Protein AF-A0A257AAZ3-F1 (afdb_monomer)

Secondary structure (DSSP, 8-state):
--------------PPP--S--HHHHHHHHHHHHHTT---EEEEEEEEEE-TTTTTTSHHHHHHSSPTT--STTSS-EEEEEEEEEEEEEEEEE-SSTT-EEEEBGGGTB-SSS-EEEEEEEETTEEEEEEE-GGG-EEEE--S---TTTHHHIIIIIIT---SEEEEEEE--HHHHHTTSSHHHHHHHHHHHHHHHHHT----HHHHHHHHHHIIIIIS-----SHHHHHHHH-SEEEEEE-HHHHSS--EEEEE---HHHHHHHHTT-------S---SSSPPP---HHHHHHHHHHHHHTT-HHHHHHHHHHHHHHHHHHHHHHTT-HHHHHHHHHHHHHHHHHHHHHHHHHHTT--TTS-HHHHHHHHHHHHH-HHHHHHHHHHTTHHHHT--STTTTHHHHHHHHHHHTT-------

Sequence (422 aa):
MADLITGYLFEPSLKPLRPKRWGDEVRKLLRRAEEEGLELAIIAHLRGLDGPGSSLDLPSFKRKLTKPGANLLREVPSTVTFTSNFYIKVSFSLAEDPDSIVYVAPWYGIDEDEPYVIKPCRKGGKVELRVLGDRGKLVRELSNKLSYREAPALVFSELFGIKGVKVTCKEIPLMALAGGMESSNAFVIALIAAASMLSGANLTWSDIFEKALYLENDLLGTSTGGQGHLAAILGGVHRHIWLLGLKGVESAFSIPLLDRETTEYFEDHVLIVQAGKKYSNGKPAEPRTSRLVNNLWVDLLVDEDPVGLRLHGEKVKLAYEYAEALKYKDLAKVVGLVNRYVDIRNELCKRWFAIALGLARDAKISLREKYKRKLEEDPDLSYYYEKEGRALAEDLSLYAYGPLGELIREAREEGIAIMPLG

Foldseek 3Di:
DDDDPPDPPDDPPLPAQPFPDALVQLQVVQVVCVVVVHWAKAKFWFWFDWFLQQLCLFLLNQALQQDVPDPDLLSFRKTKTATDPWTWIKTKHFAPDSQWEWEAEVLVPQHPVFIFIWGFDDDPNATFIFTAGPPRDGDDGDDQADALSCLLCCQQCSRHNYGRMYMYRDDGPPLCSFDCRPNVLLVQLRSNVSSCVSRVVVDDLFRSQQVSCCCAVPHNVHTDSRSRNCCRVPHGIWMWGFCCNPPVGGGTDIDRQDDPVLVVVVVVVDDDDRPGPFPPPVHPTQPADPVVLSVLLSLCSVVVPVLSSVLSNVSSNLNVQLSVCSNVVVLLSNQVSRLSSLVSSQQSQLVLVCLCVVVPVVDDPVSNVVSVVVCVPPPSSVVVCVVQPNCRNPPDPSQCPDVSVVVQVVCVVVSHHDHDDD

Nearest PDB structures (foldseek):
  4usm-assembly1_B  TM=7.848E-01  e=2.778E-08  Burkholderia pseudomallei K96243
  4usk-assembly1_B  TM=7.699E-01  e=4.029E-08  Burkholderia pseudomallei K96243
  3k85-assembly1_A  TM=6.778E-01  e=5.944E-06  Bacteroides thetaiotaomicron
  8zsp-assembly1_R  TM=2.225E-01  e=7.735E+00  Escherichia coli

pLDDT: mean 86.17, std 15.08, range [21.3, 98.12]

Structure (mmCIF, N/CA/C/O backbone):
data_AF-A0A257AAZ3-F1
#
_entry.id   AF-A0A257AAZ3-F1
#
loop_
_atom_site.group_PDB
_atom_site.id
_atom_site.type_symbol
_atom_site.label_atom_id
_atom_site.label_alt_id
_atom_site.label_comp_id
_atom_site.label_asym_id
_atom_site.label_entity_id
_atom_site.label_seq_id
_atom_site.pdbx_PDB_ins_code
_atom_site.Cartn_x
_atom_site.Cartn_y
_atom_site.Cartn_z
_atom_site.occupancy
_atom_site.B_iso_or_equiv
_atom_site.auth_seq_id
_atom_site.auth_comp_id
_atom_site.auth_asym_id
_atom_site.auth_atom_id
_atom_site.pdbx_PDB_model_num
ATOM 1 N N . MET A 1 1 ? 3.548 35.632 -18.646 1.00 25.67 1 MET A N 1
ATOM 2 C CA . MET A 1 1 ? 3.087 36.146 -17.342 1.00 25.67 1 MET A CA 1
ATOM 3 C C . MET A 1 1 ? 2.127 35.101 -16.799 1.00 25.67 1 MET A C 1
ATOM 5 O O . MET A 1 1 ? 0.988 35.089 -17.225 1.00 25.67 1 MET A O 1
ATOM 9 N N . ALA A 1 2 ? 2.567 34.010 -16.171 1.00 30.31 2 ALA A N 1
ATOM 10 C CA . ALA A 1 2 ? 3.485 33.896 -15.034 1.00 30.31 2 ALA A CA 1
ATOM 11 C C . ALA A 1 2 ? 2.963 34.640 -13.798 1.00 30.31 2 ALA A C 1
ATOM 13 O O . ALA A 1 2 ? 3.553 35.632 -13.407 1.00 30.31 2 ALA A O 1
ATOM 14 N N . ASP A 1 3 ? 1.876 34.111 -13.235 1.00 21.30 3 ASP A N 1
ATOM 15 C CA . ASP A 1 3 ? 1.557 34.147 -11.806 1.00 21.30 3 ASP A CA 1
ATOM 16 C C . ASP A 1 3 ? 1.302 32.675 -11.420 1.00 21.30 3 ASP A C 1
ATOM 18 O O . ASP A 1 3 ? 0.304 32.077 -11.810 1.00 21.30 3 ASP A O 1
ATOM 22 N N . LEU A 1 4 ? 2.319 31.920 -10.991 1.00 24.16 4 LEU A N 1
ATOM 23 C CA . LEU A 1 4 ? 2.669 31.756 -9.575 1.00 24.16 4 LEU A CA 1
ATOM 24 C C . LEU A 1 4 ? 1.428 31.576 -8.684 1.00 24.16 4 LEU A C 1
ATOM 26 O O . LEU A 1 4 ? 1.133 32.385 -7.813 1.00 24.16 4 LEU A O 1
ATOM 30 N N . ILE A 1 5 ? 0.755 30.430 -8.838 1.00 25.31 5 ILE A N 1
ATOM 31 C CA . ILE A 1 5 ? 0.037 29.799 -7.722 1.00 25.31 5 ILE A CA 1
ATOM 32 C C . ILE A 1 5 ? 1.103 29.180 -6.806 1.00 25.31 5 ILE A C 1
ATOM 34 O O . ILE A 1 5 ? 1.340 27.975 -6.772 1.00 25.31 5 ILE A O 1
ATOM 38 N N . THR A 1 6 ? 1.825 30.053 -6.112 1.00 24.09 6 THR A N 1
ATOM 39 C CA . THR A 1 6 ? 2.531 29.733 -4.876 1.00 24.09 6 THR A CA 1
ATOM 40 C C . THR A 1 6 ? 1.515 29.669 -3.749 1.00 24.09 6 THR A C 1
ATOM 42 O O . THR A 1 6 ? 0.795 30.632 -3.513 1.00 24.09 6 THR A O 1
ATOM 45 N N . GLY A 1 7 ? 1.514 28.560 -3.012 1.00 24.81 7 GLY A N 1
ATOM 46 C CA . GLY A 1 7 ? 1.095 28.578 -1.615 1.00 24.81 7 GLY A CA 1
ATOM 47 C C . GLY A 1 7 ? -0.396 28.397 -1.344 1.00 24.81 7 GLY A C 1
ATOM 48 O O . GLY A 1 7 ? -0.993 29.206 -0.651 1.00 24.81 7 GLY A O 1
ATOM 49 N N . TYR A 1 8 ? -0.954 27.256 -1.739 1.00 23.55 8 TYR A N 1
ATOM 50 C CA . TYR A 1 8 ? -1.711 26.485 -0.752 1.00 23.55 8 TYR A CA 1
ATOM 51 C C . TYR A 1 8 ? -0.932 25.198 -0.497 1.00 23.55 8 TYR A C 1
ATOM 53 O O . TYR A 1 8 ? -1.180 24.156 -1.098 1.00 23.55 8 TYR A O 1
ATOM 61 N N . LEU A 1 9 ? 0.066 25.300 0.385 1.00 27.03 9 LEU A N 1
ATOM 62 C CA . LEU A 1 9 ? 0.441 24.166 1.219 1.00 27.03 9 LEU A CA 1
ATOM 63 C C . LEU A 1 9 ? -0.823 23.830 2.012 1.00 27.03 9 LEU A C 1
ATOM 65 O O . LEU A 1 9 ? -1.151 24.499 2.989 1.00 27.03 9 LEU A O 1
ATOM 69 N N . PHE A 1 10 ? -1.596 22.867 1.517 1.00 33.16 10 PHE A N 1
ATOM 70 C CA . PHE A 1 10 ? -2.600 22.205 2.330 1.00 33.1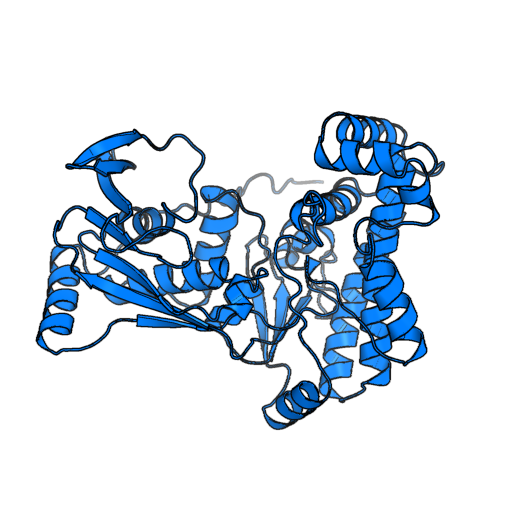6 10 PHE A CA 1
ATOM 71 C C . PHE A 1 10 ? -1.831 21.561 3.483 1.00 33.16 10 PHE A C 1
ATOM 73 O O . PHE A 1 10 ? -1.110 20.592 3.274 1.00 33.16 10 PHE A O 1
ATOM 80 N N . GLU A 1 11 ? -1.947 22.121 4.683 1.00 35.31 11 GLU A N 1
ATOM 81 C CA . GLU A 1 11 ? -1.868 21.303 5.883 1.00 35.31 11 GLU A CA 1
ATOM 82 C C . GLU A 1 11 ? -3.159 20.481 5.890 1.00 35.31 11 GLU A C 1
ATOM 84 O O . GLU A 1 11 ? -4.240 21.071 6.023 1.00 35.31 11 GLU A O 1
ATOM 89 N N . PRO A 1 12 ? -3.119 19.142 5.792 1.00 41.72 12 PRO A N 1
ATOM 90 C CA . PRO A 1 12 ? -4.199 18.323 6.307 1.00 41.72 12 PRO A CA 1
ATOM 91 C C . PRO A 1 12 ? -4.119 18.505 7.820 1.00 41.72 12 PRO A C 1
ATOM 93 O O . PRO A 1 12 ? -3.512 17.725 8.546 1.00 41.72 12 PRO A O 1
ATOM 96 N N . SER A 1 13 ? -4.611 19.639 8.318 1.00 42.16 13 SER A N 1
ATOM 97 C CA . SER A 1 13 ? -4.579 19.893 9.742 1.00 42.16 13 SER A CA 1
ATOM 98 C C . SER A 1 13 ? -5.432 18.792 10.362 1.00 42.16 13 SER A C 1
ATOM 100 O O . SER A 1 13 ? -6.621 18.690 10.032 1.00 42.16 13 SER A O 1
ATOM 102 N N . LEU A 1 14 ? -4.866 18.001 11.276 1.00 50.69 14 LEU A N 1
ATOM 103 C CA . LEU A 1 14 ? -5.625 17.261 12.286 1.00 50.69 14 LEU A CA 1
ATOM 104 C C . LEU A 1 14 ? -6.321 18.273 13.202 1.00 50.69 14 LEU A C 1
ATOM 106 O O . LEU A 1 14 ? -6.120 18.279 14.411 1.00 50.69 14 LEU A O 1
ATOM 110 N N . LYS A 1 15 ? -7.113 19.192 12.640 1.00 57.16 15 LYS A N 1
ATOM 111 C CA . LYS A 1 15 ? -8.028 19.990 13.432 1.00 57.16 15 LYS A CA 1
ATOM 112 C C . LYS A 1 15 ? -8.887 18.965 14.152 1.00 57.16 15 LYS A C 1
ATOM 114 O O . LYS A 1 15 ? -9.513 18.152 13.460 1.00 57.16 15 LYS A O 1
ATOM 119 N N . PRO A 1 16 ? -8.884 18.977 15.496 1.00 58.78 16 PRO A N 1
ATOM 120 C CA . PRO A 1 16 ? -9.745 18.103 16.259 1.00 58.78 16 PRO A CA 1
ATOM 121 C C . PRO A 1 16 ? -11.141 18.208 15.665 1.00 58.78 16 PRO A C 1
ATOM 123 O O . PRO A 1 16 ? -11.657 19.317 15.457 1.00 58.78 16 PRO A O 1
ATOM 126 N N . LEU A 1 17 ? -11.716 17.063 15.305 1.00 68.62 17 LEU A N 1
ATOM 127 C CA . LEU A 1 17 ? -13.089 17.056 14.828 1.00 68.62 17 LEU A CA 1
ATOM 128 C C . LEU A 1 17 ? -13.966 17.606 15.952 1.00 68.62 17 LEU A C 1
ATOM 130 O O . LEU A 1 17 ? -13.598 17.516 17.119 1.00 68.62 17 LEU A O 1
ATOM 134 N N . ARG A 1 18 ? -15.104 18.217 15.612 1.00 67.50 18 ARG A N 1
ATOM 135 C CA . ARG A 1 18 ? -16.124 18.610 16.595 1.00 67.50 18 ARG A CA 1
ATOM 136 C C . ARG A 1 18 ? -17.086 17.432 16.734 1.00 67.50 18 ARG A C 1
ATOM 138 O O . ARG A 1 18 ? -18.088 17.402 16.018 1.00 67.50 18 ARG A O 1
ATOM 145 N N . PRO A 1 19 ? -16.764 16.418 17.549 1.00 70.38 19 PRO A N 1
ATOM 146 C CA . PRO A 1 19 ? -17.558 15.214 17.610 1.00 70.38 19 PRO A CA 1
ATOM 147 C C . PRO A 1 19 ? -18.847 15.506 18.381 1.00 70.38 19 PRO A C 1
ATOM 149 O O . PRO A 1 19 ? -18.907 16.414 19.218 1.00 70.38 19 PRO A O 1
ATOM 152 N N . LYS A 1 20 ? -19.895 14.734 18.099 1.00 73.88 20 LYS A N 1
ATOM 153 C CA . LYS A 1 20 ? -21.178 14.881 18.798 1.00 73.88 20 LYS A CA 1
ATOM 154 C C . LYS A 1 20 ? -21.137 14.259 20.195 1.00 73.88 20 LYS A C 1
ATOM 156 O O . LYS A 1 20 ? -21.894 14.692 21.053 1.00 73.88 20 LYS A O 1
ATOM 161 N N . ARG A 1 21 ? -20.250 13.279 20.404 1.00 76.50 21 ARG A N 1
ATOM 162 C CA . ARG A 1 21 ? -20.059 12.524 21.647 1.00 76.50 21 ARG A CA 1
ATOM 163 C C . ARG A 1 21 ? -18.604 12.575 22.095 1.00 76.50 21 ARG A C 1
ATOM 165 O O . ARG A 1 21 ? -17.700 12.505 21.265 1.00 76.50 21 ARG A O 1
ATOM 172 N N . TRP A 1 22 ? -18.383 12.656 23.404 1.00 76.38 22 TRP A N 1
ATOM 173 C CA . TRP A 1 22 ? -17.051 12.727 24.018 1.00 76.38 22 TRP A CA 1
ATOM 174 C C . TRP A 1 22 ? -16.937 11.711 25.151 1.00 76.38 22 TRP A C 1
ATOM 176 O O . TRP A 1 22 ? -17.952 11.385 25.764 1.00 76.38 22 TRP A O 1
ATOM 186 N N . GLY A 1 23 ? -15.709 11.250 25.427 1.00 78.62 23 GLY A N 1
ATOM 187 C CA . GLY A 1 23 ? -15.294 10.442 26.587 1.00 78.62 23 GLY A CA 1
ATOM 188 C C . GLY A 1 23 ? -16.397 9.637 27.283 1.00 78.62 23 GLY A C 1
ATOM 189 O O . GLY A 1 23 ? -16.597 8.466 26.983 1.00 78.62 23 GLY A O 1
ATOM 190 N N . ASP A 1 24 ? -17.109 10.267 28.216 1.00 84.88 24 ASP A N 1
ATOM 191 C CA . ASP A 1 24 ? -18.166 9.680 29.045 1.00 84.88 24 ASP A CA 1
ATOM 192 C C . ASP A 1 24 ? -19.276 8.980 28.251 1.00 84.88 24 ASP A C 1
ATOM 194 O O . ASP A 1 24 ? -19.700 7.886 28.621 1.00 84.88 24 ASP A O 1
ATOM 198 N N . GLU A 1 25 ? -19.751 9.579 27.158 1.00 88.81 25 GLU A N 1
ATOM 199 C CA . GLU A 1 25 ? -20.791 8.972 26.322 1.00 88.81 25 GLU A CA 1
ATOM 200 C C . GLU A 1 25 ? -20.264 7.762 25.557 1.00 88.81 25 GLU A C 1
ATOM 202 O O . GLU A 1 25 ? -20.948 6.744 25.468 1.00 88.81 25 GLU A O 1
ATOM 207 N N . VAL A 1 26 ? -19.027 7.842 25.058 1.00 91.00 26 VAL A N 1
ATOM 208 C CA . VAL A 1 26 ? -18.366 6.706 24.405 1.00 91.00 26 VAL A CA 1
ATOM 209 C C . VAL A 1 26 ? -18.185 5.565 25.400 1.00 91.00 26 VAL A C 1
ATOM 211 O O . VAL A 1 26 ? -18.545 4.433 25.097 1.00 91.00 26 VAL A O 1
ATOM 214 N N . ARG A 1 27 ? -17.723 5.850 26.622 1.00 91.38 27 ARG A N 1
ATOM 215 C CA . ARG A 1 27 ? -17.569 4.830 27.668 1.00 91.38 27 ARG A CA 1
ATOM 216 C C . ARG A 1 27 ? -18.900 4.195 28.066 1.00 91.38 27 ARG A C 1
ATOM 218 O O . ARG A 1 27 ? -18.937 2.990 28.285 1.00 91.38 27 ARG A O 1
ATOM 225 N N . LYS A 1 28 ? -19.996 4.962 28.122 1.00 92.81 28 LYS A N 1
ATOM 226 C CA . LYS A 1 28 ? -21.345 4.405 28.339 1.00 92.81 28 LYS A CA 1
ATOM 227 C C . LYS A 1 28 ? -21.750 3.446 27.219 1.00 92.81 28 LYS A C 1
ATOM 229 O O . LYS A 1 28 ? -22.315 2.401 27.513 1.00 92.81 28 LYS A O 1
ATOM 234 N N . LEU A 1 29 ? -21.454 3.782 25.961 1.00 93.06 29 LEU A N 1
ATOM 235 C CA . LEU A 1 29 ? -21.732 2.904 24.819 1.00 93.06 29 LEU A CA 1
ATOM 236 C C . LEU A 1 29 ? -20.910 1.615 24.880 1.00 93.06 29 LEU A C 1
ATOM 238 O O . LEU A 1 29 ? -21.475 0.542 24.705 1.00 93.06 29 LEU A O 1
ATOM 242 N N . LEU A 1 30 ? -19.608 1.719 25.159 1.00 94.75 30 LEU A N 1
ATOM 243 C CA . LEU A 1 30 ? -18.722 0.559 25.282 1.00 94.75 30 LEU A CA 1
ATOM 244 C C . LEU A 1 30 ? -19.151 -0.350 26.439 1.00 94.75 30 LEU A C 1
ATOM 246 O O . LEU A 1 30 ? -19.296 -1.549 26.243 1.00 94.75 30 LEU A O 1
ATOM 250 N N . ARG A 1 31 ? -19.449 0.227 27.610 1.00 95.50 31 ARG A N 1
ATOM 251 C CA . ARG A 1 31 ? -19.954 -0.524 28.766 1.00 95.50 31 ARG A CA 1
ATOM 252 C C . ARG A 1 31 ? -21.267 -1.233 28.453 1.00 95.50 31 ARG A C 1
ATOM 254 O O . ARG A 1 31 ? -21.418 -2.401 28.772 1.00 95.50 31 ARG A O 1
ATOM 261 N N . ARG A 1 32 ? -22.207 -0.536 27.813 1.00 94.75 32 ARG A N 1
ATOM 262 C CA . ARG A 1 32 ? -23.481 -1.134 27.411 1.00 94.75 32 ARG A CA 1
ATOM 263 C C . ARG A 1 32 ? -23.269 -2.301 26.445 1.00 94.75 32 ARG A C 1
ATOM 265 O O . ARG A 1 32 ? -23.925 -3.321 26.589 1.00 94.75 32 ARG A O 1
ATOM 272 N N .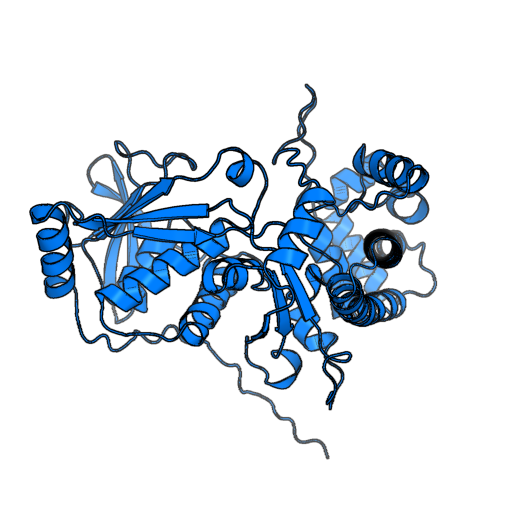 ALA A 1 33 ? -22.360 -2.158 25.480 1.00 94.00 33 ALA A N 1
ATOM 273 C CA . ALA A 1 33 ? -22.025 -3.246 24.570 1.00 94.00 33 ALA A CA 1
ATOM 274 C C . ALA A 1 33 ? -21.447 -4.455 25.326 1.00 94.00 33 ALA A C 1
ATOM 276 O O . ALA A 1 33 ? -21.862 -5.577 25.062 1.00 94.00 33 ALA A O 1
ATOM 277 N N . GLU A 1 34 ? -20.568 -4.236 26.309 1.00 93.75 34 GLU A N 1
ATOM 278 C CA . GLU A 1 34 ? -20.051 -5.302 27.181 1.00 93.75 34 GLU A CA 1
ATOM 279 C C . GLU A 1 34 ? -21.159 -5.974 28.010 1.00 93.75 34 GLU A C 1
ATOM 281 O O . GLU A 1 34 ? -21.238 -7.200 28.035 1.00 93.75 34 GLU A O 1
ATOM 286 N N . GLU A 1 35 ? -22.047 -5.194 28.635 1.00 95.69 35 GLU A N 1
ATOM 287 C CA . GLU A 1 35 ? -23.194 -5.687 29.416 1.00 95.69 35 GLU A CA 1
ATOM 288 C C . GLU A 1 35 ? -24.179 -6.504 28.560 1.00 95.69 35 GLU A C 1
ATOM 290 O O . GLU A 1 35 ? -24.756 -7.482 29.035 1.00 95.69 35 GLU A O 1
ATOM 295 N N . GLU A 1 36 ? -24.356 -6.124 27.293 1.00 96.56 36 GLU A N 1
ATOM 296 C CA . GLU A 1 36 ? -25.218 -6.813 26.325 1.00 96.56 36 GLU A CA 1
ATOM 297 C C . GLU A 1 36 ? -24.499 -7.964 25.585 1.00 96.56 36 GLU A C 1
ATOM 299 O O . GLU A 1 36 ? -25.116 -8.641 24.762 1.00 96.56 36 GLU A O 1
ATOM 304 N N . GLY A 1 37 ? -23.210 -8.209 25.854 1.00 93.75 37 GLY A N 1
ATOM 305 C CA . GLY A 1 37 ? -22.420 -9.240 25.168 1.00 93.75 37 GLY A CA 1
ATOM 306 C C . GLY A 1 37 ? -22.182 -8.958 23.677 1.00 93.75 37 GLY A C 1
ATOM 307 O O . GLY A 1 37 ? -21.951 -9.883 22.897 1.00 93.75 37 GLY A O 1
ATOM 308 N N . LEU A 1 38 ? -22.257 -7.692 23.265 1.00 93.75 38 LEU A N 1
ATOM 309 C CA . LEU A 1 38 ? -22.062 -7.244 21.891 1.00 93.75 38 LEU A CA 1
ATOM 310 C C . LEU A 1 38 ? -20.586 -6.939 21.627 1.00 93.75 38 LEU A C 1
ATOM 312 O O . LEU A 1 38 ? -19.997 -6.037 22.223 1.00 93.75 38 LEU A O 1
ATOM 316 N N . GLU A 1 39 ? -19.989 -7.646 20.670 1.00 93.69 39 GLU A N 1
ATOM 317 C CA . GLU A 1 39 ? -18.637 -7.332 20.218 1.00 93.69 39 GLU A CA 1
ATOM 318 C C . GLU A 1 39 ? -18.654 -6.151 19.242 1.00 93.69 39 GLU A C 1
ATOM 320 O O . GLU A 1 39 ? -19.198 -6.230 18.140 1.00 93.69 39 GLU A O 1
ATOM 325 N N . LEU A 1 40 ? -17.996 -5.058 19.626 1.00 95.44 40 LEU A N 1
ATOM 326 C CA . LEU A 1 40 ? -17.747 -3.936 18.730 1.00 95.44 40 LEU A CA 1
ATOM 327 C C . LEU A 1 40 ? -16.438 -4.181 17.985 1.00 95.44 40 LEU A C 1
ATOM 329 O O . LEU A 1 40 ? -15.354 -4.061 18.557 1.00 95.44 40 LEU A O 1
ATOM 333 N N . ALA A 1 41 ? -16.531 -4.528 16.705 1.00 96.44 41 ALA A N 1
ATOM 334 C CA . ALA A 1 41 ? -15.367 -4.786 15.871 1.00 96.44 41 ALA A CA 1
ATOM 335 C C . ALA A 1 41 ? -15.545 -4.268 14.444 1.00 96.44 41 ALA A C 1
ATOM 337 O O . ALA A 1 41 ? -16.655 -4.205 13.918 1.00 96.44 41 ALA A O 1
ATOM 338 N N . ILE A 1 42 ? -14.421 -3.937 13.812 1.00 96.12 42 ILE A N 1
ATOM 339 C CA . ILE A 1 42 ? -14.324 -3.702 12.375 1.00 96.12 42 ILE A CA 1
ATOM 340 C C . ILE A 1 42 ? -13.554 -4.869 11.762 1.00 96.12 42 ILE A C 1
ATOM 342 O O . ILE A 1 42 ? -12.450 -5.197 12.206 1.00 96.12 42 ILE A O 1
ATOM 346 N N . ILE A 1 43 ? -14.146 -5.480 10.738 1.00 95.44 43 ILE A N 1
ATOM 347 C CA . ILE A 1 43 ? -13.475 -6.436 9.859 1.00 95.44 43 ILE A CA 1
ATOM 348 C C . ILE A 1 43 ? -13.048 -5.657 8.621 1.00 95.44 43 ILE A C 1
ATOM 350 O O . ILE A 1 43 ? -13.890 -5.119 7.905 1.00 95.44 43 ILE A O 1
ATOM 354 N N . ALA A 1 44 ? -11.742 -5.559 8.405 1.00 94.44 44 ALA A N 1
ATOM 355 C CA . ALA A 1 44 ? -11.169 -4.829 7.286 1.00 94.44 44 ALA A CA 1
ATOM 356 C C . ALA A 1 44 ? -10.426 -5.806 6.377 1.00 94.44 44 ALA A C 1
ATOM 358 O O . ALA A 1 44 ? -9.482 -6.474 6.809 1.00 94.44 44 ALA A O 1
ATOM 359 N N . HIS A 1 45 ? -10.868 -5.896 5.125 1.00 92.88 45 HIS A N 1
ATOM 360 C CA . HIS A 1 45 ? -10.242 -6.771 4.145 1.00 92.88 45 HIS A CA 1
ATOM 361 C C . HIS A 1 45 ? -8.851 -6.276 3.751 1.00 92.88 45 HIS A C 1
ATOM 363 O O . HIS A 1 45 ? -8.569 -5.077 3.736 1.00 92.88 45 HIS A O 1
ATOM 369 N N . LEU A 1 46 ? -7.985 -7.223 3.408 1.00 92.19 46 LEU A N 1
ATOM 370 C CA . LEU A 1 46 ? -6.610 -6.959 3.009 1.00 92.19 46 LEU A CA 1
ATOM 371 C C . LEU A 1 46 ? -6.472 -6.939 1.495 1.00 92.19 46 LEU A C 1
ATOM 373 O O . LEU A 1 46 ? -7.204 -7.626 0.778 1.00 92.19 46 LEU A O 1
ATOM 377 N N . ARG A 1 47 ? -5.492 -6.187 0.997 1.00 90.12 47 ARG A N 1
ATOM 378 C CA . ARG A 1 47 ? -5.155 -6.181 -0.428 1.00 90.12 47 ARG A CA 1
ATOM 379 C C . ARG A 1 47 ? -4.626 -7.561 -0.831 1.00 90.12 47 ARG A C 1
ATOM 381 O O . ARG A 1 47 ? -3.690 -8.055 -0.213 1.00 90.12 47 ARG A O 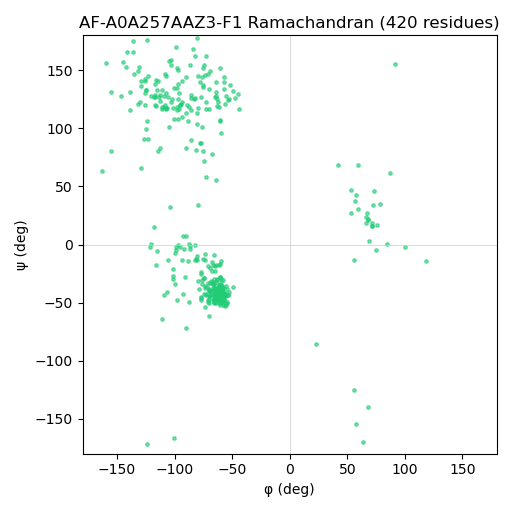1
ATOM 388 N N . GLY A 1 48 ? -5.210 -8.155 -1.868 1.00 84.69 48 GLY A N 1
ATOM 389 C CA . GLY A 1 48 ? -4.845 -9.471 -2.387 1.00 84.69 48 GLY A CA 1
ATOM 390 C C . GLY A 1 48 ? -3.777 -9.421 -3.469 1.00 84.69 48 GLY A C 1
ATOM 391 O O . GLY A 1 48 ? -2.640 -9.813 -3.226 1.00 84.69 48 GLY A O 1
ATOM 392 N N . LEU A 1 49 ? -4.151 -8.948 -4.658 1.00 85.38 49 LEU A N 1
ATOM 393 C CA . LEU A 1 49 ? -3.300 -8.975 -5.850 1.00 85.38 49 LEU A CA 1
ATOM 394 C C . LEU A 1 49 ? -2.957 -7.556 -6.317 1.00 85.38 49 LEU A C 1
ATOM 396 O O . LEU A 1 49 ? -3.857 -6.728 -6.483 1.00 85.38 49 LEU A O 1
ATOM 400 N N . ASP A 1 50 ? -1.675 -7.320 -6.612 1.00 80.81 50 ASP A N 1
ATOM 401 C CA . ASP A 1 50 ? -1.255 -6.181 -7.429 1.00 80.81 50 ASP A CA 1
ATOM 402 C C . ASP A 1 50 ? -1.227 -6.561 -8.910 1.00 80.81 50 ASP A C 1
ATOM 404 O O . ASP A 1 50 ? -0.782 -7.643 -9.292 1.00 80.81 50 ASP A O 1
ATOM 408 N N . GLY A 1 51 ? -1.588 -5.605 -9.758 1.00 87.88 51 GLY A N 1
ATOM 409 C CA . GLY A 1 51 ? -1.326 -5.671 -11.190 1.00 87.88 51 GLY A CA 1
ATOM 410 C C . GLY A 1 51 ? -0.537 -4.466 -11.699 1.00 87.88 51 GLY A C 1
ATOM 411 O O . GLY A 1 51 ? -0.080 -3.617 -10.919 1.00 87.88 51 GLY A O 1
ATOM 412 N N . PRO A 1 52 ? -0.394 -4.351 -13.030 1.00 94.38 52 PRO A N 1
ATOM 413 C CA . PRO A 1 52 ? 0.029 -3.120 -13.674 1.00 94.38 52 PRO A CA 1
ATOM 414 C C . PRO A 1 52 ? -0.689 -1.903 -13.080 1.00 94.38 52 PRO A C 1
ATOM 416 O O . PRO A 1 52 ? -1.911 -1.783 -13.132 1.00 94.38 52 PRO A O 1
ATOM 419 N N . GLY A 1 53 ? 0.096 -1.010 -12.477 1.00 91.19 53 GLY A N 1
ATOM 420 C CA . GLY A 1 53 ? -0.397 0.182 -11.790 1.00 91.19 53 GLY A CA 1
ATOM 421 C C . GLY A 1 53 ? -0.080 0.253 -10.297 1.00 91.19 53 GLY A C 1
ATOM 422 O O . GLY A 1 53 ? -0.136 1.347 -9.755 1.00 91.19 53 GLY A O 1
ATOM 423 N N . SER A 1 54 ? 0.350 -0.825 -9.632 1.00 88.88 54 SER A N 1
ATOM 424 C CA . SER A 1 54 ? 0.465 -0.831 -8.157 1.00 88.88 54 SER A CA 1
ATOM 425 C C . SER A 1 54 ? 1.505 0.100 -7.522 1.00 88.88 54 SER A C 1
ATOM 427 O O . SER A 1 54 ? 1.510 0.258 -6.311 1.00 88.88 54 SER A O 1
ATOM 429 N N . SER A 1 55 ? 2.379 0.733 -8.316 1.00 88.25 55 SER A N 1
ATOM 430 C CA . SER A 1 55 ? 3.271 1.810 -7.843 1.00 88.25 55 SER A CA 1
ATOM 431 C C . SER A 1 55 ? 2.765 3.217 -8.190 1.00 88.25 55 SER A C 1
ATOM 433 O O . SER A 1 55 ? 3.434 4.202 -7.889 1.00 88.25 55 SER A O 1
ATOM 435 N N . LEU A 1 56 ? 1.692 3.323 -8.978 1.00 92.94 56 LEU A N 1
ATOM 436 C CA . LEU A 1 56 ? 1.177 4.591 -9.506 1.00 92.94 56 LEU A CA 1
ATOM 437 C C . LEU A 1 56 ? 0.323 5.347 -8.484 1.00 92.94 56 LEU A C 1
ATOM 439 O O . LEU A 1 56 ? -0.023 6.504 -8.716 1.00 92.94 56 LEU A O 1
ATOM 443 N N . ASP A 1 57 ? 0.001 4.698 -7.370 1.00 91.44 57 ASP A N 1
ATOM 444 C CA . ASP A 1 57 ? -0.711 5.259 -6.232 1.00 91.44 57 ASP A CA 1
ATOM 445 C C . ASP A 1 57 ? 0.212 6.073 -5.306 1.00 91.44 57 ASP A C 1
ATOM 447 O O . ASP A 1 57 ? -0.258 6.857 -4.487 1.00 91.44 57 ASP A O 1
ATOM 451 N N . LEU A 1 58 ? 1.533 5.977 -5.449 1.00 89.94 58 LEU A N 1
ATOM 452 C CA . LEU A 1 58 ? 2.456 6.802 -4.670 1.00 89.94 58 LEU A CA 1
ATOM 453 C C . LEU A 1 58 ? 2.291 8.304 -4.999 1.00 89.94 58 LEU A C 1
ATOM 455 O O . LEU A 1 58 ? 2.171 8.661 -6.177 1.00 89.94 58 LEU A O 1
ATOM 459 N N . PRO A 1 59 ? 2.352 9.218 -4.008 1.00 87.69 59 PRO A N 1
ATOM 460 C CA . PRO A 1 59 ? 2.091 10.648 -4.220 1.00 87.69 59 PRO A CA 1
ATOM 461 C C . PRO A 1 59 ? 2.914 11.295 -5.345 1.00 87.69 59 PRO A C 1
ATOM 463 O O . PRO A 1 59 ? 2.389 12.078 -6.141 1.00 87.69 59 PRO A O 1
ATOM 466 N N . SER A 1 60 ? 4.201 10.950 -5.459 1.00 89.81 60 SER A N 1
ATOM 467 C CA . SER A 1 60 ? 5.079 11.457 -6.523 1.00 89.81 60 SER A CA 1
ATOM 468 C C . SER A 1 60 ? 4.619 11.009 -7.913 1.00 89.81 60 SER A C 1
ATOM 470 O O . SER A 1 60 ? 4.578 11.827 -8.833 1.00 89.81 60 SER A O 1
ATOM 472 N N . PHE A 1 61 ? 4.196 9.750 -8.053 1.00 93.25 61 PHE A N 1
ATOM 473 C CA . PHE A 1 61 ? 3.668 9.177 -9.291 1.00 93.25 61 PHE A CA 1
ATOM 474 C C . PHE A 1 61 ? 2.353 9.832 -9.685 1.00 93.25 61 PHE A C 1
ATOM 476 O O . PHE A 1 61 ? 2.229 10.319 -10.810 1.00 93.25 61 PHE A O 1
ATOM 483 N N . LYS A 1 62 ? 1.407 9.931 -8.745 1.00 92.31 62 LYS A N 1
ATOM 484 C CA . LYS A 1 62 ? 0.120 10.587 -8.980 1.00 92.31 62 LYS A CA 1
ATOM 485 C C . LYS A 1 62 ? 0.298 12.024 -9.487 1.00 92.31 62 LYS A C 1
ATOM 487 O O . LYS A 1 62 ? -0.402 12.425 -10.411 1.00 92.31 62 LYS A O 1
ATOM 492 N N . ARG A 1 63 ? 1.235 12.803 -8.925 1.00 91.06 63 ARG A N 1
ATOM 493 C CA . ARG A 1 63 ? 1.493 14.191 -9.363 1.00 91.06 63 ARG A CA 1
ATOM 494 C C . ARG A 1 63 ? 2.215 14.259 -10.705 1.00 91.06 63 ARG A C 1
ATOM 496 O O . ARG A 1 63 ? 1.741 14.939 -11.605 1.00 91.06 63 ARG A O 1
ATOM 503 N N . LYS A 1 64 ? 3.359 13.581 -10.840 1.00 92.75 64 LYS A N 1
ATOM 504 C CA . LYS A 1 64 ? 4.251 13.728 -12.005 1.00 92.75 64 LYS A CA 1
ATOM 505 C C . LYS A 1 64 ? 3.727 13.046 -13.268 1.00 92.75 64 LYS A C 1
ATOM 507 O O . LYS A 1 64 ? 4.049 13.496 -14.360 1.00 92.75 64 LYS A O 1
ATOM 512 N N . LEU A 1 65 ? 2.951 11.969 -13.133 1.00 94.69 65 LEU A N 1
ATOM 513 C CA . LEU A 1 65 ? 2.458 11.192 -14.277 1.00 94.69 65 LEU A CA 1
ATOM 514 C C . LEU A 1 65 ? 1.029 11.543 -14.689 1.00 94.69 65 LEU A C 1
ATOM 516 O O . LEU A 1 65 ? 0.552 11.039 -15.703 1.00 94.69 65 LEU A O 1
ATOM 520 N N . THR A 1 66 ? 0.348 12.412 -13.941 1.00 92.56 66 THR A N 1
ATOM 521 C CA . THR A 1 66 ? -0.899 13.003 -14.426 1.00 92.56 66 THR A CA 1
ATOM 522 C C . THR A 1 66 ? -0.566 14.019 -15.505 1.00 92.56 66 THR A C 1
ATOM 524 O O . THR A 1 66 ? 0.084 15.032 -15.246 1.00 92.56 66 THR A O 1
ATOM 527 N N . LYS A 1 67 ? -1.024 13.757 -16.729 1.00 88.31 67 LYS A N 1
ATOM 528 C CA . LYS A 1 67 ? -0.828 14.680 -17.844 1.00 88.31 67 LYS A CA 1
ATOM 529 C C . LYS A 1 67 ? -1.572 16.001 -17.568 1.00 88.31 67 LYS A C 1
ATOM 531 O O . LYS A 1 67 ? -2.757 15.963 -17.226 1.00 88.31 67 LYS A O 1
ATOM 536 N N . PRO A 1 68 ? -0.929 17.172 -17.739 1.00 85.38 68 PRO A N 1
ATOM 537 C CA . PRO A 1 68 ? -1.614 18.455 -17.623 1.00 85.38 68 PRO A CA 1
ATOM 538 C C . PRO A 1 68 ? -2.826 18.526 -18.559 1.00 85.38 68 PRO A C 1
ATOM 540 O O . PRO A 1 68 ? -2.710 18.242 -19.751 1.00 85.38 68 PRO A O 1
ATOM 543 N N . GLY A 1 69 ? -3.989 18.881 -18.011 1.00 85.44 69 GLY A N 1
ATOM 544 C CA . GLY A 1 69 ? -5.242 18.943 -18.770 1.00 85.44 69 GLY A CA 1
ATOM 545 C C . GLY A 1 69 ? -5.828 17.583 -19.168 1.00 85.44 69 GLY A C 1
ATOM 546 O O . GLY A 1 69 ? -6.680 17.549 -20.053 1.00 85.44 69 GLY A O 1
ATOM 547 N N . ALA A 1 70 ? -5.389 16.477 -18.551 1.00 87.56 70 ALA A N 1
ATOM 548 C CA . ALA A 1 70 ? -5.957 15.154 -18.802 1.00 87.56 70 ALA A CA 1
ATOM 549 C C . ALA A 1 70 ? -7.482 15.160 -18.627 1.00 87.56 70 ALA A C 1
ATOM 551 O O . ALA A 1 70 ? -8.007 15.533 -17.577 1.00 87.56 70 ALA A O 1
ATOM 552 N N . ASN A 1 71 ? -8.182 14.711 -19.666 1.00 87.19 71 ASN A N 1
ATOM 553 C CA . ASN A 1 71 ? -9.641 14.600 -19.699 1.00 87.19 71 ASN A CA 1
ATOM 554 C C . ASN A 1 71 ? -10.114 13.162 -19.973 1.00 87.19 71 ASN A C 1
ATOM 556 O O . ASN A 1 71 ? -11.315 12.897 -19.963 1.00 87.19 71 ASN A O 1
ATOM 560 N N . LEU A 1 72 ? -9.183 12.223 -20.178 1.00 89.25 72 LEU A N 1
ATOM 561 C CA . LEU A 1 72 ? -9.465 10.803 -20.367 1.00 89.25 72 LEU A CA 1
ATOM 562 C C . LEU A 1 72 ? -8.895 9.964 -19.217 1.00 89.25 72 LEU A C 1
ATOM 564 O O . LEU A 1 72 ? -7.752 10.141 -18.805 1.00 89.25 72 LEU A O 1
ATOM 568 N N . LEU A 1 73 ? -9.639 8.941 -18.780 1.00 86.62 73 LEU A N 1
ATOM 569 C CA . LEU A 1 73 ? -9.213 8.025 -17.705 1.00 86.62 73 LEU A CA 1
ATOM 570 C C . LEU A 1 73 ? -7.929 7.234 -18.009 1.00 86.62 73 LEU A C 1
ATOM 572 O O . LEU A 1 73 ? -7.339 6.655 -17.102 1.00 86.62 73 LEU A O 1
ATOM 576 N N . ARG A 1 74 ? -7.516 7.142 -19.276 1.00 89.31 74 ARG A N 1
ATOM 577 C CA . ARG A 1 74 ? -6.258 6.491 -19.692 1.00 89.31 74 ARG A CA 1
ATOM 578 C C . ARG A 1 74 ? -5.027 7.390 -19.538 1.00 89.31 74 ARG A C 1
ATOM 580 O O . ARG A 1 74 ? -3.910 6.915 -19.683 1.00 89.31 74 ARG A O 1
ATOM 587 N N . GLU A 1 75 ? -5.234 8.685 -19.306 1.00 89.75 75 GLU A N 1
ATOM 588 C CA . GLU A 1 75 ? -4.172 9.687 -19.142 1.00 89.75 75 GLU A CA 1
ATOM 589 C C . GLU A 1 75 ? -3.882 9.997 -17.667 1.00 89.75 75 GLU A C 1
ATOM 591 O O . GLU A 1 75 ? -3.000 10.798 -17.359 1.00 89.75 75 GLU A O 1
ATOM 596 N N . VAL A 1 76 ? -4.641 9.379 -16.760 1.00 93.00 76 VAL A N 1
ATOM 597 C CA . VAL A 1 76 ? -4.545 9.579 -15.316 1.00 93.00 76 VAL A CA 1
ATOM 598 C C . VAL A 1 76 ? -3.984 8.302 -14.689 1.00 93.00 76 VAL A C 1
ATOM 600 O O . VAL A 1 76 ? -4.468 7.212 -15.015 1.00 93.00 76 VAL A O 1
ATOM 603 N N . PRO A 1 77 ? -2.989 8.401 -13.790 1.00 95.56 77 PRO A N 1
ATOM 604 C CA . PRO A 1 77 ? -2.497 7.269 -13.022 1.00 95.56 77 PRO A CA 1
ATOM 605 C C . PRO A 1 77 ? -3.647 6.500 -12.371 1.00 95.56 77 PRO A C 1
ATOM 607 O O . PRO A 1 77 ? -4.533 7.080 -11.740 1.00 95.56 77 PRO A O 1
ATOM 610 N N . SER A 1 78 ? -3.627 5.179 -12.521 1.00 95.75 78 SER A N 1
ATOM 611 C CA . SER A 1 78 ? -4.629 4.312 -11.918 1.00 95.75 78 SER A CA 1
ATOM 612 C C . SER A 1 78 ? -4.036 2.989 -11.483 1.00 95.75 78 SER A C 1
ATOM 614 O O . SER A 1 78 ? -3.048 2.534 -12.057 1.00 95.75 78 SER A O 1
ATOM 616 N N . THR A 1 79 ? -4.705 2.356 -10.534 1.00 95.12 79 THR A N 1
ATOM 617 C CA . THR A 1 79 ? -4.344 1.047 -10.000 1.00 95.12 79 THR A CA 1
ATOM 618 C C . THR A 1 79 ? -5.563 0.141 -10.034 1.00 95.12 79 THR A C 1
ATOM 620 O O . THR A 1 79 ? -6.667 0.597 -9.743 1.00 95.12 79 THR A O 1
ATOM 623 N N . VAL A 1 80 ? -5.375 -1.131 -10.376 1.00 94.19 80 VAL A N 1
ATOM 624 C CA . VAL A 1 80 ? -6.383 -2.167 -10.134 1.00 94.19 80 VAL A CA 1
ATOM 625 C C . VAL A 1 80 ? -6.041 -2.881 -8.835 1.00 94.19 80 VAL A C 1
ATOM 627 O O . VAL A 1 80 ? -4.904 -3.313 -8.665 1.00 94.19 80 VAL A O 1
ATOM 630 N N . THR A 1 81 ? -7.030 -3.021 -7.962 1.00 92.12 81 THR A N 1
ATOM 631 C CA . THR A 1 81 ? -6.913 -3.732 -6.692 1.00 92.12 81 THR A CA 1
ATOM 632 C C . THR A 1 81 ? -7.872 -4.907 -6.688 1.00 92.12 81 THR A C 1
ATOM 634 O O . THR A 1 81 ? -9.071 -4.713 -6.892 1.00 92.12 81 THR A O 1
ATOM 637 N N . PHE A 1 82 ? -7.353 -6.101 -6.406 1.00 92.44 82 PHE A N 1
ATOM 638 C CA . PHE A 1 82 ? -8.167 -7.232 -5.965 1.00 92.44 82 PHE A CA 1
ATOM 639 C C . PHE A 1 82 ? -8.078 -7.306 -4.451 1.00 92.44 82 PHE A C 1
ATOM 641 O O . PHE A 1 82 ? -6.991 -7.496 -3.897 1.00 92.44 82 PHE A O 1
ATOM 648 N N . THR A 1 83 ? -9.204 -7.154 -3.774 1.00 91.81 83 THR A N 1
ATOM 649 C CA . THR A 1 83 ? -9.272 -7.390 -2.338 1.00 91.81 83 THR A CA 1
ATOM 650 C C . THR A 1 83 ? -9.261 -8.891 -2.059 1.00 91.81 83 THR A C 1
ATOM 652 O O . THR A 1 83 ? -9.935 -9.660 -2.734 1.00 91.81 83 THR A O 1
ATOM 655 N N . SER A 1 84 ? -8.470 -9.317 -1.076 1.00 88.50 84 SER A N 1
ATOM 656 C CA . SER A 1 84 ? -8.400 -10.718 -0.658 1.00 88.50 84 SER A CA 1
ATOM 657 C C . SER A 1 84 ? -9.524 -11.097 0.304 1.00 88.50 84 SER A C 1
ATOM 659 O O . SER A 1 84 ? -10.097 -10.252 0.996 1.00 88.50 84 SER A O 1
ATOM 661 N N . ASN A 1 85 ? -9.744 -12.405 0.434 1.00 88.06 85 ASN A N 1
ATOM 662 C CA . ASN A 1 85 ? -10.551 -12.973 1.512 1.00 88.06 85 ASN A CA 1
ATOM 663 C C . ASN A 1 85 ? -9.839 -12.940 2.876 1.00 88.06 85 ASN A C 1
ATOM 665 O O . ASN A 1 85 ? -10.466 -13.224 3.894 1.00 88.06 85 ASN A O 1
ATOM 669 N N . PHE A 1 86 ? -8.553 -12.570 2.933 1.00 91.00 86 PHE A N 1
ATOM 670 C CA . PHE A 1 86 ? -7.910 -12.277 4.208 1.00 91.00 86 PHE A CA 1
ATOM 671 C C . PHE A 1 86 ? -8.395 -10.936 4.752 1.00 91.00 86 PHE A C 1
ATOM 673 O O . PHE A 1 86 ? -8.643 -9.977 4.019 1.00 91.00 86 PHE A O 1
ATOM 680 N N . TYR A 1 87 ? -8.483 -10.864 6.071 1.00 93.00 87 TYR A N 1
ATOM 681 C CA . TYR A 1 87 ? -8.927 -9.685 6.794 1.00 93.00 87 TYR A CA 1
ATOM 682 C C . TYR A 1 87 ? -8.106 -9.507 8.064 1.00 93.00 87 TYR A C 1
ATOM 684 O O . TYR A 1 87 ? -7.421 -10.423 8.521 1.00 93.00 87 TYR A O 1
ATOM 692 N N . ILE A 1 88 ? -8.214 -8.325 8.656 1.00 94.25 88 ILE A N 1
ATOM 693 C CA . ILE A 1 88 ? -7.970 -8.155 10.083 1.00 94.25 88 ILE A CA 1
ATOM 694 C C . ILE A 1 88 ? -9.285 -7.900 10.801 1.00 94.25 88 ILE A C 1
ATOM 696 O O . ILE A 1 88 ? -10.184 -7.246 10.265 1.00 94.25 88 ILE A O 1
ATOM 700 N N . LYS A 1 89 ? -9.377 -8.386 12.034 1.00 96.12 89 LYS A N 1
ATOM 701 C CA . LYS A 1 89 ? -10.458 -8.040 12.952 1.00 96.12 89 LYS A CA 1
ATOM 702 C C . LYS A 1 89 ? -9.899 -7.193 14.083 1.00 96.12 89 LYS A C 1
ATOM 704 O O . LYS A 1 89 ? -9.078 -7.661 14.874 1.00 96.12 89 LYS A O 1
ATOM 709 N N . VAL A 1 90 ? -10.367 -5.953 14.168 1.00 97.75 90 VAL A N 1
ATOM 710 C CA . VAL A 1 90 ? -9.996 -5.016 15.231 1.00 97.75 90 VAL A CA 1
ATOM 711 C C . VAL A 1 90 ? -11.210 -4.795 16.114 1.00 97.75 90 VAL A C 1
ATOM 713 O O . VAL A 1 90 ? -12.236 -4.326 15.627 1.00 97.75 90 VAL A O 1
ATOM 716 N N . SER A 1 91 ? -11.110 -5.144 17.394 1.00 97.31 91 SER A N 1
ATOM 717 C CA . SER A 1 91 ? -12.177 -4.939 18.372 1.00 97.31 91 SER A CA 1
ATOM 718 C C . SER A 1 91 ? -11.902 -3.743 19.275 1.00 97.31 91 SER A C 1
ATOM 720 O O . SER A 1 91 ? -10.748 -3.394 19.534 1.00 97.31 91 SER A O 1
ATOM 722 N N . PHE A 1 92 ? -12.977 -3.171 19.804 1.00 97.44 92 PHE A N 1
ATOM 723 C CA . PHE A 1 92 ? -12.970 -1.985 20.646 1.00 97.44 92 PHE A CA 1
ATOM 724 C C . PHE A 1 92 ? -13.794 -2.262 21.901 1.00 97.44 92 PHE A C 1
ATOM 726 O O . PHE A 1 92 ? -14.972 -2.597 21.806 1.00 97.44 92 PHE A O 1
ATOM 733 N N . SER A 1 93 ? -13.185 -2.125 23.072 1.00 96.94 93 SER A N 1
ATOM 734 C CA . SER A 1 93 ? -13.845 -2.343 24.362 1.00 96.94 93 SER A CA 1
ATOM 735 C C . SER A 1 93 ? -13.481 -1.239 25.350 1.00 96.94 93 SER A C 1
ATOM 737 O O . SER A 1 93 ? -12.684 -0.343 25.040 1.00 96.94 93 SER A O 1
ATOM 739 N N . LEU A 1 94 ? -14.085 -1.262 26.534 1.00 96.38 94 LEU A N 1
ATOM 740 C CA . LEU A 1 94 ? -13.756 -0.315 27.587 1.00 96.38 94 LEU A CA 1
ATOM 741 C C . LEU A 1 94 ? -12.348 -0.621 28.125 1.00 96.38 94 LEU A C 1
ATOM 743 O O . LEU A 1 94 ? -11.998 -1.774 28.372 1.00 96.38 94 LEU A O 1
ATOM 747 N N . ALA A 1 95 ? -11.518 0.411 28.285 1.00 94.81 95 ALA A N 1
ATOM 748 C CA . ALA A 1 95 ? -10.274 0.275 29.041 1.00 94.81 95 ALA A CA 1
ATOM 749 C C . ALA A 1 95 ? -10.561 0.351 30.547 1.00 94.81 95 ALA A C 1
ATOM 751 O O . ALA A 1 95 ? -11.409 1.137 30.971 1.00 94.81 95 ALA A O 1
ATOM 752 N N . GLU A 1 96 ? -9.809 -0.405 31.352 1.00 91.94 96 GLU A N 1
ATOM 753 C CA . GLU A 1 96 ? -9.914 -0.354 32.819 1.00 91.94 96 GLU A CA 1
ATOM 754 C C . GLU A 1 96 ? -9.633 1.054 33.363 1.00 91.94 96 GLU A C 1
ATOM 756 O O . GLU A 1 96 ? -10.365 1.560 34.214 1.00 91.94 96 GLU A O 1
ATOM 761 N N . ASP A 1 97 ? -8.600 1.714 32.829 1.00 91.12 97 ASP A N 1
ATOM 762 C CA . ASP A 1 97 ? -8.299 3.111 33.127 1.00 91.12 97 ASP A CA 1
ATOM 763 C C . ASP A 1 97 ? -9.026 4.039 32.127 1.00 91.12 97 ASP A C 1
ATOM 765 O O . ASP A 1 97 ? -8.672 4.059 30.937 1.00 91.12 97 ASP A O 1
ATOM 769 N N . PRO A 1 98 ? -10.003 4.851 32.586 1.00 89.81 98 PRO A N 1
ATOM 770 C CA . PRO A 1 98 ? -10.833 5.696 31.727 1.00 89.81 98 PRO A CA 1
ATOM 771 C C . PRO A 1 98 ? -10.069 6.837 31.042 1.00 89.81 98 PRO A C 1
ATOM 773 O O . PRO A 1 98 ? -10.594 7.434 30.097 1.00 89.81 98 PRO A O 1
ATOM 776 N N . ASP A 1 99 ? -8.854 7.147 31.496 1.00 88.88 99 ASP A N 1
ATOM 777 C CA . ASP A 1 99 ? -7.989 8.178 30.922 1.00 88.88 99 ASP A CA 1
ATOM 778 C C . ASP A 1 99 ? -6.943 7.621 29.953 1.00 88.88 99 ASP A C 1
ATOM 780 O O . ASP A 1 99 ? -6.161 8.387 29.385 1.00 88.88 99 ASP A O 1
ATOM 784 N N . SER A 1 100 ? -6.925 6.305 29.745 1.00 91.56 100 SER A N 1
ATOM 785 C CA . SER A 1 100 ? -5.948 5.628 28.898 1.00 91.56 100 SER A CA 1
ATOM 786 C C . SER A 1 100 ? -6.512 5.221 27.537 1.00 91.56 100 SER A C 1
ATOM 788 O O . SER A 1 100 ? -7.722 5.096 27.339 1.00 91.56 100 SER A O 1
ATOM 790 N N . ILE A 1 101 ? -5.609 5.011 26.585 1.00 94.25 101 ILE A N 1
ATOM 791 C CA . ILE A 1 101 ? -5.846 4.212 25.388 1.00 94.25 101 ILE A CA 1
ATOM 792 C C . ILE A 1 101 ? -4.961 2.977 25.515 1.00 94.25 101 ILE A C 1
ATOM 794 O O . ILE A 1 101 ? -3.747 3.102 25.683 1.00 94.25 101 ILE A O 1
ATOM 798 N N . VAL A 1 102 ? -5.573 1.801 25.456 1.00 95.44 102 VAL A N 1
ATOM 799 C CA . VAL A 1 102 ? -4.886 0.514 25.592 1.00 95.44 102 VAL A CA 1
ATOM 800 C C . VAL A 1 102 ? -4.835 -0.143 24.223 1.00 95.44 102 VAL A C 1
ATOM 802 O O . VAL A 1 102 ? -5.858 -0.229 23.550 1.00 95.44 102 VAL A O 1
ATOM 805 N N . TYR A 1 103 ? -3.665 -0.605 23.799 1.00 96.38 103 TYR A N 1
ATOM 806 C CA . TYR A 1 103 ? -3.493 -1.327 22.546 1.00 96.38 103 TYR A CA 1
ATOM 807 C C . TYR A 1 103 ? -2.937 -2.726 22.800 1.00 96.38 103 TYR A C 1
ATOM 809 O O . TYR A 1 103 ? -1.922 -2.885 23.472 1.00 96.38 103 TYR A O 1
ATOM 817 N N . VAL A 1 104 ? -3.614 -3.727 22.242 1.00 96.38 104 VAL A N 1
ATOM 818 C CA . VAL A 1 104 ? -3.238 -5.140 22.291 1.00 96.38 104 VAL A CA 1
ATOM 819 C C . VAL A 1 104 ? -3.173 -5.674 20.864 1.00 96.38 104 VAL A C 1
ATOM 821 O O . VAL A 1 104 ? -4.097 -5.490 20.070 1.00 96.38 104 VAL A O 1
ATOM 824 N N . ALA A 1 105 ? -2.084 -6.349 20.531 1.00 94.31 105 ALA A N 1
ATOM 825 C CA . ALA A 1 105 ? -1.852 -6.949 19.228 1.00 94.31 105 ALA A CA 1
ATOM 826 C C . ALA A 1 105 ? -0.868 -8.123 19.368 1.00 94.31 105 ALA A C 1
ATOM 828 O O . ALA A 1 105 ? 0.318 -7.961 19.064 1.00 94.31 105 ALA A O 1
ATOM 829 N N . PRO A 1 106 ? -1.339 -9.309 19.798 1.00 90.00 106 PRO A N 1
ATOM 830 C CA . PRO A 1 106 ? -0.461 -10.428 20.155 1.00 90.00 106 PRO A CA 1
ATOM 831 C C . PRO A 1 106 ? 0.387 -10.886 18.961 1.00 90.00 106 PRO A C 1
ATOM 833 O O . PRO A 1 106 ? 1.589 -11.107 19.063 1.00 90.00 106 PRO A O 1
ATOM 836 N N . TRP A 1 107 ? -0.205 -10.864 17.763 1.00 86.06 107 TRP A N 1
ATOM 837 C CA . TRP A 1 107 ? 0.459 -11.151 16.484 1.00 86.06 107 TRP A CA 1
ATOM 838 C C . TRP A 1 107 ? 1.631 -10.215 16.140 1.00 86.06 107 TRP A C 1
ATOM 840 O O . TRP 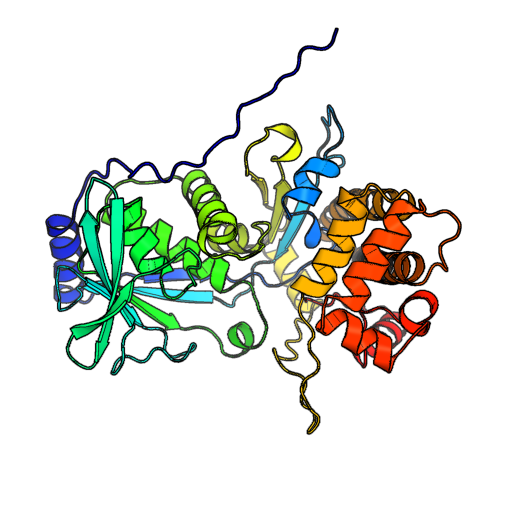A 1 107 ? 2.412 -10.500 15.232 1.00 86.06 107 TRP A O 1
ATOM 850 N N . TYR A 1 108 ? 1.755 -9.096 16.853 1.00 85.50 108 TYR A N 1
ATOM 851 C CA . TYR A 1 108 ? 2.824 -8.110 16.721 1.00 85.50 108 TYR A CA 1
ATOM 852 C C . TYR A 1 108 ? 3.652 -7.967 18.015 1.00 85.50 108 TYR A C 1
ATOM 854 O O . TYR A 1 108 ? 4.413 -7.004 18.143 1.00 85.50 108 TYR A O 1
ATOM 862 N N . GLY A 1 109 ? 3.520 -8.917 18.951 1.00 88.50 109 GLY A N 1
ATOM 863 C CA . GLY A 1 109 ? 4.251 -8.957 20.221 1.00 88.50 109 GLY A CA 1
ATOM 864 C C . GLY A 1 109 ? 3.785 -7.915 21.238 1.00 88.50 109 GLY A C 1
ATOM 865 O O . GLY A 1 109 ? 4.618 -7.335 21.929 1.00 88.50 109 GLY A O 1
ATOM 866 N N . ILE A 1 110 ? 2.487 -7.600 21.255 1.00 90.38 110 ILE A N 1
ATOM 867 C CA . ILE A 1 110 ? 1.850 -6.747 22.269 1.00 90.38 110 ILE A CA 1
ATOM 868 C C . ILE A 1 110 ? 0.721 -7.566 22.891 1.00 90.38 110 ILE A C 1
ATOM 870 O O . ILE A 1 110 ? -0.394 -7.596 22.361 1.00 90.38 110 ILE A O 1
ATOM 874 N N . ASP A 1 111 ? 1.035 -8.279 23.961 1.00 91.50 111 ASP A N 1
ATOM 875 C CA . ASP A 1 111 ? 0.144 -9.271 24.557 1.00 91.50 111 ASP A CA 1
ATOM 876 C C . ASP A 1 111 ? -0.871 -8.644 25.523 1.00 91.50 111 ASP A C 1
ATOM 878 O O . ASP A 1 111 ? -0.791 -7.464 25.867 1.00 91.50 111 ASP A O 1
ATOM 882 N N . GLU A 1 112 ? -1.876 -9.420 25.939 1.00 91.00 112 GLU A N 1
ATOM 883 C CA . GLU A 1 112 ? -2.886 -8.935 26.891 1.00 91.00 112 GLU A CA 1
ATOM 884 C C . GLU A 1 112 ? -2.319 -8.669 28.284 1.00 91.00 112 GLU A C 1
ATOM 886 O O . GLU A 1 112 ? -2.773 -7.732 28.940 1.00 91.00 112 GLU A O 1
ATOM 891 N N . ASP A 1 113 ? -1.322 -9.452 28.701 1.00 89.69 113 ASP A N 1
ATOM 892 C CA . ASP A 1 113 ? -0.668 -9.319 30.006 1.00 89.69 113 ASP A CA 1
ATOM 893 C C . ASP A 1 113 ? 0.325 -8.144 30.046 1.00 89.69 113 ASP A C 1
ATOM 895 O O . ASP A 1 113 ? 0.602 -7.593 31.112 1.00 89.69 113 ASP A O 1
ATOM 899 N N . GLU A 1 114 ? 0.829 -7.723 28.881 1.00 89.69 114 GLU A N 1
ATOM 900 C CA . GLU A 1 114 ? 1.731 -6.578 28.716 1.00 89.69 114 GLU A CA 1
ATOM 901 C C . GLU A 1 114 ? 1.206 -5.638 27.612 1.00 89.69 114 GLU A C 1
ATOM 903 O O . GLU A 1 114 ? 1.804 -5.497 26.536 1.00 89.69 114 GLU A O 1
ATOM 908 N N . PRO A 1 115 ? 0.046 -4.993 27.836 1.00 91.94 115 PRO A N 1
ATOM 909 C CA . PRO A 1 115 ? -0.580 -4.187 26.810 1.00 91.94 115 PRO A CA 1
ATOM 910 C C . PRO A 1 115 ? 0.161 -2.859 26.634 1.00 91.94 115 PRO A C 1
ATOM 912 O O . PRO A 1 115 ? 0.715 -2.280 27.572 1.00 91.94 115 PRO A O 1
ATOM 915 N N . TYR A 1 116 ? 0.099 -2.299 25.429 1.00 90.62 116 TYR A N 1
ATOM 916 C CA . TYR A 1 116 ? 0.679 -0.990 25.161 1.00 90.62 116 TYR A CA 1
ATOM 917 C C . TYR A 1 116 ? -0.276 0.117 25.629 1.00 90.62 116 TYR A C 1
ATOM 919 O O . TYR A 1 116 ? -1.286 0.399 24.980 1.00 90.62 116 TYR A O 1
ATOM 927 N N . VAL A 1 117 ? 0.027 0.740 26.771 1.00 90.38 117 VAL A N 1
ATOM 928 C CA . VAL A 1 117 ? -0.841 1.741 27.411 1.00 90.38 117 VAL A CA 1
ATOM 929 C C . VAL A 1 117 ? -0.322 3.157 27.177 1.00 90.38 117 VAL A C 1
ATOM 931 O O . VAL A 1 117 ? 0.791 3.519 27.568 1.00 90.38 117 VAL A O 1
ATOM 934 N N . ILE A 1 118 ? -1.169 3.998 26.588 1.00 87.75 118 ILE A N 1
ATOM 935 C CA . ILE A 1 118 ? -0.865 5.400 26.306 1.00 87.75 118 ILE A CA 1
ATOM 936 C C . ILE A 1 118 ? -1.827 6.280 27.095 1.00 87.75 118 ILE A C 1
ATOM 938 O O . ILE A 1 118 ? -3.046 6.154 26.975 1.00 87.75 118 ILE A O 1
ATOM 942 N N . LYS A 1 119 ? -1.286 7.224 27.870 1.00 86.44 119 LYS A N 1
ATOM 943 C CA . LYS A 1 119 ? -2.079 8.274 28.516 1.00 86.44 119 LYS A CA 1
ATOM 944 C C . LYS A 1 119 ? -1.972 9.576 27.731 1.00 86.44 119 LYS A C 1
ATOM 946 O O . LYS A 1 119 ? -0.924 10.225 27.773 1.00 86.44 119 LYS A O 1
ATOM 951 N N . PRO A 1 120 ? -3.036 9.994 27.031 1.00 78.00 120 PRO A N 1
ATOM 952 C CA . PRO A 1 120 ? -3.088 11.321 26.448 1.00 78.00 120 PRO A CA 1
ATOM 953 C C . PRO A 1 120 ? -3.282 12.388 27.532 1.00 78.00 120 PRO A C 1
ATOM 955 O O . PRO A 1 120 ? -4.281 12.406 28.263 1.00 78.00 120 PRO A O 1
ATOM 958 N N . CYS A 1 121 ? -2.352 13.335 27.595 1.00 73.62 121 CYS A N 1
ATOM 959 C CA . CYS A 1 121 ? -2.458 14.538 28.413 1.00 73.62 121 CYS A CA 1
ATOM 960 C C . CYS A 1 121 ? -2.498 15.781 27.524 1.00 73.62 121 CYS A C 1
ATOM 962 O O . CYS A 1 121 ? -1.809 15.851 26.515 1.00 73.62 121 CYS A O 1
ATOM 964 N N . ARG A 1 122 ? -3.307 16.781 27.883 1.00 66.12 122 ARG A N 1
ATOM 965 C CA . ARG A 1 122 ? -3.331 18.059 27.161 1.00 66.12 122 ARG A CA 1
ATOM 966 C C . ARG A 1 122 ? -2.453 19.072 27.876 1.00 66.12 122 ARG A C 1
ATOM 968 O O . ARG A 1 122 ? -2.686 19.357 29.048 1.00 66.12 122 ARG A O 1
ATOM 975 N N . LYS A 1 123 ? -1.502 19.662 27.155 1.00 61.16 123 LYS A N 1
ATOM 976 C CA . LYS A 1 123 ? -0.685 20.781 27.636 1.00 61.16 123 LYS A CA 1
ATOM 977 C C . LYS A 1 123 ? -0.662 21.865 26.562 1.00 61.16 123 LYS A C 1
ATOM 979 O O . LYS A 1 123 ? -0.312 21.604 25.417 1.00 61.16 123 LYS A O 1
ATOM 984 N N . GLY A 1 124 ? -1.119 23.071 26.903 1.00 57.03 124 GLY A N 1
ATOM 985 C CA . GLY A 1 124 ? -1.139 24.205 25.966 1.00 57.03 124 GLY A CA 1
ATOM 986 C C . GLY A 1 124 ? -1.966 23.985 24.687 1.00 57.03 124 GLY A C 1
ATOM 987 O O . GLY A 1 124 ? -1.609 24.512 23.641 1.00 57.03 124 GLY A O 1
ATOM 988 N N . GLY A 1 125 ? -3.038 23.184 24.744 1.00 57.16 125 GLY A N 1
ATOM 989 C CA . GLY A 1 125 ? -3.915 22.920 23.592 1.00 57.16 125 GLY A CA 1
ATOM 990 C C . GLY A 1 125 ? -3.456 21.804 22.643 1.00 57.16 125 GLY A C 1
ATOM 991 O O . GLY A 1 125 ? -4.175 21.516 21.693 1.00 57.16 125 GLY A O 1
ATOM 992 N N . LYS A 1 126 ? -2.321 21.146 22.914 1.00 58.62 126 LYS A N 1
ATOM 993 C CA . LYS A 1 126 ? -1.837 19.963 22.181 1.00 58.62 126 LYS A CA 1
ATOM 994 C C . LYS A 1 126 ? -1.994 18.704 23.032 1.00 58.62 126 LYS A C 1
ATOM 996 O O . LYS A 1 126 ? -1.836 18.786 24.256 1.00 58.62 126 LYS A O 1
ATOM 1001 N N . VAL A 1 127 ? -2.299 17.556 22.422 1.00 59.00 127 VAL A N 1
ATOM 1002 C CA . VAL A 1 127 ? -2.202 16.266 23.121 1.00 59.00 127 VAL A CA 1
ATOM 1003 C C . VAL A 1 127 ? -0.744 15.816 23.125 1.00 59.00 127 VAL A C 1
ATOM 1005 O O . VAL A 1 127 ? -0.156 15.496 22.099 1.00 59.00 127 VAL A O 1
ATOM 1008 N N . GLU A 1 128 ? -0.160 15.786 24.315 1.00 69.25 128 GLU A N 1
ATOM 1009 C CA . GLU A 1 128 ? 1.060 15.048 24.608 1.00 69.25 128 GLU A CA 1
ATOM 1010 C C . GLU A 1 128 ? 0.680 13.587 24.874 1.00 69.25 128 GLU A C 1
ATOM 1012 O O . GLU A 1 128 ? -0.165 13.287 25.723 1.00 69.25 128 GLU A O 1
ATOM 1017 N N . LEU A 1 129 ? 1.306 12.665 24.148 1.00 68.38 129 LEU A N 1
ATOM 1018 C CA . LEU A 1 129 ? 1.137 11.233 24.352 1.00 68.38 129 LEU A CA 1
ATOM 1019 C C . LEU A 1 129 ? 2.248 10.720 25.270 1.00 68.38 129 LEU A C 1
ATOM 1021 O O . LEU A 1 129 ? 3.435 10.841 24.957 1.00 68.38 129 LEU A O 1
ATOM 1025 N N . ARG A 1 130 ? 1.856 10.147 26.410 1.00 71.12 130 ARG A N 1
ATOM 1026 C CA . ARG A 1 130 ? 2.770 9.561 27.393 1.00 71.12 130 ARG A CA 1
ATOM 1027 C C . ARG A 1 130 ? 2.645 8.049 27.380 1.00 71.12 130 ARG A C 1
ATOM 1029 O O . ARG A 1 130 ? 1.574 7.520 27.675 1.00 71.12 130 ARG A O 1
ATOM 1036 N N . VAL A 1 131 ? 3.740 7.370 27.055 1.00 70.00 131 VAL A N 1
ATOM 1037 C CA . VAL A 1 131 ? 3.802 5.905 27.083 1.00 70.00 131 VAL A CA 1
ATOM 1038 C C . VAL A 1 131 ? 4.088 5.466 28.510 1.00 70.00 131 VAL A C 1
ATOM 1040 O O . VAL A 1 131 ? 5.067 5.924 29.113 1.00 70.00 131 VAL A O 1
ATOM 1043 N N . LEU A 1 132 ? 3.239 4.598 29.051 1.00 63.38 132 LEU A N 1
ATOM 1044 C CA . LEU A 1 132 ? 3.455 3.991 30.357 1.00 63.38 132 LEU A CA 1
ATOM 1045 C C . LEU A 1 132 ? 4.080 2.607 30.186 1.00 63.38 132 LEU A C 1
ATOM 1047 O O . LEU A 1 132 ? 3.676 1.859 29.304 1.00 63.38 132 LEU A O 1
ATOM 1051 N N . GLY A 1 133 ? 5.059 2.281 31.023 1.00 57.47 133 GLY A N 1
ATOM 1052 C CA . GLY A 1 133 ? 5.568 0.915 31.167 1.00 57.47 133 GLY A CA 1
ATOM 1053 C C . GLY A 1 133 ? 4.997 0.232 32.395 1.00 57.47 133 GLY A C 1
ATOM 1054 O O . GLY A 1 133 ? 4.084 0.752 33.047 1.00 57.47 133 GLY A O 1
ATOM 1055 N N . ASP A 1 134 ? 5.607 -0.895 32.753 1.00 52.91 134 ASP A N 1
ATOM 1056 C CA . ASP A 1 134 ? 5.247 -1.684 33.925 1.00 52.91 134 ASP A CA 1
ATOM 1057 C C . ASP A 1 134 ? 5.033 -0.811 35.164 1.00 52.91 134 ASP A C 1
ATOM 1059 O O . ASP A 1 134 ? 5.878 0.008 35.550 1.00 52.91 134 ASP A O 1
ATOM 1063 N N . ARG A 1 135 ? 3.885 -1.020 35.821 1.00 51.31 135 ARG A N 1
ATOM 1064 C CA . ARG A 1 135 ? 3.455 -0.298 37.035 1.00 51.31 135 ARG A CA 1
ATOM 1065 C C . ARG A 1 135 ? 3.128 1.186 36.812 1.00 51.31 135 ARG A C 1
ATOM 1067 O O . ARG A 1 135 ? 3.162 1.969 37.760 1.00 51.31 135 ARG A O 1
ATOM 1074 N N . GLY A 1 136 ? 2.816 1.588 35.579 1.00 56.75 136 GLY A N 1
ATOM 1075 C CA . GLY A 1 136 ? 2.292 2.921 35.268 1.00 56.75 136 GLY A CA 1
ATOM 1076 C C . GLY A 1 136 ? 3.333 4.044 35.296 1.00 56.75 136 GLY A C 1
ATOM 1077 O O . GLY A 1 136 ? 2.965 5.217 35.379 1.00 56.75 136 GLY A O 1
ATOM 1078 N N . LYS A 1 137 ? 4.631 3.716 35.242 1.00 54.38 137 LYS A N 1
ATOM 1079 C CA . LYS A 1 137 ? 5.702 4.720 35.159 1.00 54.38 137 LYS A CA 1
ATOM 1080 C C . LYS A 1 137 ? 5.823 5.253 33.734 1.00 54.38 137 LYS A C 1
ATOM 1082 O O . LYS A 1 137 ? 5.741 4.488 32.779 1.00 54.38 137 LYS A O 1
ATOM 1087 N N . LEU A 1 138 ? 6.053 6.559 33.596 1.00 58.47 138 LEU A N 1
ATOM 1088 C CA . LEU A 1 138 ? 6.353 7.185 32.307 1.00 58.47 138 LEU A CA 1
ATOM 1089 C C . LEU A 1 138 ? 7.645 6.586 31.739 1.00 58.47 138 LEU A C 1
ATOM 1091 O O . LEU A 1 138 ? 8.700 6.712 32.357 1.00 58.47 138 LEU A O 1
ATOM 1095 N N . VAL A 1 139 ? 7.556 5.951 30.572 1.00 58.62 139 VAL A N 1
ATOM 1096 C CA . VAL A 1 139 ? 8.705 5.331 29.891 1.00 58.62 139 VAL A CA 1
ATOM 1097 C C . VAL A 1 139 ? 9.244 6.218 28.780 1.00 58.62 139 VAL A C 1
ATOM 1099 O O . VAL A 1 139 ? 10.448 6.237 28.536 1.00 58.62 139 VAL A O 1
ATOM 1102 N N . ARG A 1 140 ? 8.373 6.970 28.099 1.00 63.69 140 ARG A N 1
ATOM 1103 C CA . ARG A 1 140 ? 8.776 7.780 26.947 1.00 63.69 140 ARG A CA 1
ATOM 1104 C C . ARG A 1 140 ? 7.828 8.956 26.722 1.00 63.69 140 ARG A C 1
ATOM 1106 O O . ARG A 1 140 ? 6.613 8.769 26.654 1.00 63.69 140 ARG A O 1
ATOM 1113 N N . GLU A 1 141 ? 8.400 10.146 26.547 1.00 58.91 141 GLU A N 1
ATOM 1114 C CA . GLU A 1 141 ? 7.746 11.258 25.850 1.00 58.91 141 GLU A CA 1
ATOM 1115 C C . GLU A 1 141 ? 8.006 11.091 24.348 1.00 58.91 141 GLU A C 1
ATOM 1117 O O . GLU A 1 141 ? 9.147 10.895 23.916 1.00 58.91 141 GLU A O 1
ATOM 1122 N N . LEU A 1 142 ? 6.946 11.077 23.543 1.00 61.53 142 LEU A N 1
ATOM 1123 C CA . LEU A 1 142 ? 7.055 10.792 22.114 1.00 61.53 142 LEU A CA 1
ATOM 1124 C C . LEU A 1 142 ? 7.615 12.009 21.367 1.00 61.53 142 LEU A C 1
ATOM 1126 O O . LEU A 1 142 ? 6.903 12.965 21.080 1.00 61.53 142 LEU A O 1
ATOM 1130 N N . SER A 1 143 ? 8.908 11.959 21.042 1.00 50.84 143 SER A N 1
ATOM 1131 C CA . SER A 1 143 ? 9.583 12.922 20.174 1.00 50.84 143 SER A CA 1
ATOM 1132 C C . SER A 1 143 ? 9.588 12.432 18.715 1.00 50.84 143 SER A C 1
ATOM 1134 O O . SER A 1 143 ? 10.260 11.469 18.354 1.00 50.84 143 SER A O 1
ATOM 1136 N N . ASN A 1 144 ? 8.800 13.112 17.879 1.00 50.03 144 ASN A N 1
ATOM 1137 C CA . ASN A 1 144 ? 8.849 13.235 16.409 1.00 50.03 144 ASN A CA 1
ATOM 1138 C C . ASN A 1 144 ? 8.815 11.987 15.496 1.00 50.03 144 ASN A C 1
ATOM 1140 O O . ASN A 1 144 ? 8.588 12.158 14.302 1.00 50.03 144 ASN A O 1
ATOM 1144 N N . LYS A 1 145 ? 9.007 10.755 15.980 1.00 59.06 145 LYS A N 1
ATOM 1145 C CA . LYS A 1 145 ? 8.821 9.525 15.183 1.00 59.06 145 LYS A CA 1
ATOM 1146 C C . LYS A 1 145 ? 7.846 8.587 15.880 1.00 59.06 145 LYS A C 1
ATOM 1148 O O . LYS A 1 145 ? 8.217 7.891 16.827 1.00 59.06 145 LYS A O 1
ATOM 1153 N N . LEU A 1 146 ? 6.605 8.618 15.407 1.00 75.44 146 LEU A N 1
ATOM 1154 C CA . LEU A 1 146 ? 5.516 7.758 15.857 1.00 75.44 146 LEU A CA 1
ATOM 1155 C C . LEU A 1 146 ? 5.542 6.448 15.062 1.00 75.44 146 LEU A C 1
ATOM 1157 O O . LEU A 1 146 ? 6.059 6.394 13.949 1.00 75.44 146 LEU A O 1
ATOM 1161 N N . SER A 1 147 ? 5.003 5.386 15.646 1.00 82.50 147 SER A N 1
ATOM 1162 C CA . SER A 1 147 ? 4.837 4.080 15.015 1.00 82.50 147 SER A CA 1
ATOM 1163 C C . SER A 1 147 ? 3.370 3.649 15.073 1.00 82.50 147 SER A C 1
ATOM 1165 O O . SER A 1 147 ? 2.526 4.297 15.695 1.00 82.50 147 SER A O 1
ATOM 1167 N N . TYR A 1 148 ? 3.047 2.506 14.467 1.00 86.88 148 TYR A N 1
ATOM 1168 C CA . TYR A 1 148 ? 1.696 1.942 14.545 1.00 86.88 148 TYR A CA 1
ATOM 1169 C C . TYR A 1 148 ? 1.243 1.606 15.974 1.00 86.88 148 TYR A C 1
ATOM 1171 O O . TYR A 1 148 ? 0.043 1.471 16.201 1.00 86.88 148 TYR A O 1
ATOM 1179 N N . ARG A 1 149 ? 2.164 1.517 16.948 1.00 88.44 149 ARG A N 1
ATOM 1180 C CA . ARG A 1 149 ? 1.815 1.343 18.368 1.00 88.44 149 ARG A CA 1
ATOM 1181 C C . ARG A 1 149 ? 1.104 2.568 18.938 1.00 88.44 149 ARG A C 1
ATOM 1183 O O . ARG A 1 149 ? 0.230 2.430 19.784 1.00 88.44 149 ARG A O 1
ATOM 1190 N N . GLU A 1 150 ? 1.442 3.758 18.448 1.00 87.75 150 GLU A N 1
ATOM 1191 C CA . GLU A 1 150 ? 0.845 5.023 18.874 1.00 87.75 150 GLU A CA 1
ATOM 1192 C C . GLU A 1 150 ? -0.422 5.395 18.082 1.00 87.75 150 GLU A C 1
ATOM 1194 O O . GLU A 1 150 ? -1.187 6.258 18.521 1.00 87.75 150 GLU A O 1
ATOM 1199 N N . ALA A 1 151 ? -0.686 4.730 16.949 1.00 90.81 151 ALA A N 1
ATOM 1200 C CA . ALA A 1 151 ? -1.825 5.023 16.074 1.00 90.81 151 ALA A CA 1
ATOM 1201 C C . ALA A 1 151 ? -3.190 5.014 16.795 1.00 90.81 151 ALA A C 1
ATOM 1203 O O . ALA A 1 151 ? -3.953 5.962 16.588 1.00 90.81 151 ALA A O 1
ATOM 1204 N N . PRO A 1 152 ? -3.509 4.053 17.692 1.00 94.81 152 PRO A N 1
ATOM 1205 C CA . PRO A 1 152 ? -4.755 4.092 18.456 1.00 94.81 152 PRO A CA 1
ATOM 1206 C C . PRO A 1 152 ? -4.933 5.382 19.259 1.00 94.81 152 PRO A C 1
ATOM 1208 O O . PRO A 1 152 ? -6.003 5.981 19.218 1.00 94.81 152 PRO A O 1
ATOM 1211 N N . ALA A 1 153 ? -3.897 5.860 19.954 1.00 90.06 153 ALA A N 1
ATOM 1212 C CA . ALA A 1 153 ? -4.019 7.073 20.759 1.00 90.06 153 ALA A CA 1
ATOM 1213 C C . ALA A 1 153 ? -4.071 8.348 19.911 1.00 90.06 153 ALA A C 1
ATOM 1215 O O . ALA A 1 153 ? -4.823 9.263 20.248 1.00 90.06 153 ALA A O 1
ATOM 1216 N N . LEU A 1 154 ? -3.332 8.397 18.798 1.00 87.06 154 LEU A N 1
ATOM 1217 C CA . LEU A 1 154 ? -3.422 9.498 17.833 1.00 87.06 154 LEU A CA 1
ATOM 1218 C C . LEU A 1 154 ? -4.844 9.618 17.275 1.00 87.06 154 LEU A C 1
ATOM 1220 O O . LEU A 1 154 ? -5.418 10.704 17.243 1.00 87.06 154 LEU A O 1
ATOM 1224 N N . VAL A 1 155 ? -5.448 8.494 16.888 1.00 92.12 155 VAL A N 1
ATOM 1225 C CA . VAL A 1 155 ? -6.811 8.494 16.360 1.00 92.12 155 VAL A CA 1
ATOM 1226 C C . VAL A 1 155 ? -7.814 8.807 17.468 1.00 92.12 155 VAL A C 1
ATOM 1228 O O . VAL A 1 155 ? -8.504 9.819 17.416 1.00 92.12 155 VAL A O 1
ATOM 1231 N N . PHE A 1 156 ? -7.903 7.985 18.507 1.00 92.56 156 PHE A N 1
ATOM 1232 C CA . PHE A 1 156 ? -8.968 8.146 19.492 1.00 92.56 156 PHE A CA 1
ATOM 1233 C C . PHE A 1 156 ? -8.839 9.458 20.264 1.00 92.56 156 PHE A C 1
ATOM 1235 O O . PHE A 1 156 ? -9.817 10.199 20.347 1.00 92.56 156 PHE A O 1
ATOM 1242 N N . SER A 1 157 ? -7.650 9.801 20.761 1.00 87.62 157 SER A N 1
ATOM 1243 C CA . SER A 1 157 ? -7.499 10.970 21.626 1.00 87.62 157 SER A CA 1
ATOM 1244 C C . SER A 1 157 ? -7.259 12.275 20.878 1.00 87.62 157 SER A C 1
ATOM 1246 O O . SER A 1 157 ? -7.899 13.269 21.221 1.00 87.62 157 SER A O 1
ATOM 1248 N N . GLU A 1 158 ? -6.316 12.324 19.936 1.00 82.31 158 GLU A N 1
ATOM 1249 C CA . GLU A 1 158 ? -5.956 13.597 19.287 1.00 82.31 158 GLU A CA 1
ATOM 1250 C C . GLU A 1 158 ? -7.002 13.989 18.239 1.00 82.31 158 GLU A C 1
ATOM 1252 O O . GLU A 1 158 ? -7.524 15.104 18.259 1.00 82.31 158 GLU A O 1
ATOM 1257 N N . LEU A 1 159 ? -7.393 13.048 17.377 1.00 84.94 159 LEU A N 1
ATOM 1258 C CA . LEU A 1 159 ? -8.358 13.319 16.312 1.00 84.94 159 LEU A CA 1
ATOM 1259 C C . LEU A 1 159 ? -9.804 13.458 16.802 1.00 84.94 159 LEU A C 1
ATOM 1261 O O . LEU A 1 159 ? -10.528 14.339 16.328 1.00 84.94 159 LEU A O 1
ATOM 1265 N N . PHE A 1 160 ? -10.227 12.588 17.724 1.00 88.44 160 PHE A N 1
ATOM 1266 C CA . PHE A 1 160 ? -11.631 12.481 18.136 1.00 88.44 160 PHE A CA 1
ATOM 1267 C C . PHE A 1 160 ? -11.902 12.854 19.602 1.00 88.44 160 PHE A C 1
ATOM 1269 O O . PHE A 1 160 ? -13.064 12.921 19.997 1.00 88.44 160 PHE A O 1
ATOM 1276 N N . GLY A 1 161 ? -10.878 13.126 20.420 1.00 86.75 161 GLY A N 1
ATOM 1277 C CA . GLY A 1 161 ? -11.073 13.512 21.826 1.00 86.75 161 GLY A CA 1
ATOM 1278 C C . GLY A 1 161 ? -11.632 12.399 22.724 1.00 86.75 161 GLY A C 1
ATOM 1279 O O . GLY A 1 161 ? -12.217 12.685 23.770 1.00 86.75 161 GLY A O 1
ATOM 1280 N N . ILE A 1 162 ? -11.481 11.140 22.319 1.00 90.62 162 ILE A N 1
ATOM 1281 C CA . ILE A 1 162 ? -11.942 9.941 23.021 1.00 90.62 162 ILE A CA 1
ATOM 1282 C C . ILE A 1 162 ? -10.819 9.389 23.911 1.00 90.62 162 ILE A C 1
ATOM 1284 O O . ILE A 1 162 ? -9.655 9.346 23.518 1.00 90.62 162 ILE A O 1
ATOM 1288 N N . LYS A 1 163 ? -11.191 8.923 25.107 1.00 90.75 163 LYS A N 1
ATOM 1289 C CA . LYS A 1 163 ? -10.329 8.200 26.054 1.00 90.75 163 LYS A CA 1
ATOM 1290 C C . LYS A 1 163 ? -11.071 6.999 26.641 1.00 90.75 163 LYS A C 1
ATOM 1292 O O . LYS A 1 163 ? -12.299 6.942 26.553 1.00 90.75 163 LYS A O 1
ATOM 1297 N N . GLY A 1 164 ? -10.335 6.091 27.275 1.00 93.62 164 GLY A N 1
ATOM 1298 C CA . GLY A 1 164 ? -10.883 4.923 27.961 1.00 93.62 164 GLY A CA 1
ATOM 1299 C C . GLY A 1 164 ? -11.255 3.798 27.001 1.00 93.62 164 GLY A C 1
ATOM 1300 O O . GLY A 1 164 ? -12.262 3.129 27.214 1.00 93.62 164 GLY A O 1
ATOM 1301 N N . VA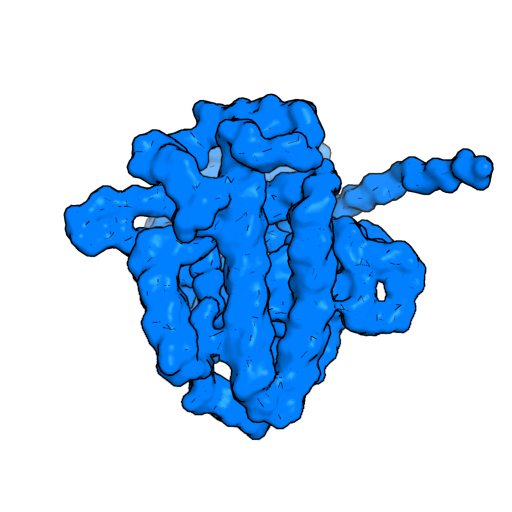L A 1 165 ? -10.485 3.625 25.924 1.00 96.00 165 VAL A N 1
ATOM 1302 C CA . VAL A 1 165 ? -10.743 2.612 24.889 1.00 96.00 165 VAL A CA 1
ATOM 1303 C C . VAL A 1 165 ? -9.594 1.614 24.855 1.00 96.00 165 VAL A C 1
ATOM 1305 O O . VAL A 1 165 ? -8.433 2.011 24.735 1.00 96.00 165 VAL A O 1
ATOM 1308 N N . LYS A 1 166 ? -9.925 0.323 24.927 1.00 97.25 166 LYS A N 1
ATOM 1309 C CA . LYS A 1 166 ? -9.027 -0.784 24.601 1.00 97.25 166 LYS A CA 1
ATOM 1310 C C . LYS A 1 166 ? -9.254 -1.172 23.143 1.00 97.25 166 LYS A C 1
ATOM 1312 O O . LYS A 1 166 ? -10.371 -1.481 22.737 1.00 97.25 166 LYS A O 1
ATOM 1317 N N . VAL A 1 167 ? -8.189 -1.131 22.355 1.00 98.00 167 VAL A N 1
ATOM 1318 C CA . VAL A 1 167 ? -8.145 -1.573 20.962 1.00 98.00 167 VAL A CA 1
ATOM 1319 C C . VAL A 1 167 ? -7.398 -2.895 20.911 1.00 98.00 167 VAL A C 1
ATOM 1321 O O . VAL A 1 167 ? -6.259 -2.980 21.371 1.00 98.00 167 VAL A O 1
ATOM 1324 N N . THR A 1 168 ? -8.005 -3.917 20.316 1.00 97.56 168 THR A N 1
ATOM 1325 C CA . THR A 1 168 ? -7.383 -5.237 20.184 1.00 97.56 168 THR A CA 1
ATOM 1326 C C . THR A 1 168 ? -7.383 -5.688 18.731 1.00 97.56 168 THR A C 1
ATOM 1328 O O . THR A 1 168 ? -8.438 -5.840 18.120 1.00 97.56 168 THR A O 1
ATOM 1331 N N . CYS A 1 169 ? -6.198 -5.932 18.173 1.00 95.00 169 CYS A N 1
ATOM 1332 C CA . CYS A 1 169 ? -6.047 -6.642 16.906 1.00 95.00 169 CYS A CA 1
ATOM 1333 C C . CYS A 1 169 ? -6.227 -8.142 17.178 1.00 95.00 169 CYS A C 1
ATOM 1335 O O . CYS A 1 169 ? -5.268 -8.840 17.512 1.00 95.00 169 CYS A O 1
ATOM 1337 N N . LYS A 1 170 ? -7.481 -8.609 17.132 1.00 91.56 170 LYS A N 1
ATOM 1338 C CA . LYS A 1 170 ? -7.857 -9.964 17.557 1.00 91.56 170 LYS A CA 1
ATOM 1339 C C . LYS A 1 170 ? -7.405 -11.027 16.575 1.00 91.56 170 LYS A C 1
ATOM 1341 O O . LYS A 1 170 ? -6.913 -12.078 16.974 1.00 91.56 170 LYS A O 1
ATOM 1346 N N . GLU A 1 171 ? -7.591 -10.756 15.292 1.00 92.12 171 GLU A N 1
ATOM 1347 C CA . GLU A 1 171 ? -7.445 -11.772 14.264 1.00 92.12 171 GLU A CA 1
ATOM 1348 C C . GLU A 1 171 ? -6.718 -11.211 13.053 1.00 92.12 171 GLU A C 1
ATOM 1350 O O . GLU A 1 171 ? -7.070 -10.148 12.538 1.00 92.12 171 GLU A O 1
ATOM 1355 N N . ILE A 1 172 ? -5.712 -11.957 12.609 1.00 89.75 172 ILE A N 1
ATOM 1356 C CA . ILE A 1 172 ? -5.070 -11.810 11.312 1.00 89.75 172 ILE A CA 1
ATOM 1357 C C . ILE A 1 172 ? -4.635 -13.209 10.850 1.00 89.75 172 ILE A C 1
ATOM 1359 O O . ILE A 1 172 ? -3.957 -13.915 11.601 1.00 89.75 172 ILE A O 1
ATOM 1363 N N . PRO A 1 173 ? -4.995 -13.642 9.632 1.00 88.31 173 PRO A N 1
ATOM 1364 C CA . PRO A 1 173 ? -4.494 -14.892 9.080 1.00 88.31 173 PRO A CA 1
ATOM 1365 C C . PRO A 1 173 ? -2.960 -14.898 9.028 1.00 88.31 173 PRO A C 1
ATOM 1367 O O . PRO A 1 173 ? -2.347 -13.946 8.541 1.00 88.31 173 PRO A O 1
ATOM 1370 N N . LEU A 1 174 ? -2.328 -15.990 9.477 1.00 83.06 174 LEU A N 1
ATOM 1371 C CA . LEU A 1 174 ? -0.861 -16.115 9.517 1.00 83.06 174 LEU A CA 1
ATOM 1372 C C . LEU A 1 174 ? -0.205 -15.845 8.155 1.00 83.06 174 LEU A C 1
ATOM 1374 O O . LEU A 1 174 ? 0.827 -15.179 8.086 1.00 83.06 174 LEU A O 1
ATOM 1378 N N . MET A 1 175 ? -0.833 -16.299 7.065 1.00 79.94 175 MET A N 1
ATOM 1379 C CA . MET A 1 175 ? -0.360 -16.025 5.703 1.00 79.94 175 MET A CA 1
ATOM 1380 C C . MET A 1 175 ? -0.363 -14.528 5.372 1.00 79.94 175 MET A C 1
ATOM 1382 O O . MET A 1 175 ? 0.584 -14.031 4.768 1.00 79.94 175 MET A O 1
ATOM 1386 N N . ALA A 1 176 ? -1.376 -13.782 5.813 1.00 81.44 176 ALA A N 1
ATOM 1387 C CA . ALA A 1 176 ? -1.435 -12.342 5.590 1.00 81.44 176 ALA A CA 1
ATOM 1388 C C . ALA A 1 176 ? -0.385 -11.581 6.413 1.00 81.44 176 ALA A C 1
ATOM 1390 O O . ALA A 1 176 ? 0.247 -10.641 5.917 1.00 81.44 176 ALA A O 1
ATOM 1391 N N . LEU A 1 177 ? -0.141 -12.021 7.653 1.00 79.81 177 LEU A N 1
ATOM 1392 C CA . LEU A 1 177 ? 0.915 -11.475 8.509 1.00 79.81 177 LEU A CA 1
ATOM 1393 C C . LEU A 1 177 ? 2.312 -11.696 7.903 1.00 79.81 177 LEU A C 1
ATOM 1395 O O . LEU A 1 177 ? 3.185 -10.823 8.012 1.00 79.81 177 LEU A O 1
ATOM 1399 N N . ALA A 1 178 ? 2.513 -12.852 7.262 1.00 73.75 178 ALA A N 1
ATOM 1400 C CA . ALA A 1 178 ? 3.807 -13.317 6.785 1.00 73.75 178 ALA A CA 1
ATOM 1401 C C . ALA A 1 178 ? 4.396 -12.496 5.634 1.00 73.75 178 ALA A C 1
ATOM 1403 O O . ALA A 1 178 ? 5.619 -12.470 5.532 1.00 73.75 178 ALA A O 1
ATOM 1404 N N . GLY A 1 179 ? 3.619 -11.754 4.838 1.00 64.56 179 GLY A N 1
ATOM 1405 C CA . GLY A 1 179 ? 4.248 -10.845 3.871 1.00 64.56 179 GLY A CA 1
ATOM 1406 C C . GLY A 1 179 ? 3.378 -9.756 3.291 1.00 64.56 179 GLY A C 1
ATOM 1407 O O . GLY A 1 179 ? 3.212 -9.637 2.083 1.00 64.56 179 GLY A O 1
ATOM 1408 N N . GLY A 1 180 ? 2.936 -8.883 4.191 1.00 72.31 180 GLY A N 1
ATOM 1409 C CA . GLY A 1 180 ? 2.763 -7.480 3.833 1.00 72.31 180 GLY A CA 1
ATOM 1410 C C . GLY A 1 180 ? 1.566 -7.216 2.927 1.00 72.31 180 GLY A C 1
ATOM 1411 O O . GLY A 1 180 ? 1.670 -6.450 1.977 1.00 72.31 180 GLY A O 1
ATOM 1412 N N . MET A 1 181 ? 0.410 -7.797 3.252 1.00 82.50 181 MET A N 1
ATOM 1413 C CA . MET A 1 181 ? -0.859 -7.577 2.537 1.00 82.50 181 MET A CA 1
ATOM 1414 C C . MET A 1 181 ? -1.561 -6.264 2.943 1.00 82.50 181 MET A C 1
ATOM 1416 O O . MET A 1 181 ? -2.784 -6.195 3.018 1.00 82.50 181 MET A O 1
ATOM 1420 N N . GLU A 1 182 ? -0.779 -5.223 3.254 1.00 86.00 182 GLU A N 1
ATOM 1421 C CA . GLU A 1 182 ? -1.273 -3.906 3.697 1.00 86.00 182 GLU A CA 1
ATOM 1422 C C . GLU A 1 182 ? -2.181 -3.961 4.948 1.00 86.00 182 GLU A C 1
ATOM 1424 O O . GLU A 1 182 ? -3.139 -3.204 5.104 1.00 86.00 182 GLU A O 1
ATOM 1429 N N . SER A 1 183 ? -1.848 -4.845 5.899 1.00 89.12 183 SER A N 1
ATOM 1430 C CA . SER A 1 183 ? -2.561 -4.954 7.183 1.00 89.12 183 SER A CA 1
ATOM 1431 C C . SER A 1 183 ? -2.505 -3.671 8.016 1.00 89.12 183 SER A C 1
ATOM 1433 O O . SER A 1 183 ? -3.414 -3.402 8.794 1.00 89.12 183 SER A O 1
ATOM 1435 N N . SER A 1 184 ? -1.453 -2.865 7.852 1.00 89.94 184 SER A N 1
ATOM 1436 C CA . SER A 1 184 ? -1.346 -1.535 8.454 1.00 89.94 184 SER A CA 1
ATOM 1437 C C . SER A 1 184 ? -2.425 -0.580 7.943 1.00 89.94 184 SER A C 1
ATOM 1439 O O . SER A 1 184 ? -3.089 0.072 8.748 1.00 89.94 184 SER A O 1
ATOM 1441 N N . ASN A 1 185 ? -2.666 -0.572 6.630 1.00 93.12 185 ASN A N 1
ATOM 1442 C CA . ASN A 1 185 ? -3.671 0.275 5.996 1.00 93.12 185 ASN A CA 1
ATOM 1443 C C . ASN A 1 185 ? -5.072 -0.105 6.479 1.00 93.12 185 ASN A C 1
ATOM 1445 O O . ASN A 1 185 ? -5.849 0.754 6.896 1.00 93.12 185 ASN A O 1
ATOM 1449 N N . ALA A 1 186 ? -5.370 -1.406 6.506 1.00 94.56 186 ALA A N 1
ATOM 1450 C CA . ALA A 1 186 ? -6.617 -1.924 7.059 1.00 94.56 186 ALA A CA 1
ATOM 1451 C C . ALA A 1 186 ? -6.791 -1.556 8.544 1.00 94.56 186 ALA A C 1
ATOM 1453 O O . ALA A 1 186 ? -7.885 -1.173 8.965 1.00 94.56 186 ALA A O 1
ATOM 1454 N N . PHE A 1 187 ? -5.712 -1.610 9.334 1.00 95.44 187 PHE A N 1
ATOM 1455 C CA . PHE A 1 187 ? -5.736 -1.252 10.753 1.00 95.44 187 PHE A CA 1
ATOM 1456 C C . PHE A 1 187 ? -6.062 0.227 10.952 1.00 95.44 187 PHE A C 1
ATOM 1458 O O . PHE A 1 187 ? -6.950 0.559 11.735 1.00 95.44 187 PHE A O 1
ATOM 1465 N N . VAL A 1 188 ? -5.421 1.118 10.194 1.00 95.69 188 VAL A N 1
ATOM 1466 C CA . VAL A 1 188 ? -5.699 2.559 10.245 1.00 95.69 188 VAL A CA 1
ATOM 1467 C C . VAL A 1 188 ? -7.148 2.872 9.855 1.00 95.69 188 VAL A C 1
ATOM 1469 O O . VAL A 1 188 ? -7.801 3.662 10.545 1.00 95.69 188 VAL A O 1
ATOM 1472 N N . ILE A 1 189 ? -7.688 2.224 8.815 1.00 96.88 189 ILE A N 1
ATOM 1473 C CA . ILE A 1 189 ? -9.108 2.358 8.447 1.00 96.88 189 ILE A CA 1
ATOM 1474 C C . ILE A 1 189 ? -10.013 1.936 9.603 1.00 96.88 189 ILE A C 1
ATOM 1476 O O . ILE A 1 189 ? -10.919 2.689 9.965 1.00 96.88 189 ILE A O 1
ATOM 1480 N N . ALA A 1 190 ? -9.748 0.782 10.219 1.00 97.56 190 ALA A N 1
ATOM 1481 C CA . ALA A 1 190 ? -10.533 0.287 11.343 1.00 97.56 190 ALA A CA 1
ATOM 1482 C C . ALA A 1 190 ? -10.532 1.263 12.531 1.00 97.56 190 ALA A C 1
ATOM 1484 O O . ALA A 1 190 ? -11.592 1.533 13.097 1.00 97.56 190 ALA A O 1
ATOM 1485 N N . LEU A 1 191 ? -9.375 1.844 12.874 1.00 97.75 191 LEU A N 1
ATOM 1486 C CA . LEU A 1 191 ? -9.265 2.836 13.948 1.00 97.75 191 LEU A CA 1
ATOM 1487 C C . LEU A 1 191 ? -10.122 4.078 13.670 1.00 97.75 191 LEU A C 1
ATOM 1489 O O . LEU A 1 191 ? -10.908 4.491 14.525 1.00 97.75 191 LEU A O 1
ATOM 1493 N N . ILE A 1 192 ? -9.970 4.688 12.490 1.00 96.56 192 ILE A N 1
ATOM 1494 C CA . ILE A 1 192 ? -10.653 5.947 12.154 1.00 96.56 192 ILE A CA 1
ATOM 1495 C C . ILE A 1 192 ? -12.160 5.712 12.001 1.00 96.56 192 ILE A C 1
ATOM 1497 O O . ILE A 1 192 ? -12.952 6.527 12.480 1.00 96.56 192 ILE A O 1
ATOM 1501 N N . ALA A 1 193 ? -12.568 4.597 11.387 1.00 96.50 193 ALA A N 1
ATOM 1502 C CA . ALA A 1 193 ? -13.972 4.223 11.257 1.00 96.50 193 ALA A CA 1
ATOM 1503 C C . ALA A 1 193 ? -14.627 4.032 12.634 1.00 96.50 193 ALA A C 1
ATOM 1505 O O . ALA A 1 193 ? -15.648 4.660 12.919 1.00 96.50 193 ALA A O 1
ATOM 1506 N N . ALA A 1 194 ? -14.005 3.254 13.525 1.00 96.19 194 ALA A N 1
ATOM 1507 C CA . ALA A 1 194 ? -14.527 3.029 14.869 1.00 96.19 194 ALA A CA 1
ATOM 1508 C C . ALA A 1 194 ? -14.599 4.324 15.690 1.00 96.19 194 ALA A C 1
ATOM 1510 O O . ALA A 1 194 ? -15.630 4.611 16.298 1.00 96.19 194 ALA A O 1
ATOM 1511 N N . ALA A 1 195 ? -13.552 5.154 15.666 1.00 95.31 195 ALA A N 1
ATOM 1512 C CA . ALA A 1 195 ? -13.556 6.433 16.373 1.00 95.31 195 ALA A CA 1
ATOM 1513 C C . ALA A 1 195 ? -14.617 7.402 15.815 1.00 95.31 195 ALA A C 1
ATOM 1515 O O . ALA A 1 195 ? -15.307 8.080 16.582 1.00 95.31 195 ALA A O 1
ATOM 1516 N N . SER A 1 196 ? -14.821 7.420 14.495 1.00 94.50 196 SER A N 1
ATOM 1517 C CA . SER A 1 196 ? -15.888 8.183 13.833 1.00 94.50 196 SER A CA 1
ATOM 1518 C C . SER A 1 196 ? -17.284 7.733 14.270 1.00 94.50 196 SER A C 1
ATOM 1520 O O . SER A 1 196 ? -18.128 8.572 14.603 1.00 94.50 196 SER A O 1
ATOM 1522 N N . MET A 1 197 ? -17.515 6.418 14.332 1.00 91.94 197 MET A N 1
ATOM 1523 C CA . MET A 1 197 ? -18.782 5.833 14.776 1.00 91.94 197 MET A CA 1
ATOM 1524 C C . MET A 1 197 ? -19.050 6.119 16.258 1.00 91.94 197 MET A C 1
ATOM 1526 O O . MET A 1 197 ? -20.124 6.609 16.610 1.00 91.94 197 MET A O 1
ATOM 1530 N N . LEU A 1 198 ? -18.065 5.875 17.127 1.00 92.75 198 LEU A N 1
ATOM 1531 C CA . LEU A 1 198 ? -18.195 6.049 18.577 1.00 92.75 198 LEU A CA 1
ATOM 1532 C C . LEU A 1 198 ? -18.416 7.515 18.963 1.00 92.75 198 LEU A C 1
ATOM 1534 O O . LEU A 1 198 ? -19.283 7.820 19.783 1.00 92.75 198 LEU A O 1
ATOM 1538 N N . SER A 1 199 ? -17.686 8.433 18.331 1.00 91.75 199 SER A N 1
ATOM 1539 C CA . SER A 1 199 ? -17.830 9.874 18.566 1.00 91.75 199 SER A CA 1
ATOM 1540 C C . SER A 1 199 ? -19.075 10.498 17.922 1.00 91.75 199 SER A C 1
ATOM 1542 O O . SER A 1 199 ? -19.407 11.656 18.193 1.00 91.75 199 SER A O 1
ATOM 1544 N N . GLY A 1 200 ? -19.756 9.771 17.031 1.00 89.19 200 GLY A N 1
ATOM 1545 C CA . GLY A 1 200 ? -20.864 10.298 16.236 1.00 89.19 200 GLY A CA 1
ATOM 1546 C C . GLY A 1 200 ? -20.450 11.379 15.229 1.00 89.19 200 GLY A C 1
ATOM 1547 O O . GLY A 1 200 ? -21.310 12.137 14.774 1.00 89.19 200 GLY A O 1
ATOM 1548 N N . ALA A 1 201 ? -19.156 11.479 14.895 1.00 89.25 201 ALA A N 1
ATOM 1549 C CA . ALA A 1 201 ? -18.658 12.384 13.858 1.00 89.25 201 ALA A CA 1
ATOM 1550 C C . ALA A 1 201 ? -19.213 12.022 12.472 1.00 89.25 201 ALA A C 1
ATOM 1552 O O . ALA A 1 201 ? -19.432 12.916 11.659 1.00 89.25 201 ALA A O 1
ATOM 1553 N N . ASN A 1 202 ? -19.492 10.730 12.243 1.00 85.94 202 ASN A N 1
ATOM 1554 C CA . ASN A 1 202 ? -20.121 10.207 11.029 1.00 85.94 202 ASN A CA 1
ATOM 1555 C C . ASN A 1 202 ? -19.398 10.644 9.742 1.00 85.94 202 ASN A C 1
ATOM 1557 O O . ASN A 1 202 ? -20.016 11.134 8.797 1.00 85.94 202 ASN A O 1
ATOM 1561 N N . LEU A 1 203 ? -18.072 10.504 9.754 1.00 90.56 203 LEU A N 1
ATOM 1562 C CA . LEU A 1 203 ? -17.214 10.757 8.602 1.00 90.56 203 LEU A CA 1
ATOM 1563 C C . LEU A 1 203 ? -17.629 9.907 7.400 1.00 90.56 203 LEU A C 1
ATOM 1565 O O . LEU A 1 203 ? -17.985 8.737 7.551 1.00 90.56 203 LEU A O 1
ATOM 1569 N N . THR A 1 204 ? -17.514 10.480 6.204 1.00 90.69 204 THR A N 1
ATOM 1570 C CA . THR A 1 204 ? -17.651 9.715 4.963 1.00 90.69 204 THR A CA 1
ATOM 1571 C C . THR A 1 204 ? -16.418 8.837 4.740 1.00 90.69 204 THR A C 1
ATOM 1573 O O . THR A 1 204 ? -15.341 9.102 5.276 1.00 90.69 204 THR A O 1
ATOM 1576 N N . TRP A 1 205 ? -16.524 7.821 3.881 1.00 90.75 205 TRP A N 1
ATOM 1577 C CA . TRP A 1 205 ? -15.360 7.016 3.495 1.00 90.75 205 TRP A CA 1
ATOM 1578 C C . TRP A 1 205 ? -14.243 7.836 2.841 1.00 90.75 205 TRP A C 1
ATOM 1580 O O . TRP A 1 205 ? -13.073 7.505 3.013 1.00 90.75 205 TRP A O 1
ATOM 1590 N N . SER A 1 206 ? -14.587 8.925 2.146 1.00 88.12 206 SER A N 1
ATOM 1591 C CA . SER A 1 206 ? -13.594 9.846 1.586 1.00 88.12 206 SER A CA 1
ATOM 1592 C C . SER A 1 206 ? -12.812 10.562 2.688 1.00 88.12 206 SER A C 1
ATOM 1594 O O . SER A 1 206 ? -11.589 10.631 2.612 1.00 88.12 206 SER A O 1
ATOM 1596 N N . ASP A 1 207 ? -13.497 11.037 3.735 1.00 89.38 207 ASP A N 1
ATOM 1597 C CA . ASP A 1 207 ? -12.845 11.684 4.882 1.00 89.38 207 ASP A CA 1
ATOM 1598 C C . ASP A 1 207 ? -11.944 10.698 5.639 1.00 89.38 207 ASP A C 1
ATOM 1600 O O . ASP A 1 207 ? -10.859 11.056 6.096 1.00 89.38 207 ASP A O 1
ATOM 1604 N N . ILE A 1 208 ? -12.397 9.447 5.784 1.00 92.94 208 ILE A N 1
ATOM 1605 C CA . ILE A 1 208 ? -11.626 8.376 6.426 1.00 92.94 208 ILE A CA 1
ATOM 1606 C C . ILE A 1 208 ? -10.368 8.069 5.605 1.00 92.94 208 ILE A C 1
ATOM 1608 O O . ILE A 1 208 ? -9.279 8.007 6.172 1.00 92.94 208 ILE A O 1
ATOM 1612 N N . PHE A 1 209 ? -10.500 7.926 4.284 1.00 92.94 209 PHE A N 1
ATOM 1613 C CA . PHE A 1 209 ? -9.386 7.662 3.373 1.00 92.94 209 PHE A CA 1
ATOM 1614 C C . PHE A 1 209 ? -8.325 8.772 3.402 1.00 92.94 209 PHE A C 1
ATOM 1616 O O . PHE A 1 209 ? -7.139 8.480 3.547 1.00 92.94 209 PHE A O 1
ATOM 1623 N N . GLU A 1 210 ? -8.741 10.039 3.314 1.00 89.12 210 GLU A N 1
ATOM 1624 C CA . GLU A 1 210 ? -7.828 11.188 3.363 1.00 89.12 210 GLU A CA 1
ATOM 1625 C C . GLU A 1 210 ? -7.049 11.227 4.687 1.00 89.12 210 GLU A C 1
ATOM 1627 O O . GLU A 1 210 ? -5.823 11.355 4.698 1.00 89.12 210 GLU A O 1
ATOM 1632 N N . LYS A 1 211 ? -7.746 11.045 5.816 1.00 89.62 211 LYS A N 1
ATOM 1633 C CA . LYS A 1 211 ? -7.121 11.023 7.147 1.00 89.62 211 LYS A CA 1
ATOM 1634 C C . LYS A 1 211 ? -6.179 9.838 7.330 1.00 89.62 211 LYS A C 1
ATOM 1636 O O . LYS A 1 211 ? -5.145 9.995 7.974 1.00 89.62 211 LYS A O 1
ATOM 1641 N N . ALA A 1 212 ? -6.523 8.678 6.775 1.00 92.56 212 ALA A N 1
ATOM 1642 C CA . ALA A 1 212 ? -5.683 7.487 6.821 1.00 92.56 212 ALA A CA 1
ATOM 1643 C C . ALA A 1 212 ? -4.363 7.700 6.070 1.00 92.56 212 ALA A C 1
ATOM 1645 O O . ALA A 1 212 ? -3.295 7.426 6.615 1.00 92.56 212 ALA A O 1
ATOM 1646 N N . LEU A 1 213 ? -4.429 8.269 4.861 1.00 89.31 213 LEU A N 1
ATOM 1647 C CA . LEU A 1 213 ? -3.240 8.613 4.081 1.00 89.31 213 LEU A CA 1
ATOM 1648 C C . LEU A 1 213 ? -2.333 9.603 4.808 1.00 89.31 213 LEU A C 1
ATOM 1650 O O . LEU A 1 213 ? -1.125 9.387 4.844 1.00 89.31 213 LEU A O 1
ATOM 1654 N N . TYR A 1 214 ? -2.907 10.656 5.391 1.00 85.50 214 TYR A N 1
ATOM 1655 C CA . TYR A 1 214 ? -2.137 11.627 6.165 1.00 85.50 214 TYR A CA 1
ATOM 1656 C C . TYR A 1 214 ? -1.483 10.988 7.396 1.00 85.50 214 TYR A C 1
ATOM 1658 O O . TYR A 1 214 ? -0.298 11.182 7.653 1.00 85.50 214 TYR A O 1
ATOM 1666 N N . LEU A 1 215 ? -2.233 10.181 8.155 1.00 87.12 215 LEU A N 1
ATOM 1667 C CA . LEU A 1 215 ? -1.695 9.498 9.330 1.00 87.12 215 LEU A CA 1
ATOM 1668 C C . LEU A 1 215 ? -0.479 8.637 8.952 1.00 87.12 215 LEU A C 1
ATOM 1670 O O . LEU A 1 215 ? 0.563 8.735 9.597 1.00 87.12 215 LEU A O 1
ATOM 1674 N N . GLU A 1 216 ? -0.584 7.830 7.897 1.00 87.12 216 GLU A N 1
ATOM 1675 C CA . GLU A 1 216 ? 0.497 6.934 7.482 1.00 87.12 216 GLU A CA 1
ATOM 1676 C C . GLU A 1 216 ? 1.713 7.656 6.884 1.00 87.12 216 GLU A C 1
ATOM 1678 O O . GLU A 1 216 ? 2.849 7.347 7.268 1.00 87.12 216 GLU A O 1
ATOM 1683 N N . ASN A 1 217 ? 1.492 8.601 5.966 1.00 83.12 217 ASN A N 1
ATOM 1684 C CA . ASN A 1 217 ? 2.573 9.263 5.234 1.00 83.12 217 ASN A CA 1
ATOM 1685 C C . ASN A 1 217 ? 3.264 10.359 6.053 1.00 83.12 217 ASN A C 1
ATOM 1687 O O . ASN A 1 217 ? 4.485 10.497 5.983 1.00 83.12 217 ASN A O 1
ATOM 1691 N N . ASP A 1 218 ? 2.508 11.123 6.843 1.00 80.56 218 ASP A N 1
ATOM 1692 C CA . ASP A 1 218 ? 3.024 12.325 7.501 1.00 80.56 218 ASP A CA 1
ATOM 1693 C C . ASP A 1 218 ? 3.370 12.101 8.980 1.00 80.56 218 ASP A C 1
ATOM 1695 O O . ASP A 1 218 ? 4.286 12.744 9.494 1.00 80.56 218 ASP A O 1
ATOM 1699 N N . LEU A 1 219 ? 2.680 11.188 9.680 1.00 80.81 219 LEU A N 1
ATOM 1700 C CA . LEU A 1 219 ? 2.868 11.006 11.129 1.00 80.81 219 LEU A CA 1
ATOM 1701 C C . LEU A 1 219 ? 3.575 9.703 11.498 1.00 80.81 219 LEU A C 1
ATOM 1703 O O . LEU A 1 219 ? 4.452 9.706 12.362 1.00 80.81 219 LEU A O 1
ATOM 1707 N N . LEU A 1 220 ? 3.198 8.591 10.863 1.00 82.06 220 LEU A N 1
ATOM 1708 C CA . LEU A 1 220 ? 3.760 7.266 11.154 1.00 82.06 220 LEU A CA 1
ATOM 1709 C C . LEU A 1 220 ? 5.046 6.970 10.363 1.00 82.06 220 LEU A C 1
ATOM 1711 O O . LEU A 1 220 ? 5.677 5.934 10.571 1.00 82.06 220 LEU A O 1
ATOM 1715 N N . GLY A 1 221 ? 5.455 7.881 9.473 1.00 69.88 221 GLY A N 1
ATOM 1716 C CA . GLY A 1 221 ? 6.722 7.802 8.743 1.00 69.88 221 GLY A CA 1
ATOM 1717 C C . GLY A 1 221 ? 6.792 6.648 7.741 1.00 69.88 221 GLY A C 1
ATOM 1718 O O . GLY A 1 221 ? 7.883 6.142 7.459 1.00 69.88 221 GLY A O 1
ATOM 1719 N N . THR A 1 222 ? 5.642 6.212 7.229 1.00 73.00 222 THR A N 1
ATOM 1720 C CA . THR A 1 222 ? 5.554 5.207 6.164 1.00 73.00 222 THR A CA 1
ATOM 1721 C C . THR A 1 222 ? 5.354 5.868 4.803 1.00 73.00 222 THR A C 1
ATOM 1723 O O . THR A 1 222 ? 5.176 7.075 4.712 1.00 73.00 222 THR A O 1
ATOM 1726 N N . SER A 1 223 ? 5.454 5.089 3.726 1.00 73.25 223 SER A N 1
ATOM 1727 C CA . SER A 1 223 ? 5.149 5.554 2.371 1.00 73.25 223 SER A CA 1
ATOM 1728 C C . SER A 1 223 ? 4.087 4.634 1.793 1.00 73.25 223 SER A C 1
ATOM 1730 O O . SER A 1 223 ? 4.376 3.480 1.474 1.00 73.25 223 SER A O 1
ATOM 1732 N N . THR A 1 224 ? 2.858 5.135 1.712 1.00 85.06 224 THR A N 1
ATOM 1733 C CA . THR A 1 224 ? 1.692 4.429 1.175 1.00 85.06 224 THR A CA 1
ATOM 1734 C C . THR A 1 224 ? 1.033 5.255 0.078 1.00 85.06 224 THR A C 1
ATOM 1736 O O . THR A 1 224 ? 0.919 6.484 0.162 1.00 85.06 224 THR A O 1
ATOM 1739 N N . GLY A 1 225 ? 0.581 4.576 -0.974 1.00 84.81 225 GLY A N 1
ATOM 1740 C CA . GLY A 1 225 ? -0.176 5.203 -2.049 1.00 84.81 225 GLY A CA 1
ATOM 1741 C C . GLY A 1 225 ? -1.698 5.128 -1.879 1.00 84.81 225 GLY A C 1
ATOM 1742 O O . GLY A 1 225 ? -2.434 5.888 -2.514 1.00 84.81 225 GLY A O 1
ATOM 1743 N N . GLY A 1 226 ? -2.183 4.300 -0.951 1.00 91.25 226 GLY A N 1
ATOM 1744 C CA . GLY A 1 226 ? -3.589 4.243 -0.553 1.00 91.25 226 GLY A CA 1
ATOM 1745 C C . GLY A 1 226 ? -4.415 3.114 -1.155 1.00 91.25 226 GLY A C 1
ATOM 1746 O O . GLY A 1 226 ? -5.581 2.979 -0.790 1.00 91.25 226 GLY A O 1
ATOM 1747 N N . GLN A 1 227 ? -3.852 2.276 -2.024 1.00 92.12 227 GLN A N 1
ATOM 1748 C CA . GLN A 1 227 ? -4.583 1.126 -2.563 1.00 92.12 227 GLN A CA 1
ATOM 1749 C C . GLN A 1 227 ? -5.063 0.149 -1.470 1.00 92.12 227 GLN A C 1
ATOM 1751 O O . GLN A 1 227 ? -6.222 -0.257 -1.516 1.00 92.12 227 GLN A O 1
ATOM 1756 N N . GLY A 1 228 ? -4.263 -0.162 -0.438 1.00 93.19 228 GLY A N 1
ATOM 1757 C CA . GLY A 1 228 ? -4.713 -1.018 0.668 1.00 93.19 228 GLY A CA 1
ATOM 1758 C C . GLY A 1 228 ? -5.774 -0.369 1.554 1.00 93.19 228 GLY A C 1
ATOM 1759 O O . GLY A 1 228 ? -6.673 -1.058 2.031 1.00 93.19 228 GLY A O 1
ATOM 1760 N N . HIS A 1 229 ? -5.753 0.960 1.707 1.00 95.06 229 HIS A N 1
ATOM 1761 C CA . HIS A 1 229 ? -6.838 1.679 2.383 1.00 95.06 229 HIS A CA 1
ATOM 1762 C C . HIS A 1 229 ? -8.161 1.516 1.622 1.00 95.06 229 HIS A C 1
ATOM 1764 O O . HIS A 1 229 ? -9.192 1.230 2.224 1.00 95.06 229 HIS A O 1
ATOM 1770 N N . LEU A 1 230 ? -8.139 1.667 0.293 1.00 95.19 230 LEU A N 1
ATOM 1771 C CA . LEU A 1 230 ? -9.335 1.495 -0.533 1.00 95.19 230 LEU A CA 1
ATOM 1772 C C . LEU A 1 230 ? -9.791 0.034 -0.598 1.00 95.19 230 LEU A C 1
ATOM 1774 O O . LEU A 1 230 ? -10.996 -0.199 -0.616 1.00 95.19 230 LEU A O 1
ATOM 1778 N N . ALA A 1 231 ? -8.867 -0.932 -0.565 1.00 93.94 231 ALA A N 1
ATOM 1779 C CA . ALA A 1 231 ? -9.197 -2.353 -0.447 1.00 93.94 231 ALA A CA 1
ATOM 1780 C C . ALA A 1 231 ? -10.010 -2.631 0.828 1.00 93.94 231 ALA A C 1
ATOM 1782 O O . ALA A 1 231 ? -11.058 -3.274 0.765 1.00 93.94 231 ALA A O 1
ATOM 1783 N N . ALA A 1 232 ? -9.560 -2.075 1.959 1.00 95.12 232 ALA A N 1
ATOM 1784 C CA . ALA A 1 232 ? -10.218 -2.207 3.256 1.00 95.12 232 ALA A CA 1
ATOM 1785 C C . ALA A 1 232 ? -11.591 -1.518 3.315 1.00 95.12 232 ALA A C 1
ATOM 1787 O O . ALA A 1 232 ? -12.485 -2.007 3.999 1.00 95.12 232 ALA A O 1
ATOM 1788 N N . ILE A 1 233 ? -11.764 -0.397 2.605 1.00 94.62 233 ILE A N 1
ATOM 1789 C CA . ILE A 1 233 ? -13.032 0.347 2.547 1.00 94.62 233 ILE A CA 1
ATOM 1790 C C . ILE A 1 233 ? -14.049 -0.333 1.621 1.00 94.62 233 ILE A C 1
ATOM 1792 O O . ILE A 1 233 ? -15.229 -0.407 1.957 1.00 94.62 233 ILE A O 1
ATOM 1796 N N . LEU A 1 234 ? -13.623 -0.749 0.425 1.00 93.62 234 LEU A N 1
ATOM 1797 C CA . LEU A 1 234 ? -14.538 -1.079 -0.673 1.00 93.62 234 LEU A CA 1
ATOM 1798 C C . LEU A 1 234 ? -14.755 -2.580 -0.872 1.00 93.62 234 LEU A C 1
ATOM 1800 O O . LEU A 1 234 ? -15.799 -2.965 -1.394 1.00 93.62 234 LEU A O 1
ATOM 1804 N N . GLY A 1 235 ? -13.791 -3.428 -0.502 1.00 91.62 235 GLY A N 1
ATOM 1805 C CA . GLY A 1 235 ? -13.834 -4.838 -0.890 1.00 91.62 235 GLY A CA 1
ATOM 1806 C C . GLY A 1 235 ? -13.741 -5.051 -2.410 1.00 91.62 235 GLY A C 1
ATOM 1807 O O . GLY A 1 235 ? -13.464 -4.122 -3.171 1.00 91.62 235 GLY A O 1
ATOM 1808 N N . GLY A 1 236 ? -13.973 -6.290 -2.855 1.00 92.50 236 GLY A N 1
ATOM 1809 C CA . GLY A 1 236 ? -14.121 -6.651 -4.272 1.00 92.50 236 GLY A CA 1
ATOM 1810 C C . GLY A 1 236 ? -12.932 -6.294 -5.175 1.00 92.50 236 GLY A C 1
ATOM 1811 O O . GLY A 1 236 ? -11.791 -6.189 -4.724 1.00 92.50 236 GLY A O 1
ATOM 1812 N N . VAL A 1 237 ? -13.209 -6.101 -6.469 1.00 95.00 237 VAL A N 1
ATOM 1813 C CA . VAL A 1 237 ? -12.200 -5.727 -7.471 1.00 95.00 237 VAL A CA 1
ATOM 1814 C C . VAL A 1 237 ? -12.524 -4.360 -8.055 1.00 95.00 237 VAL A C 1
ATOM 1816 O O . VAL A 1 237 ? -13.578 -4.157 -8.660 1.00 95.00 237 VAL A O 1
ATOM 1819 N N . HIS A 1 238 ? -11.600 -3.417 -7.896 1.00 95.50 238 HIS A N 1
ATOM 1820 C CA . HIS A 1 238 ? -11.804 -2.022 -8.274 1.00 95.50 238 HIS A CA 1
ATOM 1821 C C . HIS A 1 238 ? -10.634 -1.478 -9.082 1.00 95.50 238 HIS A C 1
ATOM 1823 O O . HIS A 1 238 ? -9.478 -1.837 -8.872 1.00 95.50 238 HIS A O 1
ATOM 1829 N N . ARG A 1 239 ? -10.937 -0.532 -9.972 1.00 96.00 239 ARG A N 1
ATOM 1830 C CA . ARG A 1 239 ? -9.947 0.363 -10.566 1.00 96.00 239 ARG A CA 1
ATOM 1831 C C . ARG A 1 239 ? -10.010 1.718 -9.871 1.00 96.00 239 ARG A C 1
ATOM 1833 O O . ARG A 1 239 ? -11.014 2.419 -9.970 1.00 96.00 239 ARG A O 1
ATOM 1840 N N . HIS A 1 240 ? -8.927 2.107 -9.216 1.00 95.62 240 HIS A N 1
ATOM 1841 C CA . HIS A 1 240 ? -8.778 3.396 -8.550 1.00 95.62 240 HIS A CA 1
ATOM 1842 C C . HIS A 1 240 ? -8.079 4.385 -9.477 1.00 95.62 240 HIS A C 1
ATOM 1844 O O . HIS A 1 240 ? -6.954 4.147 -9.911 1.00 95.62 240 HIS A O 1
ATOM 1850 N N . ILE A 1 241 ? -8.746 5.490 -9.790 1.00 94.81 241 ILE A N 1
ATOM 1851 C CA . ILE A 1 241 ? -8.202 6.613 -10.553 1.00 94.81 241 ILE A CA 1
ATOM 1852 C C . ILE A 1 241 ? -7.698 7.658 -9.561 1.00 94.81 241 ILE A C 1
ATOM 1854 O O . ILE A 1 241 ? -8.479 8.182 -8.764 1.00 94.81 241 ILE A O 1
ATOM 1858 N N . TRP A 1 242 ? -6.407 7.974 -9.606 1.00 94.50 242 TRP A N 1
ATOM 1859 C CA . TRP A 1 242 ? -5.781 8.851 -8.622 1.00 94.50 242 TRP A CA 1
ATOM 1860 C C . TRP A 1 242 ? -5.895 10.317 -9.028 1.00 94.50 242 TRP A C 1
ATOM 1862 O O . TRP A 1 242 ? -5.363 10.740 -10.050 1.00 94.50 242 TRP A O 1
ATOM 1872 N N . LEU A 1 243 ? -6.572 11.118 -8.207 1.00 90.50 243 LEU A N 1
ATOM 1873 C CA . LEU A 1 243 ? -6.937 12.490 -8.564 1.00 90.50 243 LEU A CA 1
ATOM 1874 C C . LEU A 1 243 ? -5.945 13.540 -8.058 1.00 90.50 243 LEU A C 1
ATOM 1876 O O . LEU A 1 243 ? -6.116 14.720 -8.357 1.00 90.50 243 LEU A O 1
ATOM 1880 N N . LEU A 1 244 ? -4.899 13.142 -7.331 1.00 89.06 244 LEU A N 1
ATOM 1881 C CA . LEU A 1 244 ? -3.941 14.076 -6.737 1.00 89.06 244 LEU A CA 1
ATOM 1882 C C . LEU A 1 244 ? -3.282 14.994 -7.774 1.00 89.06 244 LEU A C 1
ATOM 1884 O O . LEU A 1 244 ? -3.167 16.193 -7.536 1.00 89.06 244 LEU A O 1
ATOM 1888 N N . GLY A 1 245 ? -2.879 14.462 -8.931 1.00 86.88 245 GLY A N 1
ATOM 1889 C CA . GLY A 1 245 ? -2.284 15.277 -9.994 1.00 86.88 245 GLY A CA 1
ATOM 1890 C C . GLY A 1 245 ? -3.275 16.208 -10.702 1.00 86.88 245 GLY A C 1
ATOM 1891 O O . GLY A 1 245 ? -2.849 17.171 -11.328 1.00 86.88 245 GLY A O 1
ATOM 1892 N N . LEU A 1 246 ? -4.585 15.955 -10.583 1.00 86.88 246 LEU A N 1
ATOM 1893 C CA . LEU A 1 246 ? -5.644 16.788 -11.166 1.00 86.88 246 LEU A CA 1
ATOM 1894 C C . LEU A 1 246 ? -6.161 17.851 -10.191 1.00 86.88 246 LEU A C 1
ATOM 1896 O O . LEU A 1 246 ? -6.424 18.980 -10.589 1.00 86.88 246 LEU A O 1
ATOM 1900 N N . LYS A 1 247 ? -6.353 17.475 -8.923 1.00 83.50 247 LYS A N 1
ATOM 1901 C CA . LYS A 1 247 ? -7.025 18.296 -7.904 1.00 83.50 247 LYS A CA 1
ATOM 1902 C C . LYS A 1 247 ? -6.073 18.903 -6.876 1.00 83.50 247 LYS A C 1
ATOM 1904 O O . LYS A 1 247 ? -6.497 19.741 -6.092 1.00 83.50 247 LYS A O 1
ATOM 1909 N N . GLY A 1 248 ? -4.822 18.448 -6.820 1.00 81.75 248 GLY A N 1
ATOM 1910 C CA . GLY A 1 248 ? -3.853 18.848 -5.795 1.00 81.75 248 GLY A CA 1
ATOM 1911 C C . GLY A 1 248 ? -4.082 18.225 -4.411 1.00 81.75 248 GLY A C 1
ATOM 1912 O O . GLY A 1 248 ? -3.231 18.395 -3.541 1.00 81.75 248 GLY A O 1
ATOM 1913 N N . VAL A 1 249 ? -5.173 17.471 -4.223 1.00 80.44 249 VAL A N 1
ATOM 1914 C CA . VAL A 1 249 ? -5.583 16.839 -2.955 1.00 80.44 249 VAL A CA 1
ATOM 1915 C C . VAL A 1 249 ? -5.586 15.314 -3.085 1.00 80.44 249 VAL A C 1
ATOM 1917 O O . VAL A 1 249 ? -6.044 14.781 -4.103 1.00 80.44 249 VAL A O 1
ATOM 1920 N N . GLU A 1 250 ? -5.088 14.613 -2.060 1.00 83.12 250 GLU A N 1
ATOM 1921 C CA . GLU A 1 250 ? -5.079 13.144 -2.000 1.00 83.12 250 GLU A CA 1
ATOM 1922 C C . GLU A 1 250 ? -6.508 12.607 -2.048 1.00 83.12 250 GLU A C 1
ATOM 1924 O O . GLU A 1 250 ? -7.287 12.734 -1.110 1.00 83.12 250 GLU A O 1
ATOM 1929 N N . SER A 1 251 ? -6.874 12.042 -3.192 1.00 86.81 251 SER A N 1
ATOM 1930 C CA . SER A 1 251 ? -8.214 11.526 -3.436 1.00 86.81 251 SER A CA 1
ATOM 1931 C C . SER A 1 251 ? -8.189 10.521 -4.581 1.00 86.81 251 SER A C 1
ATOM 1933 O O . SER A 1 251 ? -7.297 10.537 -5.440 1.00 86.81 251 SER A O 1
ATOM 1935 N N . ALA A 1 252 ? -9.183 9.639 -4.589 1.00 91.81 252 ALA A N 1
ATOM 1936 C CA . ALA A 1 252 ? -9.348 8.622 -5.611 1.00 91.81 252 ALA A CA 1
ATOM 1937 C C . ALA A 1 252 ? -10.806 8.541 -6.060 1.00 91.81 252 ALA A C 1
ATOM 1939 O O . ALA A 1 252 ? -11.727 8.734 -5.268 1.00 91.81 252 ALA A O 1
ATOM 1940 N N . PHE A 1 253 ? -11.002 8.225 -7.335 1.00 91.25 253 PHE A N 1
ATOM 1941 C CA . PHE A 1 253 ? -12.285 7.791 -7.868 1.00 91.25 253 PHE A CA 1
ATOM 1942 C C . PHE A 1 253 ? -12.207 6.292 -8.164 1.00 91.25 253 PHE A C 1
ATOM 1944 O O . PHE A 1 253 ? -11.397 5.872 -8.989 1.00 91.25 253 PHE A O 1
ATOM 1951 N N . SER A 1 254 ? -13.015 5.488 -7.474 1.00 94.75 254 SER A N 1
ATOM 1952 C CA . SER A 1 254 ? -12.986 4.024 -7.574 1.00 94.75 254 SER A CA 1
ATOM 1953 C C . SER A 1 254 ? -14.130 3.516 -8.441 1.00 94.75 254 SER A C 1
ATOM 1955 O O . SER A 1 254 ? -15.291 3.805 -8.170 1.00 94.75 254 SER A O 1
ATOM 1957 N N . ILE A 1 255 ? -13.795 2.737 -9.464 1.00 95.00 255 ILE A N 1
ATOM 1958 C CA . ILE A 1 255 ? -14.742 2.129 -10.397 1.00 95.00 255 ILE A CA 1
ATOM 1959 C C . ILE A 1 255 ? -14.776 0.625 -10.101 1.00 95.00 255 ILE A C 1
ATOM 1961 O O . ILE A 1 255 ? -13.719 -0.005 -10.217 1.00 95.00 255 ILE A O 1
ATOM 1965 N N . PRO A 1 256 ? -15.927 0.034 -9.726 1.00 95.94 256 PRO A N 1
ATOM 1966 C CA . PRO A 1 256 ? -16.075 -1.419 -9.667 1.00 95.94 256 PRO A CA 1
ATOM 1967 C C . PRO A 1 256 ? -15.669 -2.022 -11.010 1.00 95.94 256 PRO A C 1
ATOM 1969 O O . PRO A 1 256 ? -16.146 -1.581 -12.058 1.00 95.94 256 PRO A O 1
ATOM 1972 N N . LEU A 1 257 ? -14.716 -2.951 -10.988 1.00 96.25 257 LEU A N 1
ATOM 1973 C CA . LEU A 1 257 ? -14.077 -3.429 -12.209 1.00 96.25 257 LEU A CA 1
ATOM 1974 C C . LEU A 1 257 ? -14.682 -4.741 -12.693 1.00 96.25 257 LEU A C 1
ATOM 1976 O O . LEU A 1 257 ? -14.974 -4.854 -13.881 1.00 96.25 257 LEU A O 1
ATOM 1980 N N . LEU A 1 258 ? -14.837 -5.702 -11.783 1.00 95.75 258 LEU A N 1
ATOM 1981 C CA . LEU A 1 258 ? -15.302 -7.054 -12.076 1.00 95.75 258 LEU A CA 1
ATOM 1982 C C . LEU A 1 258 ? -16.547 -7.362 -11.246 1.00 95.75 258 LEU A C 1
ATOM 1984 O O . LEU A 1 258 ? -16.667 -6.924 -10.100 1.00 95.75 258 LEU A O 1
ATOM 1988 N N . ASP A 1 259 ? -17.464 -8.120 -11.835 1.00 94.81 259 ASP A N 1
ATOM 1989 C CA . ASP A 1 259 ? -18.556 -8.753 -11.104 1.00 94.81 259 ASP A CA 1
ATOM 1990 C C . ASP A 1 259 ? -18.080 -10.039 -10.414 1.00 94.81 259 ASP A C 1
ATOM 1992 O O . ASP A 1 259 ? -16.914 -10.435 -10.503 1.00 94.81 259 ASP A O 1
ATOM 1996 N N . ARG A 1 260 ? -18.990 -10.682 -9.680 1.00 92.25 260 ARG A N 1
ATOM 1997 C CA . ARG A 1 260 ? -18.688 -11.901 -8.929 1.00 92.25 260 ARG A CA 1
ATOM 1998 C C . ARG A 1 260 ? -18.242 -13.048 -9.837 1.00 92.25 260 ARG A C 1
ATOM 2000 O O . ARG A 1 260 ? -17.218 -13.650 -9.556 1.00 92.25 260 ARG A O 1
ATOM 2007 N N . GLU A 1 261 ? -18.964 -13.303 -10.927 1.00 94.62 261 GLU A N 1
ATOM 2008 C CA . GLU A 1 261 ? -18.648 -14.391 -11.865 1.00 94.62 261 GLU A CA 1
ATOM 2009 C C . GLU A 1 261 ? -17.260 -14.201 -12.494 1.00 94.62 261 GLU A C 1
ATOM 2011 O O . GLU A 1 261 ? -16.471 -15.134 -12.621 1.00 94.62 261 GLU A O 1
ATOM 2016 N N . THR A 1 262 ? -16.928 -12.968 -12.875 1.00 94.44 262 THR A N 1
ATOM 2017 C CA . THR A 1 262 ? -15.613 -12.656 -13.434 1.00 94.44 262 THR A CA 1
ATOM 2018 C C . THR A 1 262 ? -14.523 -12.718 -12.370 1.00 94.44 262 THR A C 1
ATOM 2020 O O . THR A 1 262 ? -13.405 -13.112 -12.680 1.00 94.44 262 THR A O 1
ATOM 2023 N N . THR A 1 263 ? -14.835 -12.369 -11.121 1.00 92.94 263 THR A N 1
ATOM 2024 C CA . THR A 1 263 ? -13.899 -12.509 -9.998 1.00 92.94 263 THR A CA 1
ATOM 2025 C C . THR A 1 263 ? -13.583 -13.983 -9.745 1.00 92.94 263 THR A C 1
ATOM 2027 O O . THR A 1 263 ? -12.409 -14.333 -9.741 1.00 92.94 263 THR A O 1
ATOM 2030 N N . GLU A 1 264 ? -14.602 -14.845 -9.654 1.00 93.25 264 GLU A N 1
ATOM 2031 C CA . GLU A 1 264 ? -14.459 -16.304 -9.499 1.00 93.25 264 GLU A CA 1
ATOM 2032 C C . GLU A 1 264 ? -13.633 -16.906 -10.654 1.00 93.25 264 GLU A C 1
ATOM 2034 O O . GLU A 1 264 ? -12.711 -17.681 -10.420 1.00 93.25 264 GLU A O 1
ATOM 2039 N N . TYR A 1 265 ? -13.851 -16.447 -11.894 1.00 95.25 265 TYR A N 1
ATOM 2040 C CA . TYR A 1 265 ? -13.002 -16.836 -13.025 1.00 95.25 265 TYR A CA 1
ATOM 2041 C C . TYR A 1 265 ? -11.517 -16.525 -12.783 1.00 95.25 265 TYR A C 1
ATOM 2043 O O . TYR A 1 265 ? -10.671 -17.362 -13.074 1.00 95.25 265 TYR A O 1
ATOM 2051 N N . PHE A 1 266 ? -11.160 -15.346 -12.264 1.00 92.62 266 PHE A N 1
ATOM 2052 C CA . PHE A 1 266 ? -9.752 -15.035 -11.988 1.00 92.62 266 PHE A CA 1
ATOM 2053 C C . PHE A 1 266 ? -9.204 -15.762 -10.758 1.00 92.62 266 PHE A C 1
ATOM 2055 O O . PHE A 1 266 ? -8.010 -16.050 -10.737 1.00 92.62 266 PHE A O 1
ATOM 2062 N N . GLU A 1 267 ? -10.037 -16.087 -9.769 1.00 90.44 267 GLU A N 1
ATOM 2063 C CA . GLU A 1 267 ? -9.625 -16.904 -8.619 1.00 90.44 267 GLU A CA 1
ATOM 2064 C C . GLU A 1 267 ? -9.133 -18.294 -9.059 1.00 90.44 267 GLU A C 1
ATOM 2066 O O . GLU A 1 267 ? -8.137 -18.775 -8.523 1.00 90.44 267 GLU A O 1
ATOM 2071 N N . ASP A 1 268 ? -9.725 -18.877 -10.108 1.00 93.06 268 ASP A N 1
ATOM 2072 C CA . ASP A 1 268 ? -9.284 -20.156 -10.691 1.00 93.06 268 ASP A CA 1
ATOM 2073 C C . ASP A 1 268 ? -7.980 -20.060 -11.513 1.00 93.06 268 ASP A C 1
ATOM 2075 O O . ASP A 1 268 ? -7.379 -21.079 -11.857 1.00 93.06 268 ASP A O 1
ATOM 2079 N N . HIS A 1 269 ? -7.525 -18.847 -11.845 1.00 93.19 269 HIS A N 1
ATOM 2080 C CA . HIS A 1 269 ? -6.380 -18.610 -12.739 1.00 93.19 269 HIS A CA 1
ATOM 2081 C C . HIS A 1 269 ? -5.235 -17.821 -12.088 1.00 93.19 269 HIS A C 1
ATOM 2083 O O . HIS A 1 269 ? -4.230 -17.535 -12.743 1.00 93.19 269 HIS A O 1
ATOM 2089 N N . VAL A 1 270 ? -5.365 -17.449 -10.813 1.00 89.69 270 VAL A N 1
ATOM 2090 C CA . VAL A 1 270 ? -4.370 -16.662 -10.081 1.00 89.69 270 VAL A CA 1
ATOM 2091 C C . VAL A 1 270 ? -3.958 -17.394 -8.814 1.00 89.69 270 VAL A C 1
ATOM 2093 O O . VAL A 1 270 ? -4.787 -17.806 -8.011 1.00 89.69 270 VAL A O 1
ATOM 2096 N N . LEU A 1 271 ? -2.647 -17.466 -8.587 1.00 88.19 271 LEU A N 1
ATOM 2097 C CA . LEU A 1 271 ? -2.077 -17.947 -7.337 1.00 88.19 271 LEU A CA 1
ATOM 2098 C C . LEU A 1 271 ? -1.369 -16.806 -6.604 1.00 88.19 271 LEU A C 1
ATOM 2100 O O . LEU A 1 271 ? -0.501 -16.134 -7.163 1.00 88.19 271 LEU A O 1
ATOM 2104 N N . ILE A 1 272 ? -1.700 -16.624 -5.326 1.00 84.19 272 ILE A N 1
ATOM 2105 C CA . ILE A 1 272 ? -0.955 -15.744 -4.421 1.00 84.19 272 ILE A CA 1
ATOM 2106 C C . ILE A 1 272 ? 0.030 -16.606 -3.635 1.00 84.19 272 ILE A C 1
ATOM 2108 O O . ILE A 1 272 ? -0.372 -17.463 -2.849 1.00 84.19 272 ILE A O 1
ATOM 2112 N N . VAL A 1 273 ? 1.325 -16.356 -3.825 1.00 80.94 273 VAL A N 1
ATOM 2113 C CA . VAL A 1 273 ? 2.394 -17.053 -3.101 1.00 80.94 273 VAL A CA 1
ATOM 2114 C C . VAL A 1 273 ? 3.018 -16.102 -2.092 1.00 80.94 273 VAL A C 1
ATOM 2116 O O . VAL A 1 273 ? 3.608 -15.087 -2.460 1.00 80.94 273 VAL A O 1
ATOM 2119 N N . GLN A 1 274 ? 2.899 -16.443 -0.808 1.00 75.12 274 GLN A N 1
ATOM 2120 C CA . GLN A 1 274 ? 3.543 -15.707 0.269 1.00 75.12 274 GLN A CA 1
ATOM 2121 C C . GLN A 1 274 ? 4.850 -16.384 0.670 1.00 75.12 274 GLN A C 1
ATOM 2123 O O . GLN A 1 274 ? 4.849 -17.424 1.322 1.00 75.12 274 GLN A O 1
ATOM 2128 N N . ALA A 1 275 ? 5.966 -15.765 0.316 1.00 67.69 275 ALA A N 1
ATOM 2129 C CA . ALA A 1 275 ? 7.286 -16.319 0.576 1.00 67.69 275 ALA A CA 1
ATOM 2130 C C . ALA A 1 275 ? 7.907 -15.869 1.916 1.00 67.69 275 ALA A C 1
ATOM 2132 O O . ALA A 1 275 ? 8.967 -16.357 2.306 1.00 67.69 275 ALA A O 1
ATOM 2133 N N . GLY A 1 276 ? 7.224 -14.984 2.652 1.00 64.31 276 GLY A N 1
ATOM 2134 C CA . GLY A 1 276 ? 7.622 -14.541 3.986 1.00 64.31 276 GLY A CA 1
ATOM 2135 C C . GLY A 1 276 ? 8.511 -13.289 3.988 1.00 64.31 276 GLY A C 1
ATOM 2136 O O . GLY A 1 276 ? 9.229 -12.997 3.038 1.00 64.31 276 GLY A O 1
ATOM 2137 N N . LYS A 1 277 ? 8.504 -12.546 5.104 1.00 59.03 277 LYS A N 1
ATOM 2138 C CA . LYS A 1 277 ? 9.307 -11.316 5.306 1.00 59.03 277 LYS A CA 1
ATOM 2139 C C . LYS A 1 277 ? 10.824 -11.539 5.359 1.00 59.03 277 LYS A C 1
ATOM 2141 O O . LYS A 1 277 ? 11.576 -10.573 5.268 1.00 59.03 277 LYS A O 1
ATOM 2146 N N . LYS A 1 278 ? 11.283 -12.772 5.591 1.00 59.66 278 LYS A N 1
ATOM 2147 C CA . LYS A 1 278 ? 12.707 -13.121 5.692 1.00 59.66 278 LYS A CA 1
ATOM 2148 C C . LYS A 1 278 ? 12.966 -14.436 4.969 1.00 59.66 278 LYS A C 1
ATOM 2150 O O . LYS A 1 278 ? 12.510 -15.484 5.415 1.00 59.66 278 LYS A O 1
ATOM 2155 N N . TYR A 1 279 ? 13.757 -14.380 3.905 1.00 54.50 279 TYR A N 1
ATOM 2156 C CA . TYR A 1 279 ? 14.311 -15.564 3.259 1.00 54.50 279 TYR A CA 1
ATOM 2157 C C . TYR A 1 279 ? 15.607 -15.951 3.968 1.00 54.50 279 TYR A C 1
ATOM 2159 O O . TYR A 1 279 ? 16.686 -15.486 3.615 1.00 54.50 279 TYR A O 1
ATOM 2167 N N . SER A 1 280 ? 15.513 -16.790 4.993 1.00 51.66 280 SER A N 1
ATOM 2168 C CA . SER A 1 280 ? 16.685 -17.415 5.606 1.00 51.66 280 SER A CA 1
ATOM 2169 C C . SER A 1 280 ? 16.605 -18.914 5.364 1.00 51.66 280 SER A C 1
ATOM 2171 O O . SER A 1 280 ? 16.179 -19.667 6.235 1.00 51.66 280 SER A O 1
ATOM 2173 N N . ASN A 1 281 ? 16.990 -19.371 4.170 1.00 54.41 281 ASN A N 1
ATOM 2174 C CA . ASN A 1 281 ? 17.158 -20.803 3.893 1.00 54.41 281 ASN A CA 1
ATOM 2175 C C . ASN A 1 281 ? 18.430 -21.326 4.603 1.00 54.41 281 ASN A C 1
ATOM 2177 O O . ASN A 1 281 ? 19.411 -21.685 3.958 1.00 54.41 281 ASN A O 1
ATOM 2181 N N . GLY A 1 282 ? 18.488 -21.181 5.933 1.00 56.12 282 GLY A N 1
ATOM 2182 C CA . GLY A 1 282 ? 19.690 -21.369 6.756 1.00 56.12 282 GLY A CA 1
ATOM 2183 C C . GLY A 1 282 ? 20.791 -20.310 6.568 1.00 56.12 282 GLY A C 1
ATOM 2184 O O . GLY A 1 282 ? 21.853 -20.431 7.172 1.00 56.12 282 GLY A O 1
ATOM 2185 N N . LYS A 1 283 ? 20.561 -19.277 5.744 1.00 61.28 283 LYS A N 1
ATOM 2186 C CA . LYS A 1 283 ? 21.508 -18.183 5.453 1.00 61.28 283 LYS A CA 1
ATOM 2187 C C . LYS A 1 283 ? 21.120 -16.881 6.175 1.00 61.28 283 LYS A C 1
ATOM 2189 O O . LYS A 1 283 ? 19.942 -16.720 6.507 1.00 61.28 283 LYS A O 1
ATOM 2194 N N . PRO A 1 284 ? 22.068 -15.946 6.397 1.00 64.88 284 PRO A N 1
ATOM 2195 C CA . PRO A 1 284 ? 21.752 -14.604 6.883 1.00 64.88 284 PRO A CA 1
ATOM 2196 C C . PRO A 1 284 ? 20.678 -13.942 6.015 1.00 64.88 284 PRO A C 1
ATOM 2198 O O . PRO A 1 284 ? 20.715 -14.062 4.791 1.00 64.88 284 PRO A O 1
ATOM 2201 N N . ALA A 1 285 ? 19.717 -13.272 6.652 1.00 67.25 285 ALA A N 1
ATOM 2202 C CA . ALA A 1 285 ? 18.642 -12.592 5.941 1.00 67.25 285 ALA A CA 1
ATOM 2203 C C . ALA A 1 285 ? 19.211 -11.457 5.078 1.00 67.25 285 ALA A C 1
ATOM 2205 O O . ALA A 1 285 ? 19.931 -10.598 5.586 1.00 67.25 285 ALA A O 1
ATOM 2206 N N . GLU A 1 286 ? 18.869 -11.445 3.790 1.00 70.06 286 GLU A N 1
ATOM 2207 C CA . GLU A 1 286 ? 19.227 -10.344 2.898 1.00 70.06 286 GLU A CA 1
ATOM 2208 C C . GLU A 1 286 ? 18.330 -9.122 3.180 1.00 70.06 286 GLU A C 1
ATOM 2210 O O . GLU A 1 286 ? 17.117 -9.283 3.376 1.00 70.06 286 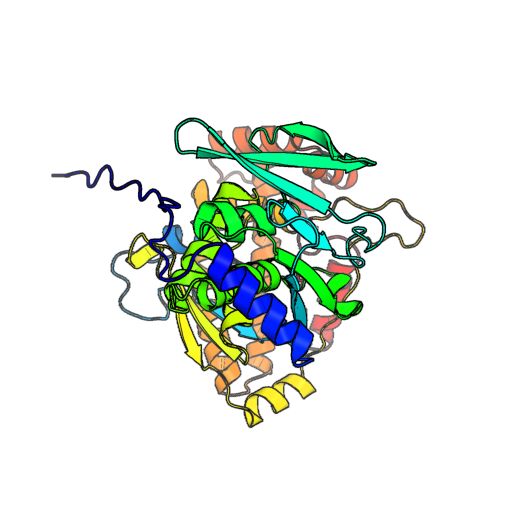GLU A O 1
ATOM 2215 N N . PRO A 1 287 ? 18.888 -7.896 3.211 1.00 67.69 287 PRO A N 1
ATOM 2216 C CA . PRO A 1 287 ? 18.127 -6.676 3.441 1.00 67.69 287 PRO A CA 1
ATOM 2217 C C . PRO A 1 287 ? 17.340 -6.324 2.176 1.00 67.69 287 PRO A C 1
ATOM 2219 O O . PRO A 1 287 ? 17.752 -5.521 1.341 1.00 67.69 287 PRO A O 1
ATOM 2222 N N . ARG A 1 288 ? 16.198 -6.978 1.974 1.00 66.44 288 ARG A N 1
ATOM 2223 C CA . ARG A 1 288 ? 15.281 -6.662 0.878 1.00 66.44 288 ARG A CA 1
ATOM 2224 C C . ARG A 1 288 ? 14.061 -5.955 1.440 1.00 66.44 288 ARG A C 1
ATOM 2226 O O . ARG A 1 288 ? 13.308 -6.531 2.218 1.00 66.44 288 ARG A O 1
ATOM 2233 N N . THR A 1 289 ? 13.855 -4.706 1.029 1.00 70.25 289 THR A N 1
ATOM 2234 C CA . THR A 1 289 ? 12.637 -3.963 1.364 1.00 70.25 289 THR A CA 1
ATOM 2235 C C . THR A 1 289 ? 12.011 -3.370 0.107 1.00 70.25 289 THR A C 1
ATOM 2237 O O . THR A 1 289 ? 12.707 -2.780 -0.723 1.00 70.25 289 THR A O 1
ATOM 2240 N N . SER A 1 290 ? 10.686 -3.470 -0.021 1.00 75.12 290 SER A N 1
ATOM 2241 C CA . SER A 1 290 ? 9.906 -2.736 -1.030 1.00 75.12 290 SER A CA 1
ATOM 2242 C C . SER A 1 290 ? 10.243 -1.246 -1.055 1.00 75.12 290 SER A C 1
ATOM 2244 O O . SER A 1 290 ? 10.334 -0.646 -2.124 1.00 75.12 290 SER A O 1
ATOM 2246 N N . ARG A 1 291 ? 10.501 -0.655 0.118 1.00 79.62 291 ARG A N 1
ATOM 2247 C CA . ARG A 1 291 ? 10.923 0.742 0.270 1.00 79.62 291 ARG A CA 1
ATOM 2248 C C . ARG A 1 291 ? 12.194 1.059 -0.520 1.00 79.62 291 ARG A C 1
ATOM 2250 O O . ARG A 1 291 ? 12.217 2.067 -1.219 1.00 79.62 291 ARG A O 1
ATOM 2257 N N . LEU A 1 292 ? 13.223 0.215 -0.421 1.00 85.38 292 LEU A N 1
ATOM 2258 C CA . LEU A 1 292 ? 14.493 0.402 -1.127 1.00 85.38 292 LEU A CA 1
ATOM 2259 C C . LEU A 1 292 ? 14.268 0.480 -2.639 1.00 85.38 292 LEU A C 1
ATOM 2261 O O . LEU A 1 292 ? 14.653 1.452 -3.282 1.00 85.38 292 LEU A O 1
ATOM 2265 N N . VAL A 1 293 ? 13.562 -0.509 -3.189 1.00 88.12 293 VAL A N 1
ATOM 2266 C CA . VAL A 1 293 ? 13.270 -0.600 -4.624 1.00 88.12 293 VAL A CA 1
ATOM 2267 C C . VAL A 1 293 ? 12.377 0.556 -5.094 1.00 88.12 293 VAL A C 1
ATOM 2269 O O . VAL A 1 293 ? 12.666 1.181 -6.116 1.00 88.12 293 VAL A O 1
ATOM 2272 N N . ASN A 1 294 ? 11.333 0.894 -4.330 1.00 87.94 294 ASN A N 1
ATOM 2273 C CA . ASN A 1 294 ? 10.446 2.016 -4.635 1.00 87.94 294 ASN A CA 1
ATOM 2274 C C . ASN A 1 294 ? 11.211 3.342 -4.697 1.00 87.94 294 ASN A C 1
ATOM 2276 O O . ASN A 1 294 ? 10.940 4.153 -5.581 1.00 87.94 294 ASN A O 1
ATOM 2280 N N . ASN A 1 295 ? 12.189 3.555 -3.813 1.00 90.12 295 ASN A N 1
ATOM 2281 C CA . ASN A 1 295 ? 13.003 4.769 -3.817 1.00 90.12 295 ASN A CA 1
ATOM 2282 C C . ASN A 1 295 ? 13.832 4.910 -5.100 1.00 90.12 295 ASN A C 1
ATOM 2284 O O . ASN A 1 295 ? 13.919 6.017 -5.623 1.00 90.12 295 ASN A O 1
ATOM 2288 N N . LEU A 1 296 ? 14.364 3.813 -5.659 1.00 94.38 296 LEU A N 1
ATOM 2289 C CA . LEU A 1 296 ? 15.079 3.853 -6.945 1.00 94.38 296 LEU A CA 1
ATOM 2290 C C . LEU A 1 296 ? 14.166 4.337 -8.079 1.00 94.38 296 LEU A C 1
ATOM 2292 O O . LEU A 1 296 ? 14.564 5.137 -8.925 1.00 94.38 296 LEU A O 1
ATOM 2296 N N . TRP A 1 297 ? 12.914 3.874 -8.086 1.00 94.94 297 TRP A N 1
ATOM 2297 C CA . TRP A 1 297 ? 11.921 4.294 -9.073 1.00 94.94 297 TRP A CA 1
ATOM 2298 C C . TRP A 1 297 ? 11.488 5.749 -8.863 1.00 94.94 297 TRP A C 1
ATOM 2300 O O . TRP A 1 297 ? 11.400 6.509 -9.822 1.00 94.94 297 TRP A O 1
ATOM 2310 N N . VAL A 1 298 ? 11.228 6.152 -7.614 1.00 94.00 298 VAL A N 1
ATOM 2311 C CA . VAL A 1 298 ? 10.867 7.536 -7.271 1.00 94.00 298 VAL A CA 1
ATOM 2312 C C . VAL A 1 298 ? 11.987 8.498 -7.655 1.00 94.00 298 VAL A C 1
ATOM 2314 O O . VAL A 1 298 ? 11.693 9.563 -8.188 1.00 94.00 298 VAL A O 1
ATOM 2317 N N . ASP A 1 299 ? 13.246 8.129 -7.425 1.00 95.94 299 ASP A N 1
ATOM 2318 C CA . ASP A 1 299 ? 14.404 8.941 -7.790 1.00 95.94 299 ASP A CA 1
ATOM 2319 C C . ASP A 1 299 ? 14.404 9.267 -9.283 1.00 95.94 299 ASP A C 1
ATOM 2321 O O . ASP A 1 299 ? 14.415 10.441 -9.646 1.00 95.94 299 ASP A O 1
ATOM 2325 N N . LEU A 1 300 ? 14.289 8.252 -10.146 1.00 97.31 300 LEU A N 1
ATOM 2326 C CA . LEU A 1 300 ? 14.262 8.447 -11.600 1.00 97.31 300 LEU A CA 1
ATOM 2327 C C . LEU A 1 300 ? 13.086 9.321 -12.061 1.00 97.31 300 LEU A C 1
ATOM 2329 O O . LEU A 1 300 ? 13.226 10.099 -13.007 1.00 97.31 300 LEU A O 1
ATOM 2333 N N . LEU A 1 301 ? 11.934 9.213 -11.392 1.00 96.31 301 LEU A N 1
ATOM 2334 C CA . LEU A 1 301 ? 10.758 10.038 -11.661 1.00 96.31 301 LEU A CA 1
ATOM 2335 C C . LEU A 1 301 ? 10.959 11.499 -11.239 1.00 96.31 301 LEU A C 1
ATOM 2337 O O . LEU A 1 301 ? 10.658 12.415 -12.003 1.00 96.31 301 LEU A O 1
ATOM 2341 N N . VAL A 1 302 ? 11.405 11.720 -10.000 1.00 95.00 302 VAL A N 1
ATOM 2342 C CA . VAL A 1 302 ? 11.528 13.053 -9.389 1.00 95.00 302 VAL A CA 1
ATOM 2343 C C . VAL A 1 302 ? 12.676 13.835 -10.013 1.00 95.00 302 VAL A C 1
ATOM 2345 O O . VAL A 1 302 ? 12.539 15.039 -10.222 1.00 95.00 302 VAL A O 1
ATOM 2348 N N . ASP A 1 303 ? 13.766 13.149 -10.344 1.00 95.75 303 ASP A N 1
ATOM 2349 C CA . ASP A 1 303 ? 14.945 13.730 -10.983 1.00 95.75 303 ASP A CA 1
ATOM 2350 C C . ASP A 1 303 ? 14.814 13.874 -12.505 1.00 95.75 303 ASP A C 1
ATOM 2352 O O . ASP A 1 303 ? 15.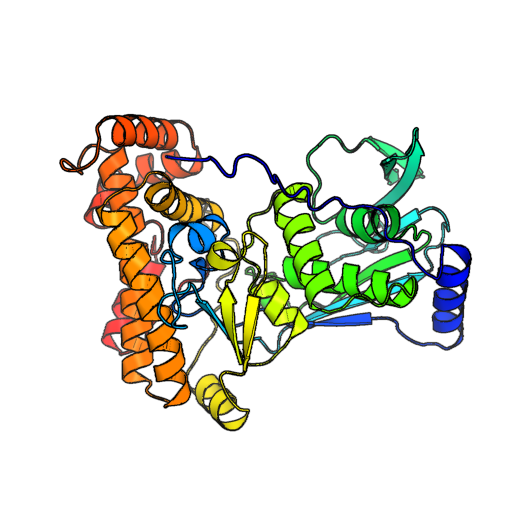724 14.385 -13.166 1.00 95.75 303 ASP A O 1
ATOM 2356 N N . GLU A 1 304 ? 13.670 13.453 -13.051 1.00 94.88 304 GLU A N 1
ATOM 2357 C CA . GLU A 1 304 ? 13.309 13.610 -14.457 1.00 94.88 304 GLU A CA 1
ATOM 2358 C C . GLU A 1 304 ? 14.337 12.963 -15.400 1.00 94.88 304 GLU A C 1
ATOM 2360 O O . GLU A 1 304 ? 14.713 13.538 -16.427 1.00 94.88 304 GLU A O 1
ATOM 2365 N N . ASP A 1 305 ? 14.807 11.754 -15.058 1.00 96.94 305 ASP A N 1
ATOM 2366 C CA . ASP A 1 305 ? 15.629 10.956 -15.972 1.00 96.94 305 ASP A CA 1
ATOM 2367 C C . ASP A 1 305 ? 14.797 10.609 -17.222 1.00 96.94 305 ASP A C 1
ATOM 2369 O O . ASP A 1 305 ? 13.720 10.023 -17.086 1.00 96.94 305 ASP A O 1
ATOM 2373 N N . PRO A 1 306 ? 15.256 10.924 -18.449 1.00 96.19 306 PRO A N 1
ATOM 2374 C CA . PRO A 1 306 ? 14.450 10.724 -19.655 1.00 96.19 306 PRO A CA 1
ATOM 2375 C C . PRO A 1 306 ? 14.008 9.271 -19.877 1.00 96.19 306 PRO A C 1
ATOM 2377 O O . PRO A 1 306 ? 12.883 9.022 -20.317 1.00 96.19 306 PRO A O 1
ATOM 2380 N N . VAL A 1 307 ? 14.875 8.305 -19.553 1.00 97.25 307 VAL A N 1
ATOM 2381 C CA . VAL A 1 307 ? 14.554 6.876 -19.666 1.00 97.25 307 VAL A CA 1
ATOM 2382 C C . VAL A 1 307 ? 13.537 6.487 -18.596 1.00 97.25 307 VAL A C 1
ATOM 2384 O O . VAL A 1 307 ? 12.514 5.885 -18.925 1.00 97.25 307 VAL A O 1
ATOM 2387 N N . GLY A 1 308 ? 13.770 6.893 -17.345 1.00 97.00 308 GLY A N 1
ATOM 2388 C CA . GLY A 1 308 ? 12.840 6.703 -16.234 1.00 97.00 308 GLY A CA 1
ATOM 2389 C C . GLY A 1 308 ? 11.444 7.262 -16.512 1.00 97.00 308 GLY A C 1
ATOM 2390 O O . GLY A 1 308 ? 10.456 6.543 -16.375 1.00 97.00 308 GLY A O 1
ATOM 2391 N N . LEU A 1 309 ? 11.347 8.508 -16.986 1.00 95.94 309 LEU A N 1
ATOM 2392 C CA . LEU A 1 309 ? 10.080 9.156 -17.339 1.00 95.94 309 LEU A CA 1
ATOM 2393 C C . LEU A 1 309 ? 9.327 8.405 -18.438 1.00 95.94 309 LEU A C 1
ATOM 2395 O O . LEU A 1 309 ? 8.124 8.178 -18.306 1.00 95.94 309 LEU A O 1
ATOM 2399 N N . ARG A 1 310 ? 10.023 7.978 -19.500 1.00 96.94 310 ARG A N 1
ATOM 2400 C CA . ARG A 1 310 ? 9.420 7.191 -20.586 1.00 96.94 310 ARG A CA 1
ATOM 2401 C C . ARG A 1 310 ? 8.819 5.889 -20.054 1.00 96.94 310 ARG A C 1
ATOM 2403 O O . ARG A 1 310 ? 7.659 5.589 -20.330 1.00 96.94 310 ARG A O 1
ATOM 2410 N N . LEU A 1 311 ? 9.590 5.148 -19.260 1.00 97.75 311 LEU A N 1
ATOM 2411 C CA . LEU A 1 311 ? 9.168 3.878 -18.667 1.00 97.75 311 LEU A CA 1
ATOM 2412 C C . LEU A 1 311 ? 8.017 4.059 -17.667 1.00 97.75 311 LEU A C 1
ATOM 2414 O O . LEU A 1 311 ? 7.068 3.278 -17.640 1.00 97.75 311 LEU A O 1
ATOM 2418 N N . HIS A 1 312 ? 8.049 5.116 -16.857 1.00 96.94 312 HIS A N 1
ATOM 2419 C CA . HIS A 1 312 ? 6.953 5.451 -15.955 1.00 96.94 312 HIS A CA 1
ATOM 2420 C C . HIS A 1 312 ? 5.676 5.876 -16.686 1.00 96.94 312 HIS A C 1
ATOM 2422 O O . HIS A 1 312 ? 4.590 5.483 -16.262 1.00 96.94 312 HIS A O 1
ATOM 2428 N N . GLY A 1 313 ? 5.788 6.615 -17.791 1.00 95.38 313 GLY A N 1
ATOM 2429 C CA . GLY A 1 313 ? 4.651 6.943 -18.650 1.00 95.38 313 GLY A CA 1
ATOM 2430 C C . GLY A 1 313 ? 4.006 5.694 -19.258 1.00 95.38 313 GLY A C 1
ATOM 2431 O O . GLY A 1 313 ? 2.782 5.574 -19.272 1.00 95.38 313 GLY A O 1
ATOM 2432 N N . GLU A 1 314 ? 4.815 4.717 -19.675 1.00 96.56 314 GLU A N 1
ATOM 2433 C CA . GLU A 1 314 ? 4.318 3.432 -20.180 1.00 96.56 314 GLU A CA 1
ATOM 2434 C C . GLU A 1 314 ? 3.494 2.675 -19.123 1.00 96.56 314 GLU A C 1
ATOM 2436 O O . GLU A 1 314 ? 2.426 2.152 -19.441 1.00 96.56 314 GLU A O 1
ATOM 2441 N N . LYS A 1 315 ? 3.904 2.702 -17.845 1.00 96.44 315 LYS A N 1
ATOM 2442 C CA . LYS A 1 315 ? 3.134 2.089 -16.744 1.00 96.44 315 LYS A CA 1
ATOM 2443 C C . LYS A 1 315 ? 1.695 2.604 -16.645 1.00 96.44 315 LYS A C 1
ATOM 2445 O O . LYS A 1 315 ? 0.810 1.817 -16.319 1.00 96.44 315 LYS A O 1
ATOM 2450 N N . VAL A 1 316 ? 1.450 3.890 -16.921 1.00 95.56 316 VAL A N 1
ATOM 2451 C CA . VAL A 1 316 ? 0.092 4.473 -16.902 1.00 95.56 316 VAL A CA 1
ATOM 2452 C C . VAL A 1 316 ? -0.784 3.817 -17.968 1.00 95.56 316 VAL A C 1
ATOM 2454 O O . VAL A 1 316 ? -1.912 3.413 -17.685 1.00 95.56 316 VAL A O 1
ATOM 2457 N N . LYS A 1 317 ? -0.237 3.638 -19.177 1.00 94.69 317 LYS A N 1
ATOM 2458 C CA . LYS A 1 317 ? -0.924 2.955 -20.276 1.00 94.69 317 LYS A CA 1
ATOM 2459 C C . LYS A 1 317 ? -1.191 1.484 -19.941 1.00 94.69 317 LYS A C 1
ATOM 2461 O O . LYS A 1 317 ? -2.321 1.031 -20.110 1.00 94.69 317 LYS A O 1
ATOM 2466 N N . LEU A 1 318 ? -0.194 0.768 -19.416 1.00 97.00 318 LEU A N 1
ATOM 2467 C CA . LEU A 1 318 ? -0.344 -0.643 -19.040 1.00 97.00 318 LEU A CA 1
ATOM 2468 C C . LEU A 1 318 ? -1.429 -0.849 -17.980 1.00 97.00 318 LEU A C 1
ATOM 2470 O O . LEU A 1 318 ? -2.192 -1.799 -18.083 1.00 97.00 318 LEU A O 1
ATOM 2474 N N . ALA A 1 319 ? -1.543 0.048 -16.996 1.00 96.31 319 ALA A N 1
ATOM 2475 C CA . ALA A 1 319 ? -2.589 -0.040 -15.976 1.00 96.31 319 ALA A CA 1
ATOM 2476 C C . ALA A 1 319 ? -4.004 0.076 -16.569 1.00 96.31 319 ALA A C 1
ATOM 2478 O O . ALA A 1 319 ? -4.920 -0.634 -16.153 1.00 96.31 319 ALA A O 1
ATOM 2479 N N . TYR A 1 320 ? -4.187 0.949 -17.566 1.00 95.56 320 TYR A N 1
ATOM 2480 C CA . TYR A 1 320 ? -5.446 1.050 -18.305 1.00 95.56 320 TYR A CA 1
ATOM 2481 C C . TYR A 1 320 ? -5.726 -0.219 -19.121 1.00 95.56 320 TYR A C 1
ATOM 2483 O O . TYR A 1 320 ? -6.808 -0.792 -19.013 1.00 95.56 320 TYR A O 1
ATOM 2491 N N . GLU A 1 321 ? -4.752 -0.676 -19.912 1.00 97.38 321 GLU A N 1
ATOM 2492 C CA . GLU A 1 321 ? -4.910 -1.859 -20.767 1.00 97.38 321 GLU A CA 1
ATOM 2493 C C . GLU A 1 321 ? -5.128 -3.138 -19.957 1.00 97.38 321 GLU A C 1
ATOM 2495 O O . GLU A 1 321 ? -5.872 -4.011 -20.398 1.00 97.38 321 GLU A O 1
ATOM 2500 N N . TYR A 1 322 ? -4.532 -3.223 -18.766 1.00 97.56 322 TYR A N 1
ATOM 2501 C CA . TYR A 1 322 ? -4.709 -4.334 -17.838 1.00 97.56 322 TYR A CA 1
ATOM 2502 C C . TYR A 1 322 ? -6.136 -4.386 -17.307 1.00 97.56 322 TYR A C 1
ATOM 2504 O O . TYR A 1 322 ? -6.772 -5.432 -17.370 1.00 97.56 322 TYR A O 1
ATOM 2512 N N . ALA A 1 323 ? -6.677 -3.246 -16.868 1.00 96.56 323 ALA A N 1
ATOM 2513 C CA . ALA A 1 323 ? -8.064 -3.173 -16.425 1.00 96.56 323 ALA A CA 1
ATOM 2514 C C . ALA A 1 323 ? -9.049 -3.596 -17.528 1.00 96.56 323 ALA A C 1
ATOM 2516 O O . ALA A 1 323 ? -10.020 -4.291 -17.246 1.00 96.56 323 ALA A O 1
ATOM 2517 N N . GLU A 1 324 ? -8.799 -3.208 -18.781 1.00 96.88 324 GLU A N 1
ATOM 2518 C CA . GLU A 1 324 ? -9.632 -3.638 -19.908 1.00 96.88 324 GLU A CA 1
ATOM 2519 C C . GLU A 1 324 ? -9.466 -5.136 -20.201 1.00 96.88 324 GLU A C 1
ATOM 2521 O O . GLU A 1 324 ? -10.464 -5.832 -20.352 1.00 96.88 324 GLU A O 1
ATOM 2526 N N . ALA A 1 325 ? -8.238 -5.662 -20.217 1.00 97.56 325 ALA A N 1
ATOM 2527 C CA . ALA A 1 325 ? -7.991 -7.090 -20.434 1.00 97.56 325 ALA A CA 1
ATOM 2528 C C . ALA A 1 325 ? -8.682 -7.968 -19.376 1.00 97.56 325 ALA A C 1
ATOM 2530 O O . ALA A 1 325 ? -9.273 -8.990 -19.724 1.00 97.56 325 ALA A O 1
ATOM 2531 N N . LEU A 1 326 ? -8.683 -7.530 -18.110 1.00 97.06 326 LEU A N 1
ATOM 253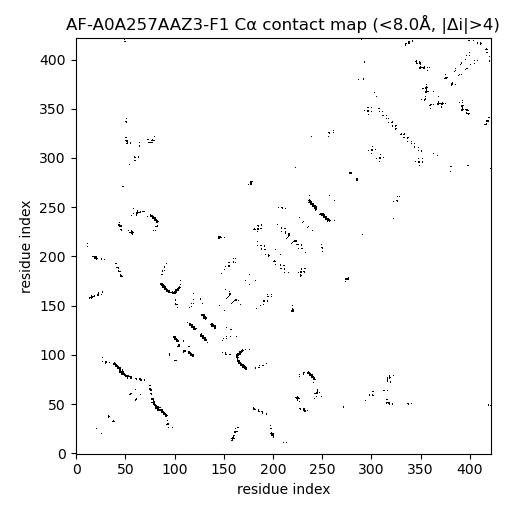2 C CA . LEU A 1 326 ? -9.404 -8.206 -17.032 1.00 97.06 326 LEU A CA 1
ATOM 2533 C C . LEU A 1 326 ? -10.913 -8.272 -17.300 1.00 97.06 326 LEU A C 1
ATOM 2535 O O . LEU A 1 326 ? -11.500 -9.346 -17.209 1.00 97.06 326 LEU A O 1
ATOM 2539 N N . LYS A 1 327 ? -11.542 -7.154 -17.687 1.00 95.94 327 LYS A N 1
ATOM 2540 C CA . LYS A 1 327 ? -12.985 -7.122 -17.997 1.00 95.94 327 LYS A CA 1
ATOM 2541 C C . LYS A 1 327 ? -13.376 -8.103 -19.100 1.00 95.94 327 LYS A C 1
ATOM 2543 O O . LYS A 1 327 ? -14.452 -8.685 -19.042 1.00 95.94 327 LYS A O 1
ATOM 2548 N N . TYR A 1 328 ? -12.513 -8.275 -20.100 1.00 96.44 328 TYR A N 1
ATOM 2549 C CA . TYR A 1 328 ? -12.759 -9.177 -21.226 1.00 96.44 328 TYR A CA 1
ATOM 2550 C C . TYR A 1 328 ? -12.250 -10.608 -20.993 1.00 96.44 328 TYR A C 1
ATOM 2552 O O . TYR A 1 328 ? -12.277 -11.403 -21.929 1.00 96.44 328 TYR A O 1
ATOM 2560 N N . LYS A 1 329 ? -11.790 -10.948 -19.776 1.00 97.12 329 LYS A N 1
ATOM 2561 C CA . LYS A 1 329 ? -11.219 -12.265 -19.430 1.00 97.12 329 LYS A CA 1
ATOM 2562 C C . LYS A 1 329 ? -10.071 -12.695 -20.375 1.00 97.12 329 LYS A C 1
ATOM 2564 O O . LYS A 1 329 ? -9.808 -13.883 -20.548 1.00 97.12 329 LYS A O 1
ATOM 2569 N N . ASP A 1 330 ? -9.356 -11.734 -20.970 1.00 97.31 330 ASP A N 1
ATOM 2570 C CA . ASP A 1 330 ? -8.264 -11.972 -21.926 1.00 97.31 330 ASP A CA 1
ATOM 2571 C C . ASP A 1 330 ? -6.960 -12.290 -21.176 1.00 97.31 330 ASP A C 1
ATOM 2573 O O . ASP A 1 330 ? -6.113 -11.421 -20.943 1.00 97.31 330 ASP A O 1
ATOM 2577 N N . LEU A 1 331 ? -6.821 -13.551 -20.750 1.00 95.94 331 LEU A N 1
ATOM 2578 C CA . LEU A 1 331 ? -5.682 -14.015 -19.951 1.00 95.94 331 LEU A CA 1
ATOM 2579 C C . LEU A 1 331 ? -4.341 -13.862 -20.673 1.00 95.94 331 LEU A C 1
ATOM 2581 O O . LEU A 1 331 ? -3.357 -13.473 -20.047 1.00 95.94 331 LEU A O 1
ATOM 2585 N N . ALA A 1 332 ? -4.296 -14.104 -21.984 1.00 96.44 332 ALA A N 1
ATOM 2586 C CA . ALA A 1 332 ? -3.069 -13.955 -22.762 1.00 96.44 332 ALA A CA 1
ATOM 2587 C C . ALA A 1 332 ? -2.567 -12.504 -22.715 1.00 96.44 332 ALA A C 1
ATOM 2589 O O . ALA A 1 332 ? -1.384 -12.243 -22.470 1.00 96.44 332 ALA A O 1
ATOM 2590 N N . LYS A 1 333 ? -3.481 -11.540 -22.871 1.00 97.94 333 LYS A N 1
ATOM 2591 C CA . LYS A 1 333 ? -3.151 -10.121 -22.739 1.00 97.94 333 LYS A CA 1
ATOM 2592 C C . LYS A 1 333 ? -2.817 -9.734 -21.300 1.00 97.94 333 LYS A C 1
ATOM 2594 O O . LYS A 1 333 ? -1.874 -8.971 -21.101 1.00 97.94 333 LYS A O 1
ATOM 2599 N N . VAL A 1 334 ? -3.528 -10.263 -20.304 1.00 97.12 334 VAL A N 1
ATOM 2600 C CA . VAL A 1 334 ? -3.210 -10.069 -18.876 1.00 97.12 334 VAL A CA 1
ATOM 2601 C C . VAL A 1 334 ? -1.768 -10.488 -18.576 1.00 97.12 334 VAL A C 1
ATOM 2603 O O . VAL A 1 334 ? -0.999 -9.673 -18.064 1.00 97.12 334 VAL A O 1
ATOM 2606 N N . VAL A 1 335 ? -1.375 -11.702 -18.966 1.00 96.94 335 VAL A N 1
ATOM 2607 C CA . VAL A 1 335 ? -0.014 -12.235 -18.799 1.00 96.94 335 VAL A CA 1
ATOM 2608 C C . VAL A 1 335 ? 1.011 -11.331 -19.484 1.00 96.94 335 VAL A C 1
ATOM 2610 O O . VAL A 1 335 ? 1.996 -10.926 -18.862 1.00 96.94 335 VAL A O 1
ATOM 2613 N N . GLY A 1 336 ? 0.765 -10.947 -20.741 1.00 97.88 336 GLY A N 1
ATOM 2614 C CA . GLY A 1 336 ? 1.657 -10.056 -21.489 1.00 97.88 336 GLY A CA 1
ATOM 2615 C C . GLY A 1 336 ? 1.854 -8.691 -20.818 1.00 97.88 336 GLY A C 1
ATOM 2616 O O . GLY A 1 336 ? 2.980 -8.202 -20.710 1.00 97.88 336 GLY A O 1
ATOM 2617 N N . LEU A 1 337 ? 0.775 -8.089 -20.310 1.00 98.00 337 LEU A N 1
ATOM 2618 C CA . LEU A 1 337 ? 0.811 -6.787 -19.637 1.00 98.00 337 LEU A CA 1
ATOM 2619 C C . LEU A 1 337 ? 1.514 -6.849 -18.275 1.00 98.00 337 LEU A C 1
ATOM 2621 O O . LEU A 1 337 ? 2.287 -5.945 -17.952 1.00 98.00 337 LEU A O 1
ATOM 2625 N N . VAL A 1 338 ? 1.286 -7.908 -17.490 1.00 96.75 338 VAL A N 1
ATOM 2626 C CA . VAL A 1 338 ? 2.000 -8.140 -16.222 1.00 96.75 338 VAL A CA 1
ATOM 2627 C C . VAL A 1 338 ? 3.495 -8.310 -16.488 1.00 96.75 338 VAL A C 1
ATOM 2629 O O . VAL A 1 338 ? 4.303 -7.630 -15.854 1.00 96.75 338 VAL A O 1
ATOM 2632 N N . ASN A 1 339 ? 3.870 -9.137 -17.468 1.00 97.06 339 ASN A N 1
ATOM 2633 C CA . ASN A 1 339 ? 5.269 -9.351 -17.832 1.00 97.06 339 ASN A CA 1
ATOM 2634 C C . ASN A 1 339 ? 5.957 -8.053 -18.254 1.00 97.06 339 ASN A C 1
ATOM 2636 O O . ASN A 1 339 ? 7.010 -7.722 -17.704 1.00 97.06 339 ASN A O 1
ATOM 2640 N N . ARG A 1 340 ? 5.331 -7.260 -19.134 1.00 97.69 340 ARG A N 1
ATOM 2641 C CA . ARG A 1 340 ? 5.899 -5.969 -19.539 1.00 97.69 340 ARG A CA 1
ATOM 2642 C C . ARG A 1 340 ? 6.043 -5.009 -18.359 1.00 97.69 340 ARG A C 1
ATOM 2644 O O . ARG A 1 340 ? 7.034 -4.289 -18.261 1.00 97.69 340 ARG A O 1
ATOM 2651 N N . TYR A 1 341 ? 5.075 -4.992 -17.447 1.00 96.94 341 TYR A N 1
ATOM 2652 C CA . TYR A 1 341 ? 5.140 -4.145 -16.259 1.00 96.94 341 TYR A CA 1
ATOM 2653 C C . TYR A 1 341 ? 6.294 -4.540 -15.320 1.00 96.94 341 TYR A C 1
ATOM 2655 O O . TYR A 1 341 ? 6.981 -3.666 -14.783 1.00 96.94 341 TYR A O 1
ATOM 2663 N N . VAL A 1 342 ? 6.548 -5.841 -15.164 1.00 95.56 342 VAL A N 1
ATOM 2664 C CA . VAL A 1 342 ? 7.704 -6.383 -14.431 1.00 95.56 342 VAL A CA 1
ATOM 2665 C C . VAL A 1 342 ? 9.019 -6.024 -15.123 1.00 95.56 342 VAL A C 1
ATOM 2667 O O . VAL A 1 342 ? 9.954 -5.591 -14.450 1.00 95.56 342 VAL A O 1
ATOM 2670 N N . ASP A 1 343 ? 9.083 -6.108 -16.454 1.00 96.44 343 ASP A N 1
ATOM 2671 C CA . ASP A 1 343 ? 10.270 -5.711 -17.222 1.00 96.44 343 ASP A CA 1
ATOM 2672 C C . ASP A 1 343 ? 10.599 -4.234 -17.017 1.00 96.44 343 ASP A C 1
ATOM 2674 O O . ASP A 1 343 ? 11.738 -3.895 -16.709 1.00 96.44 343 ASP A O 1
ATOM 2678 N N . ILE A 1 344 ? 9.592 -3.357 -17.064 1.00 97.44 344 ILE A N 1
ATOM 2679 C CA . ILE A 1 344 ? 9.774 -1.932 -16.767 1.00 97.44 344 ILE A CA 1
ATOM 2680 C C . ILE A 1 344 ? 10.364 -1.732 -15.366 1.00 97.44 344 ILE A C 1
ATOM 2682 O O . ILE A 1 344 ? 11.283 -0.933 -15.192 1.00 97.44 344 ILE A O 1
ATOM 2686 N N . ARG A 1 345 ? 9.854 -2.436 -14.348 1.00 95.38 345 ARG A N 1
ATOM 2687 C CA . ARG A 1 345 ? 10.389 -2.346 -12.977 1.00 95.38 345 ARG A CA 1
ATOM 2688 C C . ARG A 1 345 ? 11.843 -2.811 -12.903 1.00 95.38 345 ARG A C 1
ATOM 2690 O O . ARG A 1 345 ? 12.646 -2.164 -12.228 1.00 95.38 345 ARG A O 1
ATOM 2697 N N . ASN A 1 346 ? 12.188 -3.863 -13.643 1.00 95.31 346 ASN A N 1
ATOM 2698 C CA . ASN A 1 346 ? 13.560 -4.340 -13.742 1.00 95.31 346 ASN A CA 1
ATOM 2699 C C . ASN A 1 346 ? 14.481 -3.319 -14.423 1.00 95.31 346 ASN A C 1
ATOM 2701 O O . ASN A 1 346 ? 15.546 -3.010 -13.885 1.00 95.31 346 ASN A O 1
ATOM 2705 N N . GLU A 1 347 ? 14.051 -2.775 -15.564 1.00 97.56 347 GLU A N 1
ATOM 2706 C CA . GLU A 1 347 ? 14.757 -1.753 -16.343 1.00 97.56 347 GLU A CA 1
ATOM 2707 C C . GLU A 1 347 ? 14.997 -0.479 -15.527 1.00 97.56 347 GLU A C 1
ATOM 2709 O O . GLU A 1 347 ? 16.082 0.092 -15.591 1.00 97.56 347 GLU A O 1
ATOM 2714 N N . LEU A 1 348 ? 14.026 -0.050 -14.715 1.00 97.44 348 LEU A N 1
ATOM 2715 C CA . LEU A 1 348 ? 14.172 1.109 -13.832 1.00 97.44 348 LEU A CA 1
ATOM 2716 C C . LEU A 1 348 ? 15.263 0.890 -12.775 1.00 97.44 348 LEU A C 1
ATOM 2718 O O . LEU A 1 348 ? 16.093 1.772 -12.568 1.00 97.44 348 LEU A O 1
ATOM 2722 N N . CYS A 1 349 ? 15.311 -0.281 -12.133 1.00 96.12 349 CYS A N 1
ATOM 2723 C CA . CYS A 1 349 ? 16.390 -0.589 -11.187 1.00 96.12 349 CYS A CA 1
ATOM 2724 C C . CYS A 1 349 ? 17.756 -0.592 -11.885 1.00 96.12 349 CYS A C 1
ATOM 2726 O O . CYS A 1 349 ? 18.677 0.078 -11.419 1.00 96.12 349 CYS A O 1
ATOM 2728 N N . LYS A 1 350 ? 17.867 -1.273 -13.033 1.00 97.44 350 LYS A N 1
ATOM 2729 C CA . LYS A 1 350 ? 19.106 -1.316 -13.825 1.00 97.44 350 LYS A CA 1
ATOM 2730 C C . LYS A 1 350 ? 19.551 0.079 -14.254 1.00 97.44 350 LYS A C 1
ATOM 2732 O O . LYS A 1 350 ? 20.723 0.422 -14.126 1.00 97.44 350 LYS A O 1
ATOM 2737 N N . ARG A 1 351 ? 18.613 0.923 -14.697 1.00 97.75 351 ARG A N 1
ATOM 2738 C CA . ARG A 1 351 ? 18.877 2.315 -15.082 1.00 97.75 351 ARG A CA 1
ATOM 2739 C C . ARG A 1 351 ? 19.436 3.124 -13.918 1.00 97.75 351 ARG A C 1
ATOM 2741 O O . ARG A 1 351 ? 20.410 3.844 -14.118 1.00 97.75 351 ARG A O 1
ATOM 2748 N N . TRP A 1 352 ? 18.860 2.998 -12.723 1.00 98.12 352 TRP A N 1
ATOM 2749 C CA . TRP A 1 352 ? 19.352 3.708 -11.542 1.00 98.12 352 TRP A CA 1
ATOM 2750 C C . TRP A 1 352 ? 20.811 3.332 -11.236 1.00 98.12 352 TRP A C 1
ATOM 2752 O O . TRP A 1 352 ? 21.659 4.220 -11.126 1.00 98.12 352 TRP A O 1
ATOM 2762 N N . PHE A 1 353 ? 21.138 2.032 -11.213 1.00 97.69 353 PHE A N 1
ATOM 2763 C CA . PHE A 1 353 ? 22.516 1.571 -11.001 1.00 97.69 353 PHE A CA 1
ATOM 2764 C C . PHE A 1 353 ? 23.450 1.978 -12.144 1.00 97.69 353 PHE A C 1
ATOM 2766 O O . PHE A 1 353 ? 24.559 2.437 -11.890 1.00 97.69 353 PHE A O 1
ATOM 2773 N N . ALA A 1 354 ? 23.007 1.913 -13.400 1.00 97.88 354 ALA A N 1
ATOM 2774 C CA . ALA A 1 354 ? 23.805 2.370 -14.536 1.00 97.88 354 ALA A CA 1
ATOM 2775 C C . ALA A 1 354 ? 24.190 3.855 -14.412 1.00 97.88 354 ALA A C 1
ATOM 2777 O O . ALA A 1 354 ? 25.296 4.238 -14.794 1.00 97.88 354 ALA A O 1
ATOM 2778 N N . ILE A 1 355 ? 23.314 4.699 -13.858 1.00 98.12 355 ILE A N 1
ATOM 2779 C CA . ILE A 1 355 ? 23.622 6.106 -13.567 1.00 98.12 355 ILE A CA 1
ATOM 2780 C C . ILE A 1 355 ? 24.609 6.215 -12.401 1.00 98.12 355 ILE A C 1
ATOM 2782 O O . ILE A 1 355 ? 25.625 6.897 -12.545 1.00 98.12 355 ILE A O 1
ATOM 2786 N N . ALA A 1 356 ? 24.344 5.530 -11.283 1.00 97.38 356 ALA A N 1
ATOM 2787 C CA . ALA A 1 356 ? 25.195 5.554 -10.089 1.00 97.38 356 ALA A CA 1
ATOM 2788 C C . ALA A 1 356 ? 26.637 5.099 -10.383 1.00 97.38 356 ALA A C 1
ATOM 2790 O O . ALA A 1 356 ? 27.596 5.683 -9.883 1.00 97.38 356 ALA A O 1
ATOM 2791 N N . LEU A 1 357 ? 26.792 4.100 -11.256 1.00 96.00 357 LEU A N 1
ATOM 2792 C CA . LEU A 1 357 ? 28.076 3.527 -11.668 1.00 96.00 357 LEU A CA 1
ATOM 2793 C C . LEU A 1 357 ? 28.729 4.260 -12.852 1.00 96.00 357 LEU A C 1
ATOM 2795 O O . LEU A 1 357 ? 29.801 3.868 -13.311 1.00 96.00 357 LEU A O 1
ATOM 2799 N N . GLY A 1 358 ? 28.094 5.313 -13.376 1.00 95.12 358 GLY A N 1
ATOM 2800 C CA . GLY A 1 358 ? 28.613 6.099 -14.498 1.00 95.12 358 GLY A CA 1
ATOM 2801 C C . GLY A 1 358 ? 28.589 5.389 -15.860 1.00 95.12 358 GLY A C 1
ATOM 2802 O O . GLY A 1 358 ? 29.241 5.851 -16.797 1.00 95.12 358 GLY A O 1
ATOM 2803 N N . LEU A 1 359 ? 27.833 4.297 -15.989 1.00 95.94 359 LEU A N 1
ATOM 2804 C CA . LEU A 1 359 ? 27.659 3.527 -17.226 1.00 95.94 359 LEU A CA 1
ATOM 2805 C C . LEU A 1 359 ? 26.642 4.188 -18.177 1.00 95.94 359 LEU A C 1
ATOM 2807 O O . LEU A 1 359 ? 26.792 4.129 -19.397 1.00 95.94 359 LEU A O 1
ATOM 2811 N N . ALA A 1 360 ? 25.641 4.885 -17.630 1.00 95.00 360 ALA A N 1
ATOM 2812 C CA . ALA A 1 360 ? 24.645 5.643 -18.387 1.00 95.00 360 ALA A CA 1
ATOM 2813 C C . ALA A 1 360 ? 25.219 6.976 -18.906 1.00 95.00 360 ALA A C 1
ATOM 2815 O O . ALA A 1 360 ? 25.111 8.025 -18.262 1.00 95.00 360 ALA A O 1
ATOM 2816 N N . ARG A 1 361 ? 25.847 6.942 -20.088 1.00 90.44 361 ARG A N 1
ATOM 2817 C CA . ARG A 1 361 ? 26.523 8.107 -20.697 1.00 90.44 361 ARG A CA 1
ATOM 2818 C C . ARG A 1 361 ? 25.585 9.254 -21.076 1.00 90.44 361 ARG A C 1
ATOM 2820 O O . ARG A 1 361 ? 26.037 10.392 -21.161 1.00 90.44 361 ARG A O 1
ATOM 2827 N N . ASP A 1 362 ? 24.311 8.958 -21.278 1.00 92.44 362 ASP A N 1
ATOM 2828 C CA . ASP A 1 362 ? 23.244 9.907 -21.591 1.00 92.44 362 ASP A CA 1
ATOM 2829 C C . ASP A 1 362 ? 22.672 10.609 -20.344 1.00 92.44 362 ASP A C 1
ATOM 2831 O O . ASP A 1 362 ? 21.983 11.619 -20.463 1.00 92.44 362 ASP A O 1
ATOM 2835 N N . ALA A 1 363 ? 22.975 10.116 -19.137 1.00 93.50 363 ALA A N 1
ATOM 2836 C CA . ALA A 1 363 ? 22.503 10.727 -17.899 1.00 93.50 363 ALA A CA 1
ATOM 2837 C C . ALA A 1 363 ? 23.283 12.002 -17.546 1.00 93.50 363 ALA A C 1
ATOM 2839 O O . ALA A 1 363 ? 24.505 12.065 -17.725 1.00 93.50 363 ALA A O 1
ATOM 2840 N N . LYS A 1 364 ? 22.581 12.993 -16.979 1.00 93.31 364 LYS A N 1
ATOM 2841 C CA . LYS A 1 364 ? 23.164 14.253 -16.485 1.00 93.31 364 LYS A CA 1
ATOM 2842 C C . LYS A 1 364 ? 24.248 13.971 -15.436 1.00 93.31 364 LYS A C 1
ATOM 2844 O O . LYS A 1 364 ? 24.055 13.130 -14.560 1.00 93.31 364 LYS A O 1
ATOM 2849 N N . ILE A 1 365 ? 25.351 14.723 -15.478 1.00 93.12 365 ILE A N 1
ATOM 2850 C CA . ILE A 1 365 ? 26.479 14.576 -14.534 1.00 93.12 365 ILE A CA 1
ATOM 2851 C C . ILE A 1 365 ? 26.008 14.709 -13.079 1.00 93.12 365 ILE A C 1
ATOM 2853 O O . ILE A 1 365 ? 26.350 13.873 -12.248 1.00 93.12 365 ILE A O 1
ATOM 2857 N N . SER A 1 366 ? 25.134 15.680 -12.798 1.00 94.31 366 SER A N 1
ATOM 2858 C CA . SER A 1 366 ? 24.574 15.898 -11.459 1.00 94.31 366 SER A CA 1
ATOM 2859 C C . SER A 1 366 ? 23.801 14.693 -10.908 1.00 94.31 366 SER A C 1
ATOM 2861 O O . SER A 1 366 ? 23.818 14.455 -9.702 1.00 94.31 366 SER A O 1
ATOM 2863 N N . LEU A 1 367 ? 23.148 13.902 -11.769 1.00 95.69 367 LEU A N 1
ATOM 2864 C CA . LEU A 1 367 ? 22.458 12.679 -11.346 1.00 95.69 367 LEU A CA 1
ATOM 2865 C C . LEU A 1 367 ? 23.442 11.564 -11.012 1.00 95.69 367 LEU A C 1
ATOM 2867 O O . LEU A 1 367 ? 23.236 10.852 -10.034 1.00 95.69 367 LEU A O 1
ATOM 2871 N N . ARG A 1 368 ? 24.536 11.449 -11.773 1.00 95.94 368 ARG A N 1
ATOM 2872 C CA . ARG A 1 368 ? 25.594 10.470 -11.488 1.00 95.94 368 ARG A CA 1
ATOM 2873 C C . ARG A 1 368 ? 26.210 10.723 -10.122 1.00 95.94 368 ARG A C 1
ATOM 2875 O O . ARG A 1 368 ? 26.291 9.804 -9.321 1.00 95.94 368 ARG A O 1
ATOM 2882 N N . GLU A 1 369 ? 26.574 11.969 -9.829 1.00 95.81 369 GLU A N 1
ATOM 2883 C CA . GLU A 1 369 ? 27.123 12.352 -8.522 1.00 95.81 369 GLU A CA 1
ATOM 2884 C C . GLU A 1 369 ? 26.124 12.091 -7.389 1.00 95.81 369 GLU A C 1
ATOM 2886 O O . GLU A 1 369 ? 26.479 11.513 -6.362 1.00 95.81 369 GLU A O 1
ATOM 2891 N N . LYS A 1 370 ? 24.851 12.459 -7.592 1.00 97.19 370 LYS A N 1
ATOM 2892 C CA . LYS A 1 370 ? 23.786 12.230 -6.609 1.00 97.19 370 LYS A CA 1
ATOM 2893 C C . LYS A 1 370 ? 23.596 10.742 -6.310 1.00 97.19 370 LYS A C 1
ATOM 2895 O O . LYS A 1 370 ? 23.526 10.380 -5.138 1.00 97.19 370 LYS A O 1
ATOM 2900 N N . TYR A 1 371 ? 23.474 9.902 -7.336 1.00 97.69 371 TYR A N 1
ATOM 2901 C CA . TYR A 1 371 ? 23.181 8.477 -7.161 1.00 97.69 371 TYR A CA 1
ATOM 2902 C C . TYR A 1 371 ? 24.400 7.692 -6.707 1.00 97.69 371 TYR A C 1
ATOM 2904 O O . TYR A 1 371 ? 24.249 6.802 -5.882 1.00 97.69 371 TYR A O 1
ATOM 2912 N N . LYS A 1 372 ? 25.604 8.070 -7.153 1.00 96.88 372 LYS A N 1
ATOM 2913 C CA . LYS A 1 372 ? 26.851 7.524 -6.614 1.00 96.88 372 LYS A CA 1
ATOM 2914 C C . LYS A 1 372 ? 26.939 7.754 -5.106 1.00 96.88 372 LYS A C 1
ATOM 2916 O O . LYS A 1 372 ? 27.127 6.803 -4.361 1.00 96.88 372 LYS A O 1
ATOM 2921 N N . ARG A 1 373 ? 26.708 8.988 -4.651 1.00 96.94 373 ARG A N 1
ATOM 2922 C CA . ARG A 1 373 ? 26.698 9.299 -3.218 1.00 96.94 373 ARG A CA 1
ATOM 2923 C C . ARG A 1 373 ? 25.631 8.498 -2.467 1.00 96.94 373 ARG A C 1
ATOM 2925 O O . ARG A 1 373 ? 25.932 7.921 -1.436 1.00 96.94 373 ARG A O 1
ATOM 2932 N N . LYS A 1 374 ? 24.401 8.412 -2.993 1.00 96.31 374 LYS A N 1
ATOM 2933 C CA . LYS A 1 374 ? 23.348 7.581 -2.379 1.00 96.31 374 LYS A CA 1
ATOM 2934 C C . LYS A 1 374 ? 23.741 6.108 -2.283 1.00 96.31 374 LYS A C 1
ATOM 2936 O O . LYS A 1 374 ? 23.442 5.481 -1.278 1.00 96.31 374 LYS A O 1
ATOM 2941 N N . LEU A 1 375 ? 24.377 5.569 -3.321 1.00 95.75 375 LEU A N 1
ATOM 2942 C CA . LEU A 1 375 ? 24.863 4.194 -3.344 1.00 95.75 375 LEU A CA 1
ATOM 2943 C C . LEU A 1 375 ? 25.903 3.950 -2.241 1.00 95.75 375 LEU A C 1
ATOM 2945 O O . LEU A 1 375 ? 25.836 2.918 -1.587 1.00 95.75 375 LEU A O 1
ATOM 2949 N N . GLU A 1 376 ? 26.815 4.902 -2.027 1.00 94.25 376 GLU A N 1
ATOM 2950 C CA . GLU A 1 376 ? 27.883 4.847 -1.013 1.00 94.25 376 GLU A CA 1
ATOM 2951 C C . GLU A 1 376 ? 27.382 5.113 0.423 1.00 94.25 376 GLU A C 1
ATOM 2953 O O . GLU A 1 376 ? 27.951 4.599 1.381 1.00 94.25 376 GLU A O 1
ATOM 2958 N N . GLU A 1 377 ? 26.338 5.930 0.590 1.00 94.94 377 GLU A N 1
ATOM 2959 C CA . GLU A 1 377 ? 25.806 6.327 1.904 1.00 94.94 377 GLU A CA 1
ATOM 2960 C C . GLU A 1 377 ? 24.690 5.406 2.422 1.00 94.94 377 GLU A C 1
ATOM 2962 O O . GLU A 1 377 ? 24.498 5.302 3.636 1.00 94.94 377 GLU A O 1
ATOM 2967 N N . ASP A 1 378 ? 23.925 4.766 1.532 1.00 92.56 378 ASP A N 1
ATOM 2968 C CA . ASP A 1 378 ? 22.861 3.838 1.914 1.00 92.56 378 ASP A CA 1
ATOM 2969 C C . ASP A 1 378 ? 23.444 2.427 2.131 1.00 92.56 378 ASP A C 1
ATOM 2971 O O . ASP A 1 378 ? 23.933 1.812 1.177 1.00 92.56 378 ASP A O 1
ATOM 2975 N N . PRO A 1 379 ? 23.395 1.886 3.363 1.00 91.06 379 PRO A N 1
ATOM 2976 C CA . PRO A 1 379 ? 24.030 0.613 3.686 1.00 91.06 379 PRO A CA 1
ATOM 2977 C C . PRO A 1 379 ? 23.392 -0.579 2.962 1.00 91.06 379 PRO A C 1
ATOM 2979 O O . PRO A 1 379 ? 24.100 -1.538 2.653 1.00 91.06 379 PRO A O 1
ATOM 2982 N N . ASP A 1 380 ? 22.091 -0.527 2.652 1.00 89.94 380 ASP A N 1
ATOM 2983 C CA . ASP A 1 380 ? 21.429 -1.605 1.915 1.00 89.94 380 ASP A CA 1
ATOM 2984 C C . ASP A 1 380 ? 21.871 -1.575 0.444 1.00 89.94 380 ASP A C 1
ATOM 2986 O O . ASP A 1 380 ? 22.188 -2.616 -0.131 1.00 89.94 380 ASP A O 1
ATOM 2990 N N . LEU A 1 381 ? 21.951 -0.389 -0.175 1.00 92.31 381 LEU A N 1
ATOM 2991 C CA . LEU A 1 381 ? 22.453 -0.259 -1.550 1.00 92.31 381 LEU A CA 1
ATOM 2992 C C . LEU A 1 381 ? 23.933 -0.638 -1.667 1.00 92.31 381 LEU A C 1
ATOM 2994 O O . LEU A 1 381 ? 24.295 -1.372 -2.592 1.00 92.31 381 LEU A O 1
ATOM 2998 N N . SER A 1 382 ? 24.765 -0.175 -0.730 1.00 91.62 382 SER A N 1
ATOM 2999 C CA . SER A 1 382 ? 26.182 -0.545 -0.644 1.00 91.62 382 SER A CA 1
ATOM 3000 C C . SER A 1 382 ? 26.354 -2.057 -0.538 1.00 91.62 382 SER A C 1
ATOM 3002 O O . SER A 1 382 ? 27.140 -2.620 -1.293 1.00 91.62 382 SER A O 1
ATOM 3004 N N . TYR A 1 383 ? 25.558 -2.735 0.297 1.00 91.12 383 TYR A N 1
ATOM 3005 C CA . TYR A 1 383 ? 25.595 -4.194 0.432 1.00 91.12 383 TYR A CA 1
ATOM 3006 C C . TYR A 1 383 ? 25.407 -4.920 -0.910 1.00 91.12 383 TYR A C 1
ATOM 3008 O O . TYR A 1 383 ? 26.202 -5.794 -1.264 1.00 91.12 383 TYR A O 1
ATOM 3016 N N . TYR A 1 384 ? 24.376 -4.561 -1.687 1.00 90.56 384 TYR A N 1
ATOM 3017 C CA . TYR A 1 384 ? 24.153 -5.201 -2.989 1.00 90.56 384 TYR A CA 1
ATOM 3018 C C . TYR A 1 384 ? 25.271 -4.871 -3.976 1.00 90.56 384 TYR A C 1
ATOM 3020 O O . TYR A 1 384 ? 25.696 -5.741 -4.735 1.00 90.56 384 TYR A O 1
ATOM 3028 N N . TYR A 1 385 ? 25.762 -3.633 -3.971 1.00 92.44 385 TYR A N 1
ATOM 3029 C CA . TYR A 1 385 ? 26.842 -3.231 -4.864 1.00 92.44 385 TYR A CA 1
ATOM 3030 C C . TYR A 1 385 ? 28.172 -3.915 -4.546 1.00 92.44 385 TYR A C 1
ATOM 3032 O O . TYR A 1 385 ? 28.851 -4.354 -5.468 1.00 92.44 385 TYR A O 1
ATOM 3040 N N . GLU A 1 386 ? 28.531 -4.073 -3.276 1.00 92.81 386 GLU A N 1
ATOM 3041 C CA . GLU A 1 386 ? 29.727 -4.820 -2.875 1.00 92.81 386 GLU A CA 1
ATOM 3042 C C . GLU A 1 386 ? 29.655 -6.287 -3.310 1.00 92.81 386 GLU A C 1
ATOM 3044 O O . GLU A 1 386 ? 30.669 -6.875 -3.688 1.00 92.81 386 GLU A O 1
ATOM 3049 N N . LYS A 1 387 ? 28.451 -6.869 -3.287 1.00 91.25 387 LYS A N 1
ATOM 3050 C CA . LYS A 1 387 ? 28.216 -8.266 -3.652 1.00 91.25 387 LYS A CA 1
ATOM 3051 C C . LYS A 1 387 ? 28.221 -8.503 -5.166 1.00 91.25 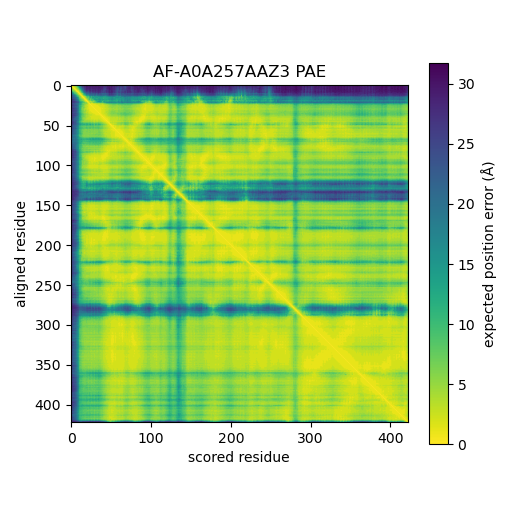387 LYS A C 1
ATOM 3053 O O . LYS A 1 387 ? 28.830 -9.462 -5.626 1.00 91.25 387 LYS A O 1
ATOM 3058 N N . GLU A 1 388 ? 27.548 -7.646 -5.929 1.00 94.06 388 GLU A N 1
ATOM 3059 C CA . GLU A 1 388 ? 27.222 -7.901 -7.343 1.00 94.06 388 GLU A CA 1
ATOM 3060 C C . GLU A 1 388 ? 27.896 -6.917 -8.318 1.00 94.06 388 GLU A C 1
ATOM 3062 O O . GLU A 1 388 ? 27.988 -7.157 -9.526 1.00 94.06 388 GLU A O 1
ATOM 3067 N N . GLY A 1 389 ? 28.377 -5.778 -7.820 1.00 93.00 389 GLY A N 1
ATOM 3068 C CA . GLY A 1 389 ? 29.083 -4.768 -8.599 1.00 93.00 389 GLY A CA 1
ATOM 3069 C C . GLY A 1 389 ? 28.287 -4.269 -9.806 1.00 93.00 389 GLY A C 1
ATOM 3070 O O . GLY A 1 389 ? 27.159 -3.785 -9.694 1.00 93.00 389 GLY A O 1
ATOM 3071 N N . ARG A 1 390 ? 28.903 -4.368 -10.991 1.00 94.06 390 ARG A N 1
ATOM 3072 C CA . ARG A 1 390 ? 28.311 -3.909 -12.261 1.00 94.06 390 ARG A CA 1
ATOM 3073 C C . ARG A 1 390 ? 27.131 -4.753 -12.728 1.00 94.06 390 ARG A C 1
ATOM 3075 O O . ARG A 1 390 ? 26.307 -4.233 -13.478 1.00 94.06 390 ARG A O 1
ATOM 3082 N N . ALA A 1 391 ? 26.997 -5.989 -12.244 1.00 94.31 391 ALA A N 1
ATOM 3083 C CA . ALA A 1 391 ? 25.904 -6.862 -12.650 1.00 94.31 391 ALA A CA 1
ATOM 3084 C C . ALA A 1 391 ? 24.532 -6.232 -12.352 1.00 94.31 391 ALA A C 1
ATOM 3086 O O . ALA A 1 391 ? 23.609 -6.419 -13.132 1.00 94.31 391 ALA A O 1
ATOM 3087 N N . LEU A 1 392 ? 24.403 -5.395 -11.312 1.00 91.94 392 LEU A N 1
ATOM 3088 C CA . LEU A 1 392 ? 23.164 -4.665 -10.978 1.00 91.94 392 LEU A CA 1
ATOM 3089 C C . LEU A 1 392 ? 22.704 -3.647 -12.036 1.00 91.94 392 LEU A C 1
ATOM 3091 O O . LEU A 1 392 ? 21.557 -3.198 -11.999 1.00 91.94 392 LEU A O 1
ATOM 3095 N N . ALA A 1 393 ? 23.589 -3.246 -12.950 1.00 92.12 393 ALA A N 1
ATOM 3096 C CA . ALA A 1 393 ? 23.278 -2.338 -14.052 1.00 92.12 393 ALA A CA 1
ATOM 3097 C C . ALA A 1 393 ? 23.082 -3.064 -15.394 1.00 92.12 393 ALA A C 1
ATOM 3099 O O . ALA A 1 393 ? 22.460 -2.506 -16.298 1.00 92.12 393 ALA A O 1
ATOM 3100 N N . GLU A 1 394 ? 23.605 -4.283 -15.527 1.00 91.00 394 GLU A N 1
ATOM 3101 C CA . GLU A 1 394 ? 23.700 -5.014 -16.796 1.00 91.00 394 GLU A CA 1
ATOM 3102 C C . GLU A 1 394 ? 22.736 -6.212 -16.786 1.00 91.00 394 GLU A C 1
ATOM 3104 O O . GLU A 1 394 ? 21.713 -6.222 -17.483 1.00 91.00 394 GLU A O 1
ATOM 3109 N N . ASP A 1 395 ? 22.974 -7.166 -15.890 1.00 89.62 395 ASP A N 1
ATOM 3110 C CA . ASP A 1 395 ? 22.345 -8.487 -15.932 1.00 89.62 395 ASP A CA 1
ATOM 3111 C C . ASP A 1 395 ? 21.276 -8.669 -14.851 1.00 89.62 395 ASP A C 1
ATOM 3113 O O . ASP A 1 395 ? 20.170 -9.141 -15.129 1.00 89.62 395 ASP A O 1
ATOM 3117 N N . LEU A 1 396 ? 21.541 -8.184 -13.642 1.00 91.44 396 LEU A N 1
ATOM 3118 C CA . LEU A 1 396 ? 20.705 -8.343 -12.459 1.00 91.44 396 LEU A CA 1
ATOM 3119 C C . LEU A 1 396 ? 19.810 -7.129 -12.229 1.00 91.44 396 LEU A C 1
ATOM 3121 O O . LEU A 1 396 ? 20.150 -5.995 -12.551 1.00 91.44 396 LEU A O 1
ATOM 3125 N N . SER A 1 397 ? 18.644 -7.366 -11.635 1.00 91.44 397 SER A N 1
ATOM 3126 C CA . SER A 1 397 ? 17.776 -6.300 -11.151 1.00 91.44 397 SER A CA 1
ATOM 3127 C C . SER A 1 397 ? 17.459 -6.516 -9.687 1.00 91.44 397 SER A C 1
ATOM 3129 O O . SER A 1 397 ? 17.044 -7.608 -9.309 1.00 91.44 397 SER A O 1
ATOM 3131 N N . LEU A 1 398 ? 17.572 -5.458 -8.881 1.00 89.81 398 LEU A N 1
ATOM 3132 C CA . LEU A 1 398 ? 17.219 -5.513 -7.465 1.00 89.81 398 LEU A CA 1
ATOM 3133 C C . LEU A 1 398 ? 15.737 -5.884 -7.239 1.00 89.81 398 LEU A C 1
ATOM 3135 O O . LEU A 1 398 ? 15.394 -6.500 -6.233 1.00 89.81 398 LEU A O 1
ATOM 3139 N N . TYR A 1 399 ? 14.854 -5.561 -8.193 1.00 89.94 399 TYR A N 1
ATOM 3140 C CA . TYR A 1 399 ? 13.437 -5.930 -8.123 1.00 89.94 399 TYR A CA 1
ATOM 3141 C C . TYR A 1 399 ? 13.210 -7.440 -8.290 1.00 89.94 399 TYR A C 1
ATOM 3143 O O . TYR A 1 399 ? 12.454 -8.044 -7.530 1.00 89.94 399 TYR A O 1
ATOM 3151 N N . ALA A 1 400 ? 13.897 -8.071 -9.239 1.00 89.00 400 ALA A N 1
ATOM 3152 C CA . ALA A 1 400 ? 13.835 -9.511 -9.486 1.00 89.00 400 ALA A CA 1
ATOM 3153 C C . ALA A 1 400 ? 15.079 -10.245 -8.951 1.00 89.00 400 ALA A C 1
ATOM 3155 O O . ALA A 1 400 ? 15.532 -11.221 -9.536 1.00 89.00 400 ALA A O 1
ATOM 3156 N N . TYR A 1 401 ? 15.660 -9.755 -7.855 1.00 87.56 401 TYR A N 1
ATOM 3157 C CA . TYR A 1 401 ? 16.937 -10.258 -7.359 1.00 87.56 401 TYR A CA 1
ATOM 3158 C C . TYR A 1 401 ? 16.840 -11.663 -6.752 1.00 87.56 401 TYR A C 1
ATOM 3160 O O . TYR A 1 401 ? 15.832 -12.015 -6.125 1.00 87.56 401 TYR A O 1
ATOM 3168 N N . GLY A 1 402 ? 17.918 -12.435 -6.907 1.00 84.81 402 GLY A N 1
ATOM 3169 C CA . GLY A 1 402 ? 18.050 -13.791 -6.385 1.00 84.81 402 GLY A CA 1
ATOM 3170 C C . GLY A 1 402 ? 17.116 -14.787 -7.090 1.00 84.81 402 GLY A C 1
ATOM 3171 O O . GLY A 1 402 ? 16.936 -14.690 -8.306 1.00 84.81 402 GLY A O 1
ATOM 3172 N N . PRO A 1 403 ? 16.494 -15.734 -6.359 1.00 83.50 403 PRO A N 1
ATOM 3173 C CA . PRO A 1 403 ? 15.694 -16.807 -6.962 1.00 83.50 403 PRO A CA 1
ATOM 3174 C C . PRO A 1 403 ? 14.437 -16.301 -7.685 1.00 83.50 403 PRO A C 1
ATOM 3176 O O . PRO A 1 403 ? 13.879 -17.004 -8.521 1.00 83.50 403 PRO A O 1
ATOM 3179 N N . LEU A 1 404 ? 13.990 -15.073 -7.400 1.00 86.44 404 LEU A N 1
ATOM 3180 C CA . LEU A 1 404 ? 12.833 -14.487 -8.075 1.00 86.44 404 LEU A CA 1
ATOM 3181 C C . LEU A 1 404 ? 13.085 -14.241 -9.566 1.00 86.44 404 LEU A C 1
ATOM 3183 O O . LEU A 1 404 ? 12.158 -14.384 -10.355 1.00 86.44 404 LEU A O 1
ATOM 3187 N N . GLY A 1 405 ? 14.308 -13.885 -9.964 1.00 88.81 405 GLY A N 1
ATOM 3188 C CA . GLY A 1 405 ? 14.630 -13.645 -11.371 1.00 88.81 405 GLY A CA 1
ATOM 3189 C C . GLY A 1 405 ? 14.538 -14.917 -12.208 1.00 88.81 405 GLY A C 1
ATOM 3190 O O . GLY A 1 405 ? 13.950 -14.903 -13.289 1.00 88.81 405 GLY A O 1
ATOM 3191 N N . GLU A 1 406 ? 15.064 -16.020 -11.677 1.00 89.44 406 GLU A N 1
ATOM 3192 C CA . GLU A 1 406 ? 14.978 -17.342 -12.299 1.00 89.44 406 GLU A CA 1
ATOM 3193 C C . GLU A 1 406 ? 13.532 -17.837 -12.354 1.00 89.44 406 GLU A C 1
ATOM 3195 O O . GLU A 1 406 ? 13.057 -18.182 -13.432 1.00 89.44 406 GLU A O 1
ATOM 3200 N N . LEU A 1 407 ? 12.795 -17.728 -11.244 1.00 90.62 407 LEU A N 1
ATOM 3201 C CA . LEU A 1 407 ? 11.386 -18.112 -11.185 1.00 90.62 407 LEU A CA 1
ATOM 3202 C C . LEU A 1 407 ? 10.526 -17.348 -12.207 1.00 90.62 407 LEU A C 1
ATOM 3204 O O . LEU A 1 407 ? 9.679 -17.941 -12.867 1.00 90.62 407 LEU A O 1
ATOM 3208 N N . ILE A 1 408 ? 10.738 -16.036 -12.368 1.00 92.50 408 ILE A N 1
ATOM 3209 C CA . ILE A 1 408 ? 10.027 -15.233 -13.379 1.00 92.50 408 ILE A CA 1
ATOM 3210 C C . ILE A 1 408 ? 10.364 -15.717 -14.792 1.00 92.50 408 ILE A C 1
ATOM 3212 O O . ILE A 1 408 ? 9.479 -15.765 -15.645 1.00 92.50 408 ILE A O 1
ATOM 3216 N N . ARG A 1 409 ? 11.633 -16.044 -15.061 1.00 93.44 409 ARG A N 1
ATOM 3217 C CA . ARG A 1 409 ? 12.074 -16.529 -16.373 1.00 93.44 409 ARG A CA 1
ATOM 3218 C C . ARG A 1 409 ? 11.428 -17.873 -16.708 1.00 93.44 409 ARG A C 1
ATOM 3220 O O . ARG A 1 409 ? 10.835 -17.981 -17.773 1.00 93.44 409 ARG A O 1
ATOM 3227 N N . GLU A 1 410 ? 11.495 -18.838 -15.798 1.00 94.75 410 GLU A N 1
ATOM 3228 C CA . GLU A 1 410 ? 10.903 -20.171 -15.976 1.00 94.75 410 GLU A CA 1
ATOM 3229 C C . GLU A 1 410 ? 9.382 -20.094 -16.133 1.00 94.75 410 GLU A C 1
ATOM 3231 O O . GLU A 1 410 ? 8.818 -20.661 -17.062 1.00 94.75 410 GLU A O 1
ATOM 3236 N N . ALA A 1 411 ? 8.708 -19.298 -15.298 1.00 94.19 411 ALA A N 1
ATOM 3237 C CA . ALA A 1 411 ? 7.263 -19.112 -15.393 1.00 94.19 411 ALA A CA 1
ATOM 3238 C C . ALA A 1 411 ? 6.828 -18.564 -16.764 1.00 94.19 411 ALA A C 1
ATOM 3240 O O . ALA A 1 411 ? 5.800 -18.973 -17.301 1.00 94.19 411 ALA A O 1
ATOM 3241 N N . ARG A 1 412 ? 7.623 -17.669 -17.365 1.00 95.12 412 ARG A N 1
ATOM 3242 C CA . ARG A 1 412 ? 7.337 -17.117 -18.698 1.00 95.12 412 ARG A CA 1
ATOM 3243 C C . ARG A 1 412 ? 7.418 -18.159 -19.806 1.00 95.12 412 ARG A C 1
ATOM 3245 O O . ARG A 1 412 ? 6.666 -18.035 -20.770 1.00 95.12 412 ARG A O 1
ATOM 3252 N N . GLU A 1 413 ? 8.300 -19.149 -19.681 1.00 94.56 413 GLU A N 1
ATOM 3253 C CA . GLU A 1 413 ? 8.410 -20.261 -20.638 1.00 94.56 413 GLU A CA 1
ATOM 3254 C C . GLU A 1 413 ? 7.116 -21.100 -20.655 1.00 94.56 413 GLU A C 1
ATOM 3256 O O . GLU A 1 413 ? 6.701 -21.571 -21.710 1.00 94.56 413 GLU A O 1
ATOM 3261 N N . GLU A 1 414 ? 6.409 -21.147 -19.523 1.00 94.31 414 GLU A N 1
ATOM 3262 C CA . GLU A 1 414 ? 5.112 -21.817 -19.344 1.00 94.31 414 GLU A CA 1
ATOM 3263 C C . GLU A 1 414 ? 3.897 -20.892 -19.579 1.00 94.31 414 GLU A C 1
ATOM 3265 O O . GLU A 1 414 ? 2.753 -21.261 -19.315 1.00 94.31 414 GLU A O 1
ATOM 3270 N N . GLY A 1 415 ? 4.107 -19.657 -20.051 1.00 93.06 415 GLY A N 1
ATOM 3271 C CA . GLY A 1 415 ? 3.021 -18.692 -20.267 1.00 93.06 415 GLY A CA 1
ATOM 3272 C C . GLY A 1 415 ? 2.402 -18.131 -18.978 1.00 93.06 415 GLY A C 1
ATOM 3273 O O . GLY A 1 415 ? 1.308 -17.568 -19.013 1.00 93.06 415 GLY A O 1
ATOM 3274 N N . ILE A 1 416 ? 3.099 -18.244 -17.847 1.00 94.31 416 ILE A N 1
ATOM 3275 C CA . ILE A 1 416 ? 2.691 -17.716 -16.544 1.00 94.31 416 ILE A CA 1
ATOM 3276 C C . ILE A 1 416 ? 3.389 -16.372 -16.309 1.00 94.31 416 ILE A C 1
ATOM 3278 O O . ILE A 1 416 ? 4.590 -16.210 -16.532 1.00 94.31 416 ILE A O 1
ATOM 3282 N N . ALA A 1 417 ? 2.639 -15.378 -15.833 1.00 94.25 417 ALA A N 1
ATOM 3283 C CA . ALA A 1 417 ? 3.215 -14.121 -15.368 1.00 94.25 417 ALA A CA 1
ATOM 3284 C C . ALA A 1 417 ? 3.300 -14.101 -13.841 1.00 94.25 417 ALA A C 1
ATOM 3286 O O . ALA A 1 417 ? 2.334 -14.417 -13.151 1.00 94.25 417 ALA A O 1
ATOM 3287 N N . ILE A 1 418 ? 4.442 -13.660 -13.315 1.00 92.25 418 ILE A N 1
ATOM 3288 C CA . ILE A 1 418 ? 4.655 -13.470 -11.879 1.00 92.25 418 ILE A CA 1
ATOM 3289 C C . ILE A 1 418 ? 4.824 -11.982 -11.611 1.00 92.25 418 ILE A C 1
ATOM 3291 O O . ILE A 1 418 ? 5.684 -11.341 -12.209 1.00 92.25 418 ILE A O 1
ATOM 3295 N N . MET A 1 419 ? 4.032 -11.448 -10.681 1.00 89.44 419 MET A N 1
ATOM 3296 C CA . MET A 1 419 ? 4.169 -10.087 -10.164 1.00 89.44 419 MET A CA 1
ATOM 3297 C C . MET A 1 419 ? 4.777 -10.132 -8.756 1.00 89.44 419 MET A C 1
ATOM 3299 O O . MET A 1 419 ? 4.050 -10.395 -7.797 1.00 89.44 419 MET A O 1
ATOM 3303 N N . PRO A 1 420 ? 6.084 -9.855 -8.583 1.00 83.81 420 PRO A N 1
ATOM 3304 C CA . PRO A 1 420 ? 6.666 -9.754 -7.252 1.00 83.81 420 PRO A CA 1
ATOM 3305 C C . PRO A 1 420 ? 6.040 -8.598 -6.464 1.00 83.81 420 PRO A C 1
ATOM 3307 O O . PRO A 1 420 ? 6.147 -7.429 -6.862 1.00 83.81 420 PRO A O 1
ATOM 3310 N N . LEU A 1 421 ? 5.418 -8.938 -5.336 1.00 72.12 421 LEU A N 1
ATOM 3311 C CA . LEU A 1 421 ? 4.982 -8.002 -4.304 1.00 72.12 421 LEU A CA 1
ATOM 3312 C C . LEU A 1 421 ? 6.175 -7.766 -3.370 1.00 72.12 421 LEU A C 1
ATOM 3314 O O . LEU A 1 421 ? 6.865 -8.716 -3.000 1.00 72.12 421 LEU A O 1
ATOM 3318 N N . GLY A 1 422 ? 6.501 -6.499 -3.119 1.00 53.50 422 GLY A N 1
ATOM 3319 C CA . GLY A 1 422 ? 7.770 -6.109 -2.495 1.00 53.50 422 GLY A CA 1
ATOM 3320 C C . GLY A 1 422 ? 7.873 -6.361 -0.998 1.00 53.50 422 GLY A C 1
ATOM 3321 O O . GLY A 1 422 ? 6.825 -6.430 -0.322 1.00 53.50 422 GLY A O 1
#

Solvent-accessible surface area (backbone atoms only — not comparable to full-atom values): 22814 Å² total; per-residue (Å²): 134,89,76,81,89,71,80,80,78,75,70,85,67,78,62,57,55,86,45,77,35,48,32,70,57,38,41,52,51,34,46,48,29,59,78,70,71,49,86,47,63,40,78,20,28,19,35,56,49,74,48,37,19,68,71,31,44,30,68,68,41,16,43,72,55,26,47,88,85,59,86,48,82,60,44,34,22,28,29,44,42,35,35,32,95,51,42,38,34,40,35,54,41,62,28,94,52,61,63,24,31,34,36,29,28,54,96,76,76,22,33,86,94,57,47,50,37,33,36,68,41,77,57,96,91,41,72,47,55,35,34,39,44,88,93,70,41,82,70,44,77,78,73,92,72,48,46,80,85,48,44,63,45,49,41,30,36,53,38,44,55,36,42,13,37,25,39,32,50,77,44,63,51,67,71,52,71,36,52,70,30,37,60,67,36,17,47,46,47,41,51,48,51,50,43,23,59,57,19,56,52,67,66,52,72,66,56,48,50,43,52,40,50,46,45,39,44,74,48,40,72,45,88,70,44,50,63,27,42,48,18,27,73,68,45,57,34,30,35,36,37,43,35,29,39,80,69,77,44,81,46,70,52,73,41,83,56,53,56,69,72,58,45,55,56,46,59,80,75,56,82,90,82,76,79,46,79,62,67,50,90,91,46,81,64,70,87,76,51,41,65,63,58,49,47,45,49,48,47,29,52,76,70,60,36,71,68,40,42,54,50,54,53,49,40,31,47,40,17,44,54,38,57,52,25,58,67,68,68,35,58,72,57,36,30,52,42,39,43,53,46,47,48,46,53,29,49,38,38,13,50,47,40,19,26,30,72,63,68,40,79,88,54,59,68,71,53,25,57,52,38,31,49,49,36,74,70,35,68,63,51,32,52,52,39,77,75,51,49,68,38,37,38,75,80,43,21,79,74,40,47,70,72,52,39,55,51,44,52,56,34,47,79,73,71,42,57,69,76,88,79,98

Radius of gyration: 22.99 Å; Cα contacts (8 Å, |Δi|>4): 750; chains: 1; bounding box: 55×58×60 Å

Mean predicted aligned error: 7.13 Å